Protein AF-A0A502I968-F1 (afdb_monomer)

Organism: NCBI:txid75612

Solvent-accessible surface area (backbone atoms only — not comparable to full-atom values): 27682 Å² total; per-residue (Å²): 110,70,68,60,50,51,49,50,54,49,48,67,73,41,42,56,61,52,32,50,52,52,25,51,55,51,49,53,50,47,60,71,17,44,66,44,26,43,18,46,68,56,14,52,54,44,36,47,24,30,69,67,70,40,33,39,27,62,52,50,40,41,38,31,53,54,55,34,51,53,34,56,74,69,68,53,70,81,51,97,50,80,68,29,60,68,44,48,51,52,53,35,52,51,39,53,52,53,49,55,50,44,49,52,54,36,30,54,37,32,29,73,60,63,30,62,63,14,16,28,43,20,38,40,55,40,56,58,28,66,55,46,53,26,36,45,36,29,54,52,48,36,33,59,28,9,47,28,48,35,41,17,50,37,34,32,54,36,25,60,73,46,86,58,79,73,30,48,58,33,42,34,50,14,37,42,38,39,43,52,16,24,35,26,32,62,76,48,54,64,42,52,64,56,55,49,47,49,52,73,70,37,95,65,57,68,69,58,42,51,51,45,52,52,54,23,50,50,51,31,50,48,52,52,49,51,45,33,68,73,48,34,22,83,45,18,80,37,86,66,73,55,54,42,52,14,44,50,36,40,45,36,49,64,80,70,58,84,72,44,62,61,90,78,49,48,67,51,42,37,39,52,46,42,47,54,40,72,50,67,82,52,58,86,66,65,72,84,38,41,38,61,83,45,55,52,59,69,80,69,18,48,62,50,40,52,52,48,55,49,51,74,69,50,52,65,68,56,38,38,53,47,39,67,77,41,55,65,50,92,76,62,50,66,62,51,49,40,36,33,35,29,34,38,63,21,30,71,64,38,22,58,47,25,51,48,26,38,54,47,48,50,72,74,43,48,67,60,56,53,50,44,39,54,53,43,56,55,43,66,40,66,48,80,80,73,79,56,58,66,24,85,94,49,40,56,81,38,43,72,48,94,58,72,44,98,88,45,26,23,40,45,39,67,48,89,95,54,65,52,50,70,26,71,51,34,43,87,76,32,49,32,27,49,68,44,33,54,53,53,40,55,53,56,70,66,56,77,57,41,50,55,57,54,51,49,45,54,52,16,54,53,26,28,68,74,65,46,54,72,69,58,38,50,56,46,51,47,41,52,47,44,50,49,42,51,48,50,57,31,25,59,42,63,56,80,46,66,58,55,49,38,36,41,44,42,43,51,24,48,45,45,18,40,12,50,43,26,42,52,51,47,53,51,52,50,51,54,54,54,69,41,32,43,101,84,70,45,79,106

Secondary structure (DSSP, 8-state):
-HHHHHHHHHHHHHHHHHHHHHHHHHHHHHHHHSPPB--SSHHHHHHHHHHHT---SSS--HHHHHHHHHHHHTT----SSTT-HHHHHHHHHHHHHHHHHHHHHHHHHHHHHHHHHHHHHHHHHHHT-HHHHHHHTBSSSHHHHHHHHHHHHHHHHHHHH--SGGGHHHHHHHHHHHHHHHHH-GGGGGGHHHHHHHHHTSSS-HHHHHHHHHHHHHHHHHHHHHHIIIIIHHHHS-SSS---HHHHHHHTS-TTTTTS-GGGS-HHHHHHHHHHHHS---GGG-----STT-SS-HHHHHHHHHHHHHHHHS-HHHHHHHHHHSPPPTT--GGGTHHHHHHHT-HHHHHHHHHHHHHHHHHH-HHHHHHHHHHHHHHHHHSPPP--S--SS--TTPEEPSSPPTTSEEEEEPPTT--GGGSSS--TT-EEEHHHHHHHHHHHHTSPPHHHHHHHHHHHHHHHHHHS-HHHHHHHHHHHHHHHHHHHHHHHHS---HHHHHHHHHHHHHHHHHHHHHHHHHHHHHHHHHHTB-TTS-B-

Nearest PDB structures (foldseek):
  7oci-assembly1_F  TM=5.368E-01  e=2.730E-03  Saccharomyces cerevisiae S288C
  5f15-assembly1_A  TM=3.922E-01  e=3.201E-04  Cupriavidus metallidurans CH34
  5ezm-assembly1_A  TM=4.052E-01  e=4.785E-04  Cupriavidus metallidurans CH34

pLDDT: mean 91.94, std 8.35, range [46.44, 98.56]

Structure (mmCIF, N/CA/C/O backbone):
data_AF-A0A502I968-F1
#
_entry.id   AF-A0A502I968-F1
#
loop_
_atom_site.group_PDB
_atom_site.id
_atom_site.type_symbol
_atom_site.label_atom_id
_atom_site.label_alt_id
_atom_site.label_comp_id
_atom_site.label_asym_id
_atom_site.label_entity_id
_atom_site.label_seq_id
_atom_site.pdbx_PDB_ins_code
_atom_site.Cartn_x
_atom_site.Cartn_y
_atom_site.Cartn_z
_atom_site.occupancy
_atom_site.B_iso_or_equiv
_atom_site.auth_seq_id
_atom_site.auth_comp_id
_atom_site.auth_asym_id
_atom_site.auth_atom_id
_atom_site.pdbx_PDB_model_num
ATOM 1 N N . MET A 1 1 ? -40.604 2.868 31.900 1.00 55.31 1 MET A N 1
ATOM 2 C CA . MET A 1 1 ? -39.345 3.591 32.211 1.00 55.31 1 MET A CA 1
ATOM 3 C C . MET A 1 1 ? -38.241 2.677 32.749 1.00 55.31 1 MET A C 1
ATOM 5 O O . MET A 1 1 ? -37.157 2.726 32.192 1.00 55.31 1 MET A O 1
ATOM 9 N N . SER A 1 2 ? -38.495 1.800 33.734 1.00 65.44 2 SER A N 1
ATOM 10 C CA . SER A 1 2 ? -37.489 0.847 34.264 1.00 65.44 2 SER A CA 1
ATOM 11 C C . SER A 1 2 ? -36.846 -0.050 33.185 1.00 65.44 2 SER A C 1
ATOM 13 O O . SER A 1 2 ? -35.634 -0.014 33.019 1.00 65.44 2 SER A O 1
ATOM 15 N N . ALA A 1 3 ? -37.635 -0.747 32.356 1.00 54.72 3 ALA A N 1
ATOM 16 C CA . ALA A 1 3 ? -37.101 -1.638 31.314 1.00 54.72 3 ALA A CA 1
ATOM 17 C C . ALA A 1 3 ? -36.273 -0.919 30.225 1.00 54.72 3 ALA A C 1
ATOM 19 O O . ALA A 1 3 ? -35.265 -1.450 29.771 1.00 54.72 3 ALA A O 1
ATOM 20 N N . LEU A 1 4 ? -36.658 0.306 29.846 1.00 54.75 4 LEU A N 1
ATOM 21 C CA . LEU A 1 4 ? -35.918 1.143 28.888 1.00 54.75 4 LEU A CA 1
ATOM 22 C C . LEU A 1 4 ? -34.589 1.644 29.472 1.00 54.75 4 LEU A C 1
ATOM 24 O O . LEU A 1 4 ? -33.586 1.669 28.765 1.00 54.75 4 LEU A O 1
ATOM 28 N N . ASN A 1 5 ? -34.558 1.976 30.765 1.00 60.25 5 ASN A N 1
ATOM 29 C CA . ASN A 1 5 ? -33.329 2.363 31.459 1.00 60.25 5 ASN A CA 1
ATOM 30 C C . ASN A 1 5 ? -32.396 1.161 31.663 1.00 60.25 5 ASN A C 1
ATOM 32 O O . ASN A 1 5 ? -31.188 1.279 31.466 1.00 60.25 5 ASN A O 1
ATOM 36 N N . THR A 1 6 ? -32.945 -0.013 31.987 1.00 65.31 6 THR A N 1
ATOM 37 C CA . THR A 1 6 ? -32.181 -1.263 32.074 1.00 65.31 6 THR A CA 1
ATOM 38 C C . THR A 1 6 ? -31.595 -1.637 30.715 1.00 65.31 6 THR A C 1
ATOM 40 O O . THR A 1 6 ? -30.403 -1.922 30.637 1.00 65.31 6 THR A O 1
ATOM 43 N N . LEU A 1 7 ? -32.383 -1.552 29.636 1.00 56.19 7 LEU A N 1
ATOM 44 C CA . LEU A 1 7 ? -31.919 -1.780 28.265 1.00 56.19 7 LEU A CA 1
ATOM 45 C C . LEU A 1 7 ? -30.845 -0.762 27.851 1.00 56.19 7 LEU A C 1
ATOM 47 O O . LEU A 1 7 ? -29.822 -1.153 27.295 1.00 56.19 7 LEU A O 1
ATOM 51 N N . GLY A 1 8 ? -31.027 0.521 28.178 1.00 63.56 8 GLY A N 1
ATOM 52 C CA . GLY A 1 8 ? -30.043 1.577 27.927 1.00 63.56 8 GLY A CA 1
ATOM 53 C C . GLY A 1 8 ? -28.707 1.326 28.633 1.00 63.56 8 GLY A C 1
ATOM 54 O O . GLY A 1 8 ? -27.652 1.400 28.005 1.00 63.56 8 GLY A O 1
ATOM 55 N N . ASN A 1 9 ? -28.744 0.928 29.907 1.00 66.88 9 ASN A N 1
ATOM 56 C CA . ASN A 1 9 ? -27.546 0.583 30.675 1.00 66.88 9 ASN A CA 1
ATOM 57 C C . ASN A 1 9 ? -26.846 -0.673 30.131 1.00 66.88 9 ASN A C 1
ATOM 59 O O . ASN A 1 9 ? -25.615 -0.736 30.090 1.00 66.88 9 ASN A O 1
ATOM 63 N N . LEU A 1 10 ? -27.614 -1.665 29.672 1.00 67.69 10 LEU A N 1
ATOM 64 C CA . LEU A 1 10 ? -27.086 -2.897 29.079 1.00 67.69 10 LEU A CA 1
ATOM 65 C C . LEU A 1 10 ? -26.418 -2.617 27.723 1.00 67.69 10 LEU A C 1
ATOM 67 O O . LEU A 1 10 ? -25.277 -3.027 27.501 1.00 67.69 10 LEU A O 1
ATOM 71 N N . LEU A 1 11 ? -27.065 -1.827 26.860 1.00 70.44 11 LEU A N 1
ATOM 72 C CA . LEU A 1 11 ? -26.505 -1.358 25.587 1.00 70.44 11 LEU A CA 1
ATOM 73 C C . LEU A 1 11 ? -25.219 -0.554 25.807 1.00 70.44 11 LEU A C 1
ATOM 75 O O . LEU A 1 11 ? -24.207 -0.801 25.152 1.00 70.44 11 LEU A O 1
ATOM 79 N N . GLN A 1 12 ? -25.207 0.350 26.788 1.00 72.94 12 GLN A N 1
ATOM 80 C CA . GLN A 1 12 ? -24.020 1.136 27.108 1.00 72.94 12 GLN A CA 1
ATOM 81 C C . GLN A 1 12 ? -22.883 0.259 27.645 1.00 72.94 12 GLN A C 1
ATOM 83 O O . GLN A 1 12 ? -21.717 0.509 27.331 1.00 72.94 12 GLN A O 1
ATOM 88 N N . ARG A 1 13 ? -23.185 -0.803 28.406 1.00 80.31 13 ARG A N 1
ATOM 89 C CA . ARG A 1 13 ? -22.190 -1.760 28.917 1.00 80.31 13 ARG A CA 1
ATOM 90 C C . ARG A 1 13 ? -21.606 -2.641 27.810 1.00 80.31 13 ARG A C 1
ATOM 92 O O . ARG A 1 13 ? -20.391 -2.844 27.807 1.00 80.31 13 ARG A O 1
ATOM 99 N N . HIS A 1 14 ? -22.404 -3.055 26.830 1.00 88.25 14 HIS A N 1
ATOM 100 C CA . HIS A 1 14 ? -21.991 -3.993 25.777 1.00 88.25 14 HIS A CA 1
ATOM 101 C C . HIS A 1 14 ? -21.725 -3.357 24.402 1.00 88.25 14 HIS A C 1
ATOM 103 O O . HIS A 1 14 ? -21.466 -4.076 23.444 1.00 88.25 14 HIS A O 1
ATOM 109 N N . LEU A 1 15 ? -21.697 -2.024 24.312 1.00 90.62 15 LEU A N 1
ATOM 110 C CA . LEU A 1 15 ? -21.579 -1.268 23.057 1.00 90.62 15 LEU A CA 1
ATOM 111 C C . LEU A 1 15 ? -20.477 -1.761 22.093 1.00 90.62 15 LEU A C 1
ATOM 113 O O . LEU A 1 15 ? -20.741 -1.942 20.910 1.00 90.62 15 LEU A O 1
ATOM 117 N N . LEU A 1 16 ? -19.265 -2.030 22.596 1.00 92.62 16 LEU A N 1
ATOM 118 C CA . LEU A 1 16 ? -18.151 -2.519 21.766 1.00 92.62 16 LEU A CA 1
ATOM 119 C C . LEU A 1 16 ? -18.408 -3.918 21.203 1.00 92.62 16 LEU A C 1
ATOM 121 O O . LEU A 1 16 ? -18.108 -4.178 20.043 1.00 92.62 16 LEU A O 1
ATOM 125 N N . LEU A 1 17 ? -18.966 -4.811 22.023 1.00 93.94 17 LEU A N 1
ATOM 126 C CA . LEU A 1 17 ? -19.296 -6.167 21.594 1.00 93.94 17 LEU A CA 1
ATOM 127 C C . LEU A 1 17 ? -20.397 -6.133 20.533 1.00 93.94 17 LEU A C 1
ATOM 129 O O . LEU A 1 17 ? -20.299 -6.832 19.534 1.00 93.94 17 LEU A O 1
ATOM 133 N N . ILE A 1 18 ? -21.407 -5.282 20.723 1.00 94.75 18 ILE A N 1
ATOM 134 C CA . ILE A 1 18 ? -22.486 -5.089 19.750 1.00 94.75 18 ILE A CA 1
ATOM 135 C C . ILE A 1 18 ? -21.917 -4.580 18.420 1.00 94.75 18 ILE A C 1
ATOM 137 O O . ILE A 1 18 ? -22.246 -5.137 17.377 1.00 94.75 18 ILE A O 1
ATOM 141 N N . ALA A 1 19 ? -21.029 -3.580 18.447 1.00 96.50 19 ALA A N 1
ATOM 142 C CA . ALA A 1 19 ? -20.376 -3.077 17.238 1.00 96.50 19 ALA A CA 1
ATOM 143 C C . ALA A 1 19 ? -19.574 -4.165 16.509 1.00 96.50 19 ALA A C 1
ATOM 145 O O . ALA A 1 19 ? -19.733 -4.328 15.302 1.00 96.50 19 ALA A O 1
ATOM 146 N N . LEU A 1 20 ? -18.785 -4.958 17.242 1.00 96.50 20 LEU A N 1
ATOM 147 C CA . LEU A 1 20 ? -18.042 -6.082 16.668 1.00 96.50 20 LEU A CA 1
ATOM 148 C C . LEU A 1 20 ? -18.974 -7.127 16.048 1.00 96.50 20 LEU A C 1
ATOM 150 O O . LEU A 1 20 ? -18.722 -7.574 14.935 1.00 96.50 20 LEU A O 1
ATOM 154 N N . VAL A 1 21 ? -20.069 -7.490 16.722 1.00 97.19 21 VAL A N 1
ATOM 155 C CA . VAL A 1 21 ? -21.055 -8.442 16.185 1.00 97.19 21 VAL A CA 1
ATOM 156 C C . VAL A 1 21 ? -21.693 -7.909 14.903 1.00 97.19 21 VAL A C 1
ATOM 158 O O . VAL A 1 21 ? -21.791 -8.654 13.931 1.00 97.19 21 VAL A O 1
ATOM 161 N N . ILE A 1 22 ? -22.074 -6.627 14.861 1.00 97.31 22 ILE A N 1
ATOM 162 C CA . ILE A 1 22 ? -22.609 -5.988 13.648 1.00 97.31 22 ILE A CA 1
ATOM 163 C C . ILE A 1 22 ? -21.599 -6.093 12.502 1.00 97.31 22 ILE A C 1
ATOM 165 O O . ILE A 1 22 ? -21.955 -6.538 11.414 1.00 97.31 22 ILE A O 1
ATOM 169 N N . VAL A 1 23 ? -20.337 -5.735 12.753 1.00 97.69 23 VAL A N 1
ATOM 170 C CA . VAL A 1 23 ? -19.261 -5.792 11.754 1.00 97.69 23 VAL A CA 1
ATOM 171 C C . VAL A 1 23 ? -19.020 -7.220 11.266 1.00 97.69 23 VAL A C 1
ATOM 173 O O . VAL A 1 23 ? -18.912 -7.434 10.061 1.00 97.69 23 VAL A O 1
ATOM 176 N N . ILE A 1 24 ? -18.987 -8.206 12.166 1.00 97.69 24 ILE A N 1
ATOM 177 C CA . ILE A 1 24 ? -18.817 -9.621 11.812 1.00 97.69 24 ILE A CA 1
ATOM 178 C C . ILE A 1 24 ? -19.967 -10.088 10.918 1.00 97.69 24 ILE A C 1
ATOM 180 O O . ILE A 1 24 ? -19.722 -10.655 9.856 1.00 97.69 24 ILE A O 1
ATOM 184 N N . LEU A 1 25 ? -21.218 -9.834 11.310 1.00 97.81 25 LEU A N 1
ATOM 185 C CA . LEU A 1 25 ? -22.390 -10.243 10.530 1.00 97.81 25 LEU A CA 1
ATOM 186 C C . LEU A 1 25 ? -22.410 -9.585 9.149 1.00 97.81 25 LEU A C 1
ATOM 188 O O . LEU A 1 25 ? -22.703 -10.248 8.154 1.00 97.81 25 LEU A O 1
ATOM 192 N N . LEU A 1 26 ? -22.050 -8.306 9.082 1.00 97.19 26 LEU A N 1
ATOM 193 C CA . LEU A 1 26 ? -21.959 -7.563 7.836 1.00 97.19 26 LEU A CA 1
ATOM 194 C C . LEU A 1 26 ? -20.881 -8.132 6.901 1.00 97.19 26 LEU A C 1
ATOM 196 O O . LEU A 1 26 ? -21.160 -8.384 5.730 1.00 97.19 26 LEU A O 1
ATOM 200 N N . ASN A 1 27 ? -19.679 -8.394 7.421 1.00 97.12 27 ASN A N 1
ATOM 201 C CA . ASN A 1 27 ? -18.576 -8.976 6.653 1.00 97.12 27 ASN A CA 1
ATOM 202 C C . ASN A 1 27 ? -18.902 -10.402 6.190 1.00 97.12 27 ASN A C 1
ATOM 204 O O . ASN A 1 27 ? -18.623 -10.757 5.048 1.00 97.12 27 ASN A O 1
ATOM 208 N N . LEU A 1 28 ? -19.561 -11.210 7.029 1.00 96.88 28 LEU A N 1
ATOM 209 C CA . LEU A 1 28 ? -20.046 -12.539 6.642 1.00 96.88 28 LEU A CA 1
ATOM 210 C C . LEU A 1 28 ? -21.100 -12.465 5.531 1.00 96.88 28 LEU A C 1
ATOM 212 O O . LEU A 1 28 ? -21.116 -13.317 4.640 1.00 96.88 28 LEU A O 1
ATOM 216 N N . TYR A 1 29 ? -21.979 -11.462 5.566 1.00 97.25 29 TYR A N 1
ATOM 217 C CA . TYR A 1 29 ? -22.951 -11.249 4.499 1.00 97.25 29 TYR A CA 1
ATOM 218 C C . TYR A 1 29 ? -22.271 -10.811 3.196 1.00 97.25 29 TYR A C 1
ATOM 220 O O . TYR A 1 29 ? -22.615 -11.318 2.126 1.00 97.25 29 TYR A O 1
ATOM 228 N N . TYR A 1 30 ? -21.249 -9.955 3.281 1.00 97.25 30 TYR A N 1
ATOM 229 C CA . TYR A 1 30 ? -20.441 -9.552 2.130 1.00 97.25 30 TYR A CA 1
ATOM 230 C C . TYR A 1 30 ? -19.703 -10.747 1.511 1.00 97.25 30 TYR A C 1
ATOM 232 O O . TYR A 1 30 ? -19.828 -10.988 0.311 1.00 97.25 30 TYR A O 1
ATOM 240 N N . LEU A 1 31 ? -19.017 -11.544 2.336 1.00 95.88 31 LEU A N 1
ATOM 241 C CA . LEU A 1 31 ? -18.310 -12.769 1.947 1.00 95.88 31 LEU A CA 1
ATOM 242 C C . LEU A 1 31 ? -19.222 -13.751 1.193 1.00 95.88 31 LEU A C 1
ATOM 244 O O . LEU A 1 31 ? -18.817 -14.351 0.201 1.00 95.88 31 LEU A O 1
ATOM 248 N N . LYS A 1 32 ? -20.470 -13.920 1.651 1.00 95.06 32 LYS A N 1
ATOM 249 C CA . LYS A 1 32 ? -21.463 -14.765 0.966 1.00 95.06 32 LYS A CA 1
ATOM 250 C C . LYS A 1 32 ? -21.960 -14.161 -0.347 1.00 95.06 32 LYS A C 1
ATOM 252 O O . LYS A 1 32 ? -22.449 -14.900 -1.198 1.00 95.06 32 LYS A O 1
ATOM 257 N N . THR A 1 33 ? -21.877 -12.842 -0.488 1.00 96.62 33 THR A N 1
ATOM 258 C CA . THR A 1 33 ? -22.426 -12.114 -1.631 1.00 96.62 33 THR A CA 1
ATOM 259 C C . THR A 1 33 ? -21.477 -12.095 -2.813 1.00 96.62 33 THR A C 1
ATOM 261 O O . THR A 1 33 ? -21.912 -12.393 -3.923 1.00 96.62 33 THR A O 1
ATOM 264 N N . TYR A 1 34 ? -20.211 -11.750 -2.583 1.00 96.75 34 TYR A N 1
ATOM 265 C CA . TYR A 1 34 ? -19.235 -11.530 -3.644 1.00 96.75 34 TYR A CA 1
ATOM 266 C C . TYR A 1 34 ? -18.082 -12.523 -3.527 1.00 96.75 34 TYR A C 1
ATOM 268 O O . TYR A 1 34 ? -17.450 -12.581 -2.476 1.00 96.75 34 TYR A O 1
ATOM 276 N N . PRO A 1 35 ? -17.745 -13.264 -4.591 1.00 95.75 35 PRO A N 1
ATOM 277 C CA . PRO A 1 35 ? -16.464 -13.953 -4.695 1.00 95.75 35 PRO A CA 1
ATOM 278 C C . PRO A 1 35 ? -15.285 -12.968 -4.636 1.00 95.75 35 PRO A C 1
ATOM 280 O O . PRO A 1 35 ? -15.445 -11.780 -4.931 1.00 95.75 35 PRO A O 1
ATOM 283 N N . ILE A 1 36 ? -14.095 -13.448 -4.274 1.00 96.00 36 ILE A N 1
ATOM 284 C CA . ILE A 1 36 ? -12.877 -12.623 -4.233 1.00 96.00 36 ILE A CA 1
ATOM 285 C C . ILE A 1 36 ? -12.535 -12.034 -5.608 1.00 96.00 36 ILE A C 1
ATOM 287 O O . ILE A 1 36 ? -12.615 -12.718 -6.624 1.00 96.00 36 ILE A O 1
ATOM 291 N N . ASN A 1 37 ? -12.134 -10.770 -5.654 1.00 95.44 37 ASN A N 1
ATOM 292 C CA . ASN A 1 37 ? -11.701 -10.115 -6.881 1.00 95.44 37 ASN A CA 1
ATOM 293 C C . ASN A 1 37 ? -10.261 -10.512 -7.252 1.00 95.44 37 ASN A C 1
ATOM 295 O O . ASN A 1 37 ? -9.343 -10.248 -6.475 1.00 95.44 37 ASN A O 1
ATOM 299 N N . ILE A 1 38 ? -10.063 -11.086 -8.442 1.00 94.62 38 ILE A N 1
ATOM 300 C CA . ILE A 1 38 ? -8.740 -11.423 -9.010 1.00 94.62 38 ILE A CA 1
ATOM 301 C C . ILE A 1 38 ? -8.358 -10.528 -10.209 1.00 94.62 38 ILE A C 1
ATOM 303 O O . ILE A 1 38 ? -7.316 -10.727 -10.822 1.00 94.62 38 ILE A O 1
ATOM 307 N N . ALA A 1 39 ? -9.179 -9.538 -10.564 1.00 91.38 39 ALA A N 1
ATOM 308 C CA . ALA A 1 39 ? -8.919 -8.606 -11.670 1.00 91.38 39 ALA A CA 1
ATOM 309 C C . ALA A 1 39 ? -8.166 -7.343 -11.215 1.00 91.38 39 ALA A C 1
ATOM 311 O O . ALA A 1 39 ? -7.796 -7.254 -10.061 1.00 91.38 39 ALA A O 1
ATOM 312 N N . ALA A 1 40 ? -7.976 -6.344 -12.077 1.00 84.06 40 ALA A N 1
ATOM 313 C CA . ALA A 1 40 ? -7.254 -5.087 -11.813 1.00 84.06 40 ALA A CA 1
ATOM 314 C C . ALA A 1 40 ? -5.717 -5.166 -11.928 1.00 84.06 40 ALA A C 1
ATOM 316 O O . ALA A 1 40 ? -4.992 -4.680 -11.054 1.00 84.06 40 ALA A O 1
ATOM 317 N N . PHE A 1 41 ? -5.248 -5.713 -13.060 1.00 73.81 41 PHE A N 1
ATOM 318 C CA . PHE A 1 41 ? -3.857 -5.751 -13.564 1.00 73.81 41 PHE A CA 1
ATOM 319 C C . PHE A 1 41 ? -2.832 -6.456 -12.660 1.00 73.81 41 PHE A C 1
ATOM 321 O O . PHE A 1 41 ? -2.263 -7.465 -13.064 1.00 73.81 41 PHE A O 1
ATOM 328 N N . ASP A 1 42 ? -2.621 -5.975 -11.436 1.00 86.56 42 ASP A N 1
ATOM 329 C CA . ASP A 1 42 ? -1.614 -6.513 -10.514 1.00 86.56 42 ASP A CA 1
ATOM 330 C C . ASP A 1 42 ? -2.116 -7.748 -9.756 1.00 86.56 42 ASP A C 1
ATOM 332 O O . ASP A 1 42 ? -1.323 -8.562 -9.291 1.00 86.56 42 ASP A O 1
ATOM 336 N N . TYR A 1 43 ? -3.431 -7.901 -9.577 1.00 92.12 43 TYR A N 1
ATOM 337 C CA . TYR A 1 43 ? -3.988 -8.989 -8.761 1.00 92.12 43 TYR A CA 1
ATOM 338 C C . TYR A 1 43 ? -3.704 -10.384 -9.330 1.00 92.12 43 TYR A C 1
ATOM 340 O O . TYR A 1 43 ? -3.359 -11.257 -8.534 1.00 92.12 43 TYR A O 1
ATOM 348 N N . PRO A 1 44 ? -3.741 -10.622 -10.657 1.00 92.00 44 PRO A N 1
ATOM 349 C CA . PRO A 1 44 ? -3.236 -11.870 -11.222 1.00 92.00 44 PRO A CA 1
ATOM 350 C C . PRO A 1 44 ? -1.757 -12.124 -10.892 1.00 92.00 44 PRO A C 1
ATOM 352 O O . PRO A 1 44 ? -1.396 -13.262 -10.600 1.00 92.00 44 PRO A O 1
ATOM 355 N N . ASN A 1 45 ? -0.911 -11.084 -10.858 1.00 91.44 45 ASN A N 1
ATOM 356 C CA . ASN A 1 45 ? 0.498 -11.229 -10.472 1.00 91.44 45 ASN A CA 1
ATOM 357 C C . ASN A 1 45 ? 0.628 -11.633 -8.999 1.00 91.44 45 ASN A C 1
ATOM 359 O O . ASN A 1 45 ? 1.348 -12.579 -8.693 1.00 91.44 45 ASN A O 1
ATOM 363 N N . TYR A 1 46 ? -0.107 -10.985 -8.088 1.00 93.94 46 TYR A N 1
ATOM 364 C CA . TYR A 1 46 ? -0.141 -11.402 -6.681 1.00 93.94 46 TYR A CA 1
ATOM 365 C C . TYR A 1 46 ? -0.689 -12.827 -6.522 1.00 93.94 46 TYR A C 1
ATOM 367 O O . TYR A 1 46 ? -0.113 -13.611 -5.772 1.00 93.94 46 TYR A O 1
ATOM 375 N N . ALA A 1 47 ? -1.736 -13.206 -7.263 1.00 94.50 47 ALA A N 1
ATOM 376 C CA . ALA A 1 47 ? -2.259 -14.572 -7.256 1.00 94.50 47 ALA A CA 1
ATOM 377 C C . ALA A 1 47 ? -1.174 -15.578 -7.666 1.00 94.50 47 ALA A C 1
ATOM 379 O O . ALA A 1 47 ? -0.972 -16.576 -6.977 1.00 94.50 47 ALA A O 1
ATOM 380 N N . GLN A 1 48 ? -0.434 -15.282 -8.740 1.00 93.44 48 GLN A N 1
ATOM 381 C CA . GLN A 1 48 ? 0.673 -16.108 -9.221 1.00 93.44 48 GLN A CA 1
ATOM 382 C C . GLN A 1 48 ? 1.801 -16.216 -8.196 1.00 93.44 48 GLN A C 1
ATOM 384 O O . GLN A 1 48 ? 2.329 -17.310 -7.984 1.00 93.44 48 GLN A O 1
ATOM 389 N N . MET A 1 49 ? 2.153 -15.108 -7.543 1.00 94.25 49 MET A N 1
ATOM 390 C CA . MET A 1 49 ? 3.159 -15.086 -6.485 1.00 94.25 49 MET A CA 1
ATOM 391 C C . MET A 1 49 ? 2.733 -15.956 -5.295 1.00 94.25 49 MET A C 1
ATOM 393 O O . MET A 1 49 ? 3.541 -16.745 -4.811 1.00 94.25 49 MET A O 1
ATOM 397 N N . ILE A 1 50 ? 1.472 -15.866 -4.847 1.00 95.38 50 ILE A N 1
ATOM 398 C CA . ILE A 1 50 ? 0.950 -16.656 -3.711 1.00 95.38 50 ILE A CA 1
ATOM 399 C C . ILE A 1 50 ? 0.902 -18.137 -4.078 1.00 95.38 50 ILE A C 1
ATOM 401 O O . ILE A 1 50 ? 1.324 -18.992 -3.299 1.00 95.38 50 ILE A O 1
ATOM 405 N N . PHE A 1 51 ? 0.402 -18.438 -5.275 1.00 94.38 51 PHE A N 1
ATOM 406 C CA . PHE A 1 51 ? 0.296 -19.796 -5.788 1.00 94.38 51 PHE A CA 1
ATOM 407 C C . PHE A 1 51 ? 1.673 -20.451 -5.918 1.00 94.38 51 PHE A C 1
ATOM 409 O O . PHE A 1 51 ? 1.863 -21.579 -5.476 1.00 94.38 51 PHE A O 1
ATOM 416 N N . SER A 1 52 ? 2.657 -19.732 -6.460 1.00 92.12 52 SER A N 1
ATOM 417 C CA . SER A 1 52 ? 4.009 -20.266 -6.683 1.00 92.12 52 SER A CA 1
ATOM 418 C C . SER A 1 52 ? 4.921 -20.131 -5.462 1.00 92.12 52 SER A C 1
ATOM 420 O O . SER A 1 52 ? 6.029 -20.652 -5.480 1.00 92.12 52 SER A O 1
ATOM 422 N N . SER A 1 53 ? 4.475 -19.438 -4.409 1.00 92.81 53 SER A N 1
ATOM 423 C CA . SER A 1 53 ? 5.292 -19.088 -3.244 1.00 92.81 53 SER A CA 1
ATOM 424 C C . SER A 1 53 ? 6.592 -18.358 -3.617 1.00 92.81 53 SER A C 1
ATOM 426 O O . SER A 1 53 ? 7.658 -18.666 -3.083 1.00 92.81 53 SER A O 1
ATOM 428 N N . VAL A 1 54 ? 6.511 -17.387 -4.532 1.00 92.94 54 VAL A N 1
ATOM 429 C CA . VAL A 1 54 ? 7.681 -16.630 -5.014 1.00 92.94 54 VAL A CA 1
ATOM 430 C C . VAL A 1 54 ? 7.591 -15.146 -4.686 1.00 92.94 54 VAL A C 1
ATOM 432 O O . VAL A 1 54 ? 6.507 -14.557 -4.669 1.00 92.94 54 VAL A O 1
ATOM 435 N N . SER A 1 55 ? 8.746 -14.524 -4.464 1.00 94.19 55 SER A N 1
ATOM 436 C CA . SER A 1 55 ? 8.870 -13.071 -4.498 1.00 94.19 55 SER A CA 1
ATOM 437 C C . SER A 1 55 ? 9.005 -12.573 -5.943 1.00 94.19 55 SER A C 1
ATOM 439 O O . SER A 1 55 ? 9.115 -13.346 -6.890 1.00 94.19 55 SER A O 1
ATOM 441 N N . ASN A 1 56 ? 8.982 -11.256 -6.118 1.00 91.06 56 ASN A N 1
ATOM 442 C CA . ASN A 1 56 ? 9.417 -10.589 -7.335 1.00 91.06 56 ASN A CA 1
ATOM 443 C C . ASN A 1 56 ? 10.188 -9.307 -6.956 1.00 91.06 56 ASN A C 1
ATOM 445 O O . ASN A 1 56 ? 10.410 -9.048 -5.769 1.00 91.06 56 ASN A O 1
ATOM 449 N N . LEU A 1 57 ? 10.610 -8.536 -7.957 1.00 91.44 57 LEU A N 1
ATOM 450 C CA . LEU A 1 57 ? 11.389 -7.302 -7.802 1.00 91.44 57 LEU A CA 1
ATOM 451 C C . LEU A 1 57 ? 10.572 -6.035 -8.102 1.00 91.44 57 LEU A C 1
ATOM 453 O O . LEU A 1 57 ? 11.120 -4.937 -8.103 1.00 91.44 57 LEU A O 1
ATOM 457 N N . ILE A 1 58 ? 9.262 -6.162 -8.321 1.00 87.12 58 ILE A N 1
ATOM 458 C CA . ILE A 1 58 ? 8.363 -5.020 -8.562 1.00 87.12 58 ILE A CA 1
ATOM 459 C C . ILE A 1 58 ? 7.429 -4.788 -7.380 1.00 87.12 58 ILE A C 1
ATOM 461 O O . ILE A 1 58 ? 7.259 -3.674 -6.893 1.00 87.12 58 ILE A O 1
ATOM 465 N N . HIS A 1 59 ? 6.805 -5.854 -6.901 1.00 87.81 59 HIS A N 1
ATOM 466 C CA . HIS A 1 59 ? 5.812 -5.807 -5.848 1.00 87.81 59 HIS A CA 1
ATOM 467 C C . HIS A 1 59 ? 6.438 -6.159 -4.498 1.00 87.81 59 HIS A C 1
ATOM 469 O O . HIS A 1 59 ? 7.292 -7.033 -4.378 1.00 87.81 59 HIS A O 1
ATOM 475 N N . ALA A 1 60 ? 5.954 -5.510 -3.445 1.00 87.81 60 ALA A N 1
ATOM 476 C CA . ALA A 1 60 ? 6.278 -5.913 -2.087 1.00 87.81 60 ALA A CA 1
ATOM 477 C C . ALA A 1 60 ? 5.657 -7.299 -1.813 1.00 87.81 60 ALA A C 1
ATOM 479 O O . ALA A 1 60 ? 4.447 -7.492 -1.941 1.00 87.81 60 ALA A O 1
ATOM 480 N N . SER A 1 61 ? 6.491 -8.286 -1.488 1.00 92.62 61 SER A N 1
ATOM 481 C CA . SER A 1 61 ? 6.106 -9.704 -1.458 1.00 92.62 61 SER A CA 1
ATOM 482 C C . SER A 1 61 ? 5.849 -10.260 -0.052 1.00 92.62 61 SER A C 1
ATOM 484 O O . SER A 1 61 ? 5.573 -11.448 0.110 1.00 92.62 61 SER A O 1
ATOM 486 N N . GLY A 1 62 ? 5.858 -9.413 0.982 1.00 94.62 62 GLY A N 1
ATOM 487 C CA . GLY A 1 62 ? 5.494 -9.810 2.345 1.00 94.62 62 GLY A CA 1
ATOM 488 C C . GLY A 1 62 ? 4.047 -10.290 2.456 1.00 94.62 62 GLY A C 1
ATOM 489 O O . GLY A 1 62 ? 3.773 -11.250 3.173 1.00 94.62 62 GLY A O 1
ATOM 490 N N . TYR A 1 63 ? 3.128 -9.687 1.693 1.00 95.00 63 TYR A N 1
ATOM 491 C CA . TYR A 1 63 ? 1.746 -10.170 1.590 1.00 95.00 63 TYR A CA 1
ATOM 492 C C . TYR A 1 63 ? 1.682 -11.581 1.004 1.00 95.00 63 TYR A C 1
ATOM 494 O O . TYR A 1 63 ? 0.975 -12.432 1.536 1.00 95.00 63 TYR A O 1
ATOM 502 N N . THR A 1 64 ? 2.466 -11.842 -0.044 1.00 94.38 64 THR A N 1
ATOM 503 C CA . THR A 1 64 ? 2.556 -13.159 -0.671 1.00 94.38 64 THR A CA 1
ATOM 504 C C . THR A 1 64 ? 2.963 -14.226 0.334 1.00 94.38 64 THR A C 1
ATOM 506 O O . THR A 1 64 ? 2.281 -15.242 0.457 1.00 94.38 64 THR A O 1
ATOM 509 N N . LEU A 1 65 ? 4.044 -13.977 1.079 1.00 94.88 65 LEU A N 1
ATOM 510 C CA . LEU A 1 65 ? 4.527 -14.899 2.103 1.00 94.88 65 LEU A CA 1
ATOM 511 C C . LEU A 1 65 ? 3.475 -15.122 3.196 1.00 94.88 65 LEU A C 1
ATOM 513 O O . LEU A 1 65 ? 3.212 -16.262 3.569 1.00 94.88 65 LEU A O 1
ATOM 517 N N . ALA A 1 66 ? 2.837 -14.053 3.682 1.00 95.12 66 ALA A N 1
ATOM 518 C CA . ALA A 1 66 ? 1.810 -14.145 4.719 1.00 95.12 66 ALA A CA 1
ATOM 519 C C . ALA A 1 66 ? 0.580 -14.945 4.254 1.00 95.12 66 ALA A C 1
ATOM 521 O O . ALA A 1 66 ? 0.096 -15.818 4.977 1.00 95.12 66 ALA A O 1
ATOM 522 N N . ALA A 1 67 ? 0.091 -14.681 3.040 1.00 95.56 67 ALA A N 1
ATOM 523 C CA . ALA A 1 67 ? -1.040 -15.390 2.451 1.00 95.56 67 ALA A CA 1
ATOM 524 C C . ALA A 1 67 ? -0.711 -16.867 2.193 1.00 95.56 67 ALA A C 1
ATOM 526 O O . ALA A 1 67 ? -1.515 -17.741 2.520 1.00 95.56 67 ALA A O 1
ATOM 527 N N . ARG A 1 68 ? 0.488 -17.156 1.668 1.00 94.19 68 ARG A N 1
ATOM 528 C CA . ARG A 1 68 ? 0.966 -18.526 1.456 1.00 94.19 68 ARG A CA 1
ATOM 529 C C . ARG A 1 68 ? 1.061 -19.291 2.770 1.00 94.19 68 ARG A C 1
ATOM 531 O O . ARG A 1 68 ? 0.477 -20.363 2.886 1.00 94.19 68 ARG A O 1
ATOM 538 N N . PHE A 1 69 ? 1.708 -18.705 3.774 1.00 94.75 69 PHE A N 1
ATOM 539 C CA . PHE A 1 69 ? 1.835 -19.304 5.098 1.00 94.75 69 PHE A CA 1
ATOM 540 C C . PHE A 1 69 ? 0.468 -19.617 5.720 1.00 94.75 69 PHE A C 1
ATOM 542 O O . PHE A 1 69 ? 0.276 -20.688 6.290 1.00 94.75 69 PHE A O 1
ATOM 549 N N . ALA A 1 70 ? -0.510 -18.717 5.579 1.00 95.44 70 ALA A N 1
ATOM 550 C CA . ALA A 1 70 ? -1.861 -18.948 6.082 1.00 95.44 70 ALA A CA 1
ATOM 551 C C . ALA A 1 70 ? -2.585 -20.096 5.351 1.00 95.44 70 ALA A C 1
ATOM 553 O O . ALA A 1 70 ? -3.306 -20.863 5.991 1.00 95.44 70 ALA A O 1
ATOM 554 N N . LEU A 1 71 ? -2.385 -20.241 4.035 1.00 95.12 71 LEU A N 1
ATOM 555 C CA . LEU A 1 71 ? -2.912 -21.370 3.259 1.00 95.12 71 LEU A CA 1
ATOM 556 C C . LEU A 1 71 ? -2.269 -22.696 3.686 1.00 95.12 71 LEU A C 1
ATOM 558 O O . LEU A 1 71 ? -2.988 -23.670 3.907 1.00 95.12 71 LEU A O 1
ATOM 562 N N . ASP A 1 72 ? -0.945 -22.715 3.860 1.00 94.44 72 ASP A N 1
ATOM 563 C CA . ASP A 1 72 ? -0.195 -23.889 4.324 1.00 94.44 72 ASP A CA 1
ATOM 564 C C . ASP A 1 72 ? -0.626 -24.318 5.725 1.00 94.44 72 ASP A C 1
ATOM 566 O O . ASP A 1 72 ? -0.923 -25.489 5.960 1.00 94.44 72 ASP A O 1
ATOM 570 N N . PHE A 1 73 ? -0.744 -23.357 6.643 1.00 95.12 73 PHE A N 1
ATOM 571 C CA . PHE A 1 73 ? -1.230 -23.601 7.997 1.00 95.12 73 PHE A CA 1
ATOM 572 C C . PHE A 1 73 ? -2.659 -24.164 8.008 1.00 95.12 73 PHE A C 1
ATOM 574 O O . PHE A 1 73 ? -2.989 -25.018 8.829 1.00 95.12 73 PHE A O 1
ATOM 581 N N . ALA A 1 74 ? -3.508 -23.721 7.077 1.00 93.81 74 ALA A N 1
ATOM 582 C CA . ALA A 1 74 ? -4.865 -24.231 6.907 1.00 93.81 74 ALA A CA 1
ATOM 583 C C . ALA A 1 74 ? -4.937 -25.568 6.138 1.00 93.81 74 ALA A C 1
ATOM 585 O O . ALA A 1 74 ? -6.037 -26.080 5.924 1.00 93.81 74 ALA A O 1
ATOM 586 N N . GLY A 1 75 ? -3.802 -26.128 5.702 1.00 93.88 75 GLY A N 1
ATOM 587 C CA . GLY A 1 75 ? -3.747 -27.363 4.919 1.00 93.88 75 GLY A CA 1
ATOM 588 C C . GLY A 1 75 ? -4.400 -27.241 3.540 1.00 93.88 75 GLY A C 1
ATOM 589 O O . GLY A 1 75 ? -4.932 -28.223 3.025 1.00 93.88 75 GLY A O 1
ATOM 590 N N . VAL A 1 76 ? -4.413 -26.039 2.953 1.00 92.69 76 VAL A N 1
ATOM 591 C CA . VAL A 1 76 ? -5.038 -25.774 1.651 1.00 92.69 76 VAL A CA 1
ATOM 592 C C . VAL A 1 76 ? -3.990 -25.944 0.544 1.00 92.69 76 VAL A C 1
ATOM 594 O O . VAL A 1 76 ? -3.115 -25.087 0.398 1.00 92.69 76 VAL A O 1
ATOM 597 N N . PRO A 1 77 ? -4.056 -27.019 -0.267 1.00 91.19 77 PRO A N 1
ATOM 598 C CA . PRO A 1 77 ? -3.134 -27.194 -1.379 1.00 91.19 77 PRO A CA 1
ATOM 599 C C . PRO A 1 77 ? -3.423 -26.186 -2.494 1.00 91.19 77 PRO A C 1
ATOM 601 O O . PRO A 1 77 ? -4.506 -25.597 -2.579 1.00 91.19 77 PRO A O 1
ATOM 604 N N . ASN A 1 78 ? -2.457 -26.029 -3.396 1.00 89.19 78 ASN A N 1
ATOM 605 C CA . ASN A 1 78 ? -2.687 -25.296 -4.634 1.00 89.19 78 ASN A CA 1
ATOM 606 C C . ASN A 1 78 ? -3.791 -25.955 -5.469 1.00 89.19 78 ASN A C 1
ATOM 608 O O . ASN A 1 78 ? -3.931 -27.179 -5.502 1.00 89.19 78 ASN A O 1
ATOM 612 N N . GLY A 1 79 ? -4.582 -25.116 -6.139 1.00 83.31 79 GLY A N 1
ATOM 613 C CA . GLY A 1 79 ? -5.509 -25.561 -7.174 1.00 83.31 79 GLY A CA 1
ATOM 614 C C . GLY A 1 79 ? -4.790 -25.961 -8.467 1.00 83.31 79 GLY A C 1
ATOM 615 O O . GLY A 1 79 ? -3.566 -26.022 -8.523 1.00 83.31 79 GLY A O 1
ATOM 616 N N . VAL A 1 80 ? -5.569 -26.201 -9.524 1.00 88.38 80 VAL A N 1
ATOM 617 C CA . VAL A 1 80 ? -5.036 -26.474 -10.876 1.00 88.38 80 VAL A CA 1
ATOM 618 C C . VAL A 1 80 ? -4.295 -25.255 -11.441 1.00 88.38 80 VAL A C 1
ATOM 620 O O . VAL A 1 80 ? -3.274 -25.402 -12.101 1.00 88.38 80 VAL A O 1
ATOM 623 N N . ASP A 1 81 ? -4.798 -24.057 -11.151 1.00 93.81 81 ASP A N 1
ATOM 624 C CA . ASP A 1 81 ? -4.226 -22.772 -11.542 1.00 93.81 81 ASP A CA 1
ATOM 625 C C . ASP A 1 81 ? -4.632 -21.677 -10.534 1.00 93.81 81 ASP A C 1
ATOM 627 O O . ASP A 1 81 ? -5.362 -21.927 -9.564 1.00 93.81 81 ASP A O 1
ATOM 631 N N . ILE A 1 82 ? -4.184 -20.444 -10.791 1.00 93.38 82 ILE A N 1
ATOM 632 C CA . ILE A 1 82 ? -4.519 -19.251 -9.997 1.00 93.38 82 ILE A CA 1
ATOM 633 C C . ILE A 1 82 ? -6.005 -18.854 -10.063 1.00 93.38 82 ILE A C 1
ATOM 635 O O . ILE A 1 82 ? -6.464 -18.060 -9.245 1.00 93.38 82 ILE A O 1
ATOM 639 N N . TYR A 1 83 ? -6.767 -19.395 -11.018 1.00 94.56 83 TYR A N 1
ATOM 640 C CA . TYR A 1 83 ? -8.187 -19.111 -11.241 1.00 94.56 83 TYR A CA 1
ATOM 641 C C . TYR A 1 83 ? -9.105 -20.172 -10.617 1.00 94.56 83 TYR A C 1
ATOM 643 O O . TYR A 1 83 ? -10.332 -20.103 -10.732 1.00 94.56 83 TYR A O 1
ATOM 651 N N . ASN A 1 84 ? -8.545 -21.149 -9.903 1.00 94.75 84 ASN A N 1
ATOM 652 C CA . ASN A 1 84 ? -9.324 -22.184 -9.251 1.00 94.75 84 ASN A CA 1
ATOM 653 C C . ASN A 1 84 ? -10.265 -21.596 -8.181 1.00 94.75 84 ASN A C 1
ATOM 655 O O . ASN A 1 84 ? -9.832 -21.125 -7.129 1.00 94.75 84 ASN A O 1
ATOM 659 N N . PHE A 1 85 ? -11.578 -21.699 -8.412 1.00 90.88 85 PHE A N 1
ATOM 660 C CA . PHE A 1 85 ? -12.603 -21.146 -7.518 1.00 90.88 85 PHE A CA 1
ATOM 661 C C . PHE A 1 85 ? -12.491 -21.632 -6.064 1.00 90.88 85 PHE A C 1
ATOM 663 O O . PHE A 1 85 ? -12.706 -20.848 -5.139 1.00 90.88 85 PHE A O 1
ATOM 670 N N . LYS A 1 86 ? -12.173 -22.915 -5.836 1.00 92.81 86 LYS A N 1
ATOM 671 C CA . LYS A 1 86 ? -12.072 -23.455 -4.470 1.00 92.81 86 LYS A CA 1
ATOM 672 C C . LYS A 1 86 ? -10.888 -22.830 -3.738 1.00 92.81 86 LYS A C 1
ATOM 674 O O . LYS A 1 86 ? -11.061 -22.358 -2.618 1.00 92.81 86 LYS A O 1
ATOM 679 N N . TRP A 1 87 ? -9.728 -22.779 -4.389 1.00 95.06 87 TRP A N 1
ATOM 680 C CA . TRP A 1 87 ? -8.526 -22.146 -3.848 1.00 95.06 87 TRP A CA 1
ATOM 681 C C . TRP A 1 87 ? -8.759 -20.660 -3.538 1.00 95.06 87 TRP A C 1
ATOM 683 O O . TRP A 1 87 ? -8.546 -20.224 -2.406 1.00 95.06 87 TRP A O 1
ATOM 693 N N . LEU A 1 88 ? -9.333 -19.915 -4.489 1.00 95.88 88 LEU A N 1
ATOM 694 C CA . LEU A 1 88 ? -9.700 -18.507 -4.313 1.00 95.88 88 LEU A CA 1
ATOM 695 C C . LEU A 1 88 ? -10.657 -18.291 -3.133 1.00 95.88 88 LEU A C 1
ATOM 697 O O . LEU A 1 88 ? -10.500 -17.338 -2.375 1.00 95.88 88 LEU A O 1
ATOM 701 N N . ARG A 1 89 ? -11.625 -19.190 -2.930 1.00 94.94 89 ARG A N 1
ATOM 702 C CA . ARG A 1 89 ? -12.557 -19.120 -1.798 1.00 94.94 89 ARG A CA 1
ATOM 703 C C . ARG A 1 89 ? -11.877 -19.373 -0.450 1.00 94.94 89 ARG A C 1
ATOM 705 O O . ARG A 1 89 ? -12.247 -18.750 0.542 1.00 94.94 89 ARG A O 1
ATOM 712 N N . HIS A 1 90 ? -10.896 -20.271 -0.383 1.00 95.75 90 HIS A N 1
ATOM 713 C CA . HIS A 1 90 ? -10.111 -20.463 0.840 1.00 95.75 90 HIS A CA 1
ATOM 714 C C . HIS A 1 90 ? -9.286 -19.219 1.174 1.00 95.75 90 HIS A C 1
ATOM 716 O O . HIS A 1 90 ? -9.318 -18.761 2.316 1.00 95.75 90 HIS A O 1
ATOM 722 N N . LEU A 1 91 ? -8.626 -18.637 0.172 1.00 96.00 91 LEU A N 1
ATOM 723 C CA . LEU A 1 91 ? -7.872 -17.396 0.330 1.00 96.00 91 LEU A CA 1
ATOM 724 C C . LEU A 1 91 ? -8.776 -16.236 0.778 1.00 96.00 91 LEU A C 1
ATOM 726 O O . LEU A 1 91 ? -8.449 -15.522 1.722 1.00 96.00 91 LEU A O 1
ATOM 730 N N . GLN A 1 92 ? -9.968 -16.125 0.186 1.00 96.75 92 GLN A N 1
ATOM 731 C CA . GLN A 1 92 ? -11.005 -15.186 0.609 1.00 96.75 92 GLN A CA 1
ATOM 732 C C . GLN A 1 92 ? -11.324 -15.335 2.102 1.00 96.75 92 GLN A C 1
ATOM 734 O O . GLN A 1 92 ? -11.255 -14.359 2.843 1.00 96.75 92 GLN A O 1
ATOM 739 N N . HIS A 1 93 ? -11.630 -16.548 2.576 1.00 96.50 93 HIS A N 1
ATOM 740 C CA . HIS A 1 93 ? -11.915 -16.779 3.995 1.00 96.50 93 HIS A CA 1
ATOM 741 C C . HIS A 1 93 ? -10.752 -16.353 4.900 1.00 96.50 93 HIS A C 1
ATOM 743 O O . HIS A 1 93 ? -10.991 -15.711 5.922 1.00 96.50 93 HIS A O 1
ATOM 749 N N . ILE A 1 94 ? -9.509 -16.660 4.515 1.00 96.31 94 ILE A N 1
ATOM 750 C CA . ILE A 1 94 ? -8.311 -16.235 5.250 1.00 96.31 94 ILE A CA 1
ATOM 751 C C . ILE A 1 94 ? -8.265 -14.709 5.371 1.00 96.31 94 ILE A C 1
ATOM 753 O O . ILE A 1 94 ? -8.102 -14.210 6.483 1.00 96.31 94 ILE A O 1
ATOM 757 N N . HIS A 1 95 ? -8.469 -13.967 4.275 1.00 96.88 95 HIS A N 1
ATOM 758 C CA . HIS A 1 95 ? -8.478 -12.499 4.310 1.00 96.88 95 HIS A CA 1
ATOM 759 C C . HIS A 1 95 ? -9.512 -11.966 5.301 1.00 96.88 95 HIS A C 1
ATOM 761 O O . HIS A 1 95 ? -9.188 -11.146 6.157 1.00 96.88 95 HIS A O 1
ATOM 767 N N . PHE A 1 96 ? -10.742 -12.484 5.240 1.00 96.12 96 PHE A N 1
ATOM 768 C CA . PHE A 1 96 ? -11.808 -12.070 6.150 1.00 96.12 96 PHE A CA 1
ATOM 769 C C . PHE A 1 96 ? -11.480 -12.370 7.614 1.00 96.12 96 PHE A C 1
ATOM 771 O O . PHE A 1 96 ? -11.711 -11.519 8.472 1.00 96.12 96 PHE A O 1
ATOM 778 N N . TYR A 1 97 ? -10.931 -13.546 7.927 1.00 95.94 97 TYR A N 1
ATOM 779 C CA . TYR A 1 97 ? -10.571 -13.883 9.307 1.00 95.94 97 TYR A CA 1
ATOM 780 C C . TYR A 1 97 ? -9.442 -13.004 9.842 1.00 95.94 97 TYR A C 1
ATOM 782 O O . TYR A 1 97 ? -9.542 -12.508 10.967 1.00 95.94 97 TYR A O 1
ATOM 790 N N . VAL A 1 98 ? -8.404 -12.771 9.035 1.00 97.00 98 VAL A N 1
ATOM 791 C CA . VAL A 1 98 ? -7.293 -11.879 9.394 1.00 97.00 98 VAL A CA 1
ATOM 792 C C . VAL A 1 98 ? -7.806 -10.458 9.619 1.00 97.00 98 VAL A C 1
ATOM 794 O O . VAL A 1 98 ? -7.494 -9.857 10.646 1.00 97.00 98 VAL A O 1
ATOM 797 N N . HIS A 1 99 ? -8.663 -9.958 8.731 1.00 97.62 99 HIS A N 1
ATOM 798 C CA . HIS A 1 99 ? -9.237 -8.624 8.848 1.00 97.62 99 HIS A CA 1
ATOM 799 C C . HIS A 1 99 ? -10.113 -8.454 10.101 1.00 97.62 99 HIS A C 1
ATOM 801 O O . HIS A 1 99 ? -9.950 -7.504 10.869 1.00 97.62 99 HIS A O 1
ATOM 807 N N . LEU A 1 100 ? -11.016 -9.402 10.378 1.00 97.38 100 LEU A N 1
ATOM 808 C CA . LEU A 1 100 ? -11.856 -9.354 11.581 1.00 97.38 100 LEU A CA 1
ATOM 809 C C . LEU A 1 100 ? -11.020 -9.417 12.866 1.00 97.38 100 LEU A C 1
ATOM 811 O O . LEU A 1 100 ? -11.330 -8.729 13.844 1.00 97.38 100 LEU A O 1
ATOM 815 N N . PHE A 1 101 ? -9.939 -10.199 12.862 1.00 97.75 101 PHE A N 1
ATOM 816 C CA . PHE A 1 101 ? -8.985 -10.236 13.965 1.00 97.75 101 PHE A CA 1
ATOM 817 C C . PHE A 1 101 ? -8.261 -8.892 14.137 1.00 97.75 101 PHE A C 1
ATOM 819 O O . PHE A 1 101 ? -8.175 -8.378 15.257 1.00 97.75 101 PHE A O 1
ATOM 826 N N . ALA A 1 102 ? -7.821 -8.272 13.039 1.00 97.88 102 ALA A N 1
ATOM 827 C CA . ALA A 1 102 ? -7.197 -6.954 13.048 1.00 97.88 102 ALA A CA 1
ATOM 828 C C . ALA A 1 102 ? -8.142 -5.862 13.581 1.00 97.88 102 ALA A C 1
ATOM 830 O O . ALA A 1 102 ? -7.732 -5.048 14.417 1.00 97.88 102 ALA A O 1
ATOM 831 N N . ILE A 1 103 ? -9.422 -5.880 13.188 1.00 97.50 103 ILE A N 1
ATOM 832 C CA . ILE A 1 103 ? -10.452 -4.984 13.734 1.00 97.50 103 ILE A CA 1
ATOM 833 C C . ILE A 1 103 ? -10.628 -5.202 15.234 1.00 97.50 103 ILE A C 1
ATOM 835 O O . ILE A 1 103 ? -10.711 -4.225 15.980 1.00 97.50 103 ILE A O 1
ATOM 839 N N . ALA A 1 104 ? -10.691 -6.450 15.703 1.00 97.31 104 ALA A N 1
ATOM 840 C CA . ALA A 1 104 ? -10.878 -6.745 17.121 1.00 97.31 104 ALA A CA 1
ATOM 841 C C . ALA A 1 104 ? -9.711 -6.207 17.968 1.00 97.31 104 ALA A C 1
ATOM 843 O O . ALA A 1 104 ? -9.937 -5.509 18.963 1.00 97.31 104 ALA A O 1
ATOM 844 N N . ILE A 1 105 ? -8.471 -6.455 17.532 1.00 97.81 105 ILE A N 1
ATOM 845 C CA . ILE A 1 105 ? -7.257 -5.925 18.169 1.00 97.81 105 ILE A CA 1
ATOM 846 C C . ILE A 1 105 ? -7.269 -4.396 18.168 1.00 97.81 105 ILE A C 1
ATOM 848 O O . ILE A 1 105 ? -7.086 -3.766 19.213 1.00 97.81 105 ILE A O 1
ATOM 852 N N . SER A 1 106 ? -7.531 -3.788 17.014 1.00 98.06 106 SER A N 1
ATOM 853 C CA . SER A 1 106 ? -7.535 -2.333 16.868 1.00 98.06 106 SER A CA 1
ATOM 854 C C . SER A 1 106 ? -8.633 -1.683 17.703 1.00 98.06 106 SER A C 1
ATOM 856 O O . SER A 1 106 ? -8.410 -0.658 18.337 1.00 98.06 106 SER A O 1
ATOM 858 N N . THR A 1 107 ? -9.807 -2.306 17.797 1.00 97.81 107 THR A N 1
ATOM 859 C CA . THR A 1 107 ? -10.909 -1.846 18.651 1.00 97.81 107 THR A CA 1
ATOM 860 C C . THR A 1 107 ? -10.504 -1.880 20.124 1.00 97.81 107 THR A C 1
ATOM 862 O O . THR A 1 107 ? -10.750 -0.923 20.863 1.00 97.81 107 THR A O 1
ATOM 865 N N . PHE A 1 108 ? -9.830 -2.949 20.561 1.00 97.19 108 PHE A N 1
ATOM 866 C CA . PHE A 1 108 ? -9.294 -3.042 21.917 1.00 97.19 108 PHE A CA 1
ATOM 867 C C . PHE A 1 108 ? -8.257 -1.946 22.201 1.00 97.19 108 PHE A C 1
ATOM 869 O O . PHE A 1 108 ? -8.376 -1.240 23.207 1.00 97.19 108 PHE A O 1
ATOM 876 N N . MET A 1 109 ? -7.275 -1.757 21.317 1.00 97.56 109 MET A N 1
ATOM 877 C CA . MET A 1 109 ? -6.234 -0.737 21.484 1.00 97.56 109 MET A CA 1
ATOM 878 C C . MET A 1 109 ? -6.811 0.682 21.421 1.00 97.56 109 MET A C 1
ATOM 880 O O . MET A 1 109 ? -6.517 1.509 22.281 1.00 97.56 109 MET A O 1
ATOM 884 N N . CYS A 1 110 ? -7.712 0.958 20.477 1.00 98.06 110 CYS A N 1
ATOM 885 C CA . CYS A 1 110 ? -8.413 2.236 20.370 1.00 98.06 110 CYS A CA 1
ATOM 886 C C . CYS A 1 110 ? -9.214 2.538 21.642 1.00 98.06 110 CYS A C 1
ATOM 888 O O . CYS A 1 110 ? -9.220 3.674 22.110 1.00 98.06 110 CYS A O 1
ATOM 890 N N . ASN A 1 111 ? -9.810 1.527 22.285 1.00 97.06 111 ASN A N 1
ATOM 891 C CA . ASN A 1 111 ? -10.489 1.716 23.565 1.00 97.06 111 ASN A CA 1
ATOM 892 C C . ASN A 1 111 ? -9.502 2.082 24.688 1.00 97.06 111 ASN A C 1
ATOM 894 O O . ASN A 1 111 ? -9.827 2.913 25.534 1.00 97.06 111 ASN A O 1
ATOM 898 N N . LYS A 1 112 ? -8.291 1.508 24.689 1.00 95.62 112 LYS A N 1
ATOM 899 C CA . LYS A 1 112 ? -7.234 1.870 25.650 1.00 95.62 112 LYS A CA 1
ATOM 900 C C . LYS A 1 112 ? -6.726 3.298 25.455 1.00 95.62 112 LYS A C 1
ATOM 902 O O . LYS A 1 112 ? -6.450 3.965 26.446 1.00 95.62 112 LYS A O 1
ATOM 907 N N . VAL A 1 113 ? -6.631 3.763 24.210 1.00 96.62 113 VAL A N 1
ATOM 908 C CA . VAL A 1 113 ? -6.105 5.096 23.882 1.00 96.62 113 VAL A CA 1
ATOM 909 C C . VAL A 1 113 ? -7.198 6.164 23.960 1.00 96.62 113 VAL A C 1
ATOM 911 O O . VAL A 1 113 ? -7.074 7.130 24.706 1.00 96.62 113 VAL A O 1
ATOM 914 N N . PHE A 1 114 ? -8.286 6.014 23.213 1.00 96.62 114 PHE A N 1
ATOM 915 C CA . PHE A 1 114 ? -9.290 7.059 22.983 1.00 96.62 114 PHE A CA 1
ATOM 916 C C . PHE A 1 114 ? -10.643 6.782 23.646 1.00 96.62 114 PHE A C 1
ATOM 918 O O . PHE A 1 114 ? -11.571 7.585 23.517 1.00 96.62 114 PHE A O 1
ATOM 925 N N . GLY A 1 115 ? -10.768 5.664 24.360 1.00 94.62 115 GLY A N 1
ATOM 926 C CA . GLY A 1 115 ? -11.971 5.292 25.093 1.00 94.62 115 GLY A CA 1
ATOM 927 C C . GLY A 1 115 ? -13.044 4.602 24.249 1.00 94.62 115 GLY A C 1
ATOM 928 O O . GLY A 1 115 ? -12.962 4.459 23.028 1.00 94.62 115 GLY A O 1
ATOM 929 N N . LYS A 1 116 ? -14.094 4.167 24.948 1.00 94.94 116 LYS A N 1
ATOM 930 C CA . LYS A 1 116 ? -15.102 3.229 24.442 1.00 94.94 116 LYS A CA 1
ATOM 931 C C . LYS A 1 116 ? -15.901 3.737 23.245 1.00 94.94 116 LYS A C 1
ATOM 933 O O . LYS A 1 116 ? -16.156 2.973 22.318 1.00 94.94 116 LYS A O 1
ATOM 938 N N . ILE A 1 117 ? -16.318 5.002 23.274 1.00 94.50 117 ILE A N 1
ATOM 939 C CA . ILE A 1 117 ? -17.137 5.597 22.206 1.00 94.50 117 ILE A CA 1
ATOM 940 C C . ILE A 1 117 ? -16.316 5.672 20.917 1.00 94.50 117 ILE A C 1
ATOM 942 O O . ILE A 1 117 ? -16.754 5.167 19.889 1.00 94.50 117 ILE A O 1
ATOM 946 N N . SER A 1 118 ? -15.095 6.204 21.001 1.00 96.88 118 SER A N 1
ATOM 947 C CA . SER A 1 118 ? -14.159 6.303 19.876 1.00 96.88 118 SER A CA 1
ATOM 948 C C . SER A 1 118 ? -13.882 4.930 19.256 1.00 96.88 118 SER A C 1
ATOM 950 O O . SER A 1 118 ? -13.963 4.772 18.044 1.00 96.88 118 SER A O 1
ATOM 952 N N . ALA A 1 119 ? -13.641 3.908 20.081 1.00 97.94 119 ALA A N 1
ATOM 953 C CA . ALA A 1 119 ? -13.417 2.544 19.604 1.00 97.94 119 ALA A CA 1
ATOM 954 C C . ALA A 1 119 ? -14.657 1.906 18.958 1.00 97.94 119 ALA A C 1
ATOM 956 O O . ALA A 1 119 ? -14.532 1.208 17.956 1.00 97.94 119 ALA A O 1
ATOM 957 N N . THR A 1 120 ? -15.852 2.172 19.494 1.00 97.56 120 THR A N 1
ATOM 958 C CA . THR A 1 120 ? -17.117 1.691 18.911 1.00 97.56 120 THR A CA 1
ATOM 959 C C . THR A 1 120 ? -17.328 2.293 17.526 1.00 97.56 120 THR A C 1
ATOM 961 O O . THR A 1 120 ? -17.600 1.571 16.571 1.00 97.56 120 THR A O 1
ATOM 964 N N . LEU A 1 121 ? -17.179 3.614 17.414 1.00 97.00 121 LEU A N 1
ATOM 965 C CA . LEU A 1 121 ? -17.345 4.331 16.154 1.00 97.00 121 LEU A CA 1
ATOM 966 C C . LEU A 1 121 ? -16.289 3.908 15.132 1.00 97.00 121 LEU A C 1
ATOM 968 O O . LEU A 1 121 ? -16.641 3.673 13.984 1.00 97.00 121 LEU A O 1
ATOM 972 N N . MET A 1 122 ? -15.037 3.714 15.560 1.00 97.75 122 MET A N 1
ATOM 973 C CA . MET A 1 122 ? -13.965 3.234 14.686 1.00 97.75 122 MET A CA 1
ATOM 974 C C . MET A 1 122 ? -14.286 1.839 14.151 1.00 97.75 122 MET A C 1
ATOM 976 O O . MET A 1 122 ? -14.158 1.607 12.954 1.00 97.75 122 MET A O 1
ATOM 980 N N . CYS A 1 123 ? -14.742 0.931 15.020 1.00 98.12 123 CYS A N 1
ATOM 981 C CA . CYS A 1 123 ? -15.127 -0.423 14.637 1.00 98.12 123 CYS A CA 1
ATOM 982 C C . CYS A 1 123 ? -16.228 -0.403 13.570 1.00 98.12 123 CYS A C 1
ATOM 984 O O . CYS A 1 123 ? -16.082 -1.055 12.540 1.00 98.12 123 CYS A O 1
ATOM 986 N N . LEU A 1 124 ? -17.281 0.394 13.776 1.00 97.19 124 LEU A N 1
ATOM 987 C CA . LEU A 1 124 ? -18.390 0.518 12.827 1.00 97.19 124 LEU A CA 1
ATOM 988 C C . LEU A 1 124 ? -17.987 1.226 11.527 1.00 97.19 124 LEU A C 1
ATOM 990 O O . LEU A 1 124 ? -18.380 0.781 10.456 1.00 97.19 124 LEU A O 1
ATOM 994 N N . ALA A 1 125 ? -17.219 2.314 11.598 1.00 95.12 125 ALA A N 1
ATOM 995 C CA . ALA A 1 125 ? -16.843 3.106 10.428 1.00 95.12 125 ALA A CA 1
ATOM 996 C C . ALA A 1 125 ? -15.880 2.347 9.508 1.00 95.12 125 ALA A C 1
ATOM 998 O O . ALA A 1 125 ? -16.066 2.326 8.294 1.00 95.12 125 ALA A O 1
ATOM 999 N N . TRP A 1 126 ? -14.873 1.697 10.090 1.00 96.00 126 TRP A N 1
ATOM 1000 C CA . TRP A 1 126 ? -13.894 0.930 9.333 1.00 96.00 126 TRP A CA 1
ATOM 1001 C C . TRP A 1 126 ? -14.441 -0.439 8.929 1.00 96.00 126 TRP A C 1
ATOM 1003 O O . TRP A 1 126 ? -14.513 -0.740 7.740 1.00 96.00 126 TRP A O 1
ATOM 1013 N N . GLY A 1 127 ? -14.892 -1.242 9.896 1.00 94.75 127 GLY A N 1
ATOM 1014 C CA . GLY A 1 127 ? -15.399 -2.592 9.641 1.00 94.75 127 GLY A CA 1
ATOM 1015 C C . GLY A 1 127 ? -16.732 -2.631 8.903 1.00 94.75 127 GLY A C 1
ATOM 1016 O O . GLY A 1 127 ? -17.077 -3.650 8.309 1.00 94.75 127 GLY A O 1
ATOM 1017 N N . GLY A 1 128 ? -17.480 -1.525 8.935 1.00 94.38 128 GLY A N 1
ATOM 1018 C CA . GLY A 1 128 ? -18.715 -1.333 8.181 1.00 94.38 128 GLY A CA 1
ATOM 1019 C C . GLY A 1 128 ? -18.529 -0.751 6.781 1.00 94.38 128 GLY A C 1
ATOM 1020 O O . GLY A 1 128 ? -19.506 -0.634 6.041 1.00 94.38 128 GLY A O 1
ATOM 1021 N N . SER A 1 129 ? -17.306 -0.369 6.407 1.00 94.25 129 SER A N 1
ATOM 1022 C CA . SER A 1 129 ? -17.043 0.275 5.123 1.00 94.25 129 SER A CA 1
ATOM 1023 C C . SER A 1 129 ? -17.167 -0.716 3.972 1.00 94.25 129 SER A C 1
ATOM 1025 O O . SER A 1 129 ? -16.375 -1.653 3.852 1.00 94.25 129 SER A O 1
ATOM 1027 N N . LEU A 1 130 ? -18.120 -0.465 3.069 1.00 94.50 130 LEU A N 1
ATOM 1028 C CA . LEU A 1 130 ? -18.262 -1.242 1.837 1.00 94.50 130 LEU A CA 1
ATOM 1029 C C . LEU A 1 130 ? -16.985 -1.204 0.992 1.00 94.50 130 LEU A C 1
ATOM 1031 O O . LEU A 1 130 ? -16.568 -2.224 0.451 1.00 94.50 130 LEU A O 1
ATOM 1035 N N . PHE A 1 131 ? -16.345 -0.037 0.921 1.00 93.06 131 PHE A N 1
ATOM 1036 C CA . PHE A 1 131 ? -15.095 0.139 0.196 1.00 93.06 131 PHE A CA 1
ATOM 1037 C C . PHE A 1 131 ? -13.984 -0.757 0.759 1.00 93.06 131 PHE A C 1
ATOM 1039 O O . PHE A 1 131 ? -13.311 -1.451 -0.002 1.00 93.06 131 PHE A O 1
ATOM 1046 N N . PHE A 1 132 ? -13.838 -0.809 2.088 1.00 95.00 132 PHE A N 1
ATOM 1047 C CA . PHE A 1 132 ? -12.817 -1.643 2.725 1.00 95.00 132 PHE A CA 1
ATOM 1048 C C . PHE A 1 132 ? -13.123 -3.135 2.590 1.00 95.00 132 PHE A C 1
ATOM 1050 O O . PHE A 1 132 ? -12.226 -3.903 2.256 1.00 95.00 132 PHE A O 1
ATOM 1057 N N . MET A 1 133 ? -14.389 -3.545 2.751 1.00 96.25 133 MET A N 1
ATOM 1058 C CA . MET A 1 133 ? -14.812 -4.928 2.491 1.00 96.25 133 MET A CA 1
ATOM 1059 C C . MET A 1 133 ? -14.518 -5.351 1.044 1.00 96.25 133 MET A C 1
ATOM 1061 O O . MET A 1 133 ? -14.082 -6.477 0.815 1.00 96.25 133 MET A O 1
ATOM 1065 N N . GLY A 1 134 ? -14.685 -4.446 0.072 1.00 94.94 134 GLY A N 1
ATOM 1066 C CA . GLY A 1 134 ? -14.263 -4.658 -1.315 1.00 94.94 134 GLY A CA 1
ATOM 1067 C C . GLY A 1 134 ? -12.760 -4.897 -1.462 1.00 94.94 134 GLY A C 1
ATOM 1068 O O . GLY A 1 134 ? -12.363 -5.805 -2.189 1.00 94.94 134 GLY A O 1
ATOM 1069 N N . GLY A 1 135 ? -11.939 -4.144 -0.725 1.00 94.88 135 GLY A N 1
ATOM 1070 C CA . GLY A 1 135 ? -10.488 -4.333 -0.665 1.00 94.88 135 GLY A CA 1
ATOM 1071 C C . GLY A 1 135 ? -10.066 -5.658 -0.024 1.00 94.88 135 GLY A C 1
ATOM 1072 O O . GLY A 1 135 ? -9.262 -6.378 -0.610 1.00 94.88 135 GLY A O 1
ATOM 1073 N N . VAL A 1 136 ? -10.637 -6.019 1.131 1.00 96.31 136 VAL A N 1
ATOM 1074 C CA . VAL A 1 136 ? -10.405 -7.317 1.810 1.00 96.31 136 VAL A CA 1
ATOM 1075 C C . VAL A 1 136 ? -10.800 -8.479 0.901 1.00 96.31 136 VAL A C 1
ATOM 1077 O O . VAL A 1 136 ? -10.122 -9.505 0.824 1.00 96.31 136 VAL A O 1
ATOM 1080 N N . ASN A 1 137 ? -11.875 -8.288 0.140 1.00 95.88 137 ASN A N 1
ATOM 1081 C CA . ASN A 1 137 ? -12.350 -9.219 -0.867 1.00 95.88 137 ASN A CA 1
ATOM 1082 C C . ASN A 1 137 ? -11.619 -9.090 -2.212 1.00 95.88 137 ASN A C 1
ATOM 1084 O O . ASN A 1 137 ? -12.221 -9.253 -3.276 1.00 95.88 137 ASN A O 1
ATOM 1088 N N . SER A 1 138 ? -10.323 -8.814 -2.181 1.00 94.44 138 SER A N 1
ATOM 1089 C CA . SER A 1 138 ? -9.467 -8.803 -3.359 1.00 94.44 138 SER A CA 1
ATOM 1090 C C . SER A 1 138 ? -8.176 -9.570 -3.105 1.00 94.44 138 SER A C 1
ATOM 1092 O O . SER A 1 138 ? -7.803 -9.803 -1.957 1.00 94.44 138 SER A O 1
ATOM 1094 N N . ILE A 1 139 ? -7.500 -9.972 -4.180 1.00 94.12 139 ILE A N 1
ATOM 1095 C CA . ILE A 1 139 ? -6.162 -10.580 -4.113 1.00 94.12 139 ILE A CA 1
ATOM 1096 C C . ILE A 1 139 ? -5.075 -9.524 -3.816 1.00 94.12 139 ILE A C 1
ATOM 1098 O O . ILE A 1 139 ? -3.928 -9.863 -3.546 1.00 94.12 139 ILE A O 1
ATOM 1102 N N . GLY A 1 140 ? -5.410 -8.233 -3.855 1.00 91.50 140 GLY A N 1
ATOM 1103 C CA . GLY A 1 140 ? -4.462 -7.164 -3.559 1.00 91.50 140 GLY A CA 1
ATOM 1104 C C . GLY A 1 140 ? -4.036 -7.112 -2.085 1.00 91.50 140 GLY A C 1
ATOM 1105 O O . GLY A 1 140 ? -4.825 -7.447 -1.200 1.00 91.50 140 GLY A O 1
ATOM 1106 N N . PRO A 1 141 ? -2.820 -6.614 -1.791 1.00 94.38 141 PRO A N 1
ATOM 1107 C CA . PRO A 1 141 ? -2.301 -6.490 -0.425 1.00 94.38 141 PRO A CA 1
ATOM 1108 C C . PRO A 1 141 ? -2.824 -5.258 0.336 1.00 94.38 141 PRO A C 1
ATOM 1110 O O . PRO A 1 141 ? -2.557 -5.106 1.528 1.00 94.38 141 PRO A O 1
ATOM 1113 N N . ASP A 1 142 ? -3.511 -4.339 -0.348 1.00 93.31 142 ASP A N 1
ATOM 1114 C CA . ASP A 1 142 ? -3.728 -2.963 0.119 1.00 93.31 142 ASP A CA 1
ATOM 1115 C C . ASP A 1 142 ? -4.578 -2.887 1.406 1.00 93.31 142 ASP A C 1
ATOM 1117 O O . ASP A 1 142 ? -4.382 -2.008 2.247 1.00 93.31 142 ASP A O 1
ATOM 1121 N N . TRP A 1 143 ? -5.488 -3.845 1.612 1.00 95.19 143 TRP A N 1
ATOM 1122 C CA . TRP A 1 143 ? -6.277 -3.955 2.845 1.00 95.19 143 TRP A CA 1
ATOM 1123 C C . TRP A 1 143 ? -5.412 -4.362 4.048 1.00 95.19 143 TRP A C 1
ATOM 1125 O O . TRP A 1 143 ? -5.526 -3.767 5.118 1.00 95.19 143 TRP A O 1
ATOM 1135 N N . LEU A 1 144 ? -4.496 -5.321 3.864 1.00 97.06 144 LEU A N 1
ATOM 1136 C CA . LEU A 1 144 ? -3.627 -5.818 4.931 1.00 97.06 144 LEU A CA 1
ATOM 1137 C C . LEU A 1 144 ? -2.613 -4.750 5.349 1.00 97.06 144 LEU A C 1
ATOM 1139 O O . LEU A 1 144 ? -2.270 -4.633 6.526 1.00 97.06 144 LEU A O 1
ATOM 1143 N N . GLN A 1 145 ? -2.176 -3.927 4.391 1.00 96.69 145 GLN A N 1
ATOM 1144 C CA . GLN A 1 145 ? -1.404 -2.728 4.685 1.00 96.69 145 GLN A CA 1
ATOM 1145 C C . GLN A 1 145 ? -2.164 -1.814 5.656 1.00 96.69 145 GLN A C 1
ATOM 1147 O O . GLN A 1 145 ? -1.616 -1.432 6.690 1.00 96.69 145 GLN A O 1
ATOM 1152 N N . GLY A 1 146 ? -3.416 -1.472 5.336 1.00 96.56 146 GLY A N 1
ATOM 1153 C CA . GLY A 1 146 ? -4.253 -0.623 6.184 1.00 96.56 146 GLY A CA 1
ATOM 1154 C C . GLY A 1 146 ? -4.450 -1.201 7.588 1.00 96.56 146 GLY A C 1
ATOM 1155 O O . GLY A 1 146 ? -4.279 -0.480 8.576 1.00 96.56 146 GLY A O 1
ATOM 1156 N N . ASP A 1 147 ? -4.744 -2.501 7.679 1.00 97.94 147 ASP A N 1
ATOM 1157 C CA . ASP A 1 147 ? -4.883 -3.231 8.943 1.00 97.94 147 ASP A CA 1
ATOM 1158 C C . ASP A 1 147 ? -3.613 -3.100 9.807 1.00 97.94 147 ASP A C 1
ATOM 1160 O O . ASP A 1 147 ? -3.682 -2.681 10.968 1.00 97.94 147 ASP A O 1
ATOM 1164 N N . PHE A 1 148 ? -2.435 -3.398 9.248 1.00 98.31 148 PHE A N 1
ATOM 1165 C CA . PHE A 1 148 ? -1.181 -3.330 9.999 1.00 98.31 148 PHE A CA 1
ATOM 1166 C C . PHE A 1 148 ? -0.759 -1.906 10.354 1.00 98.31 148 PHE A C 1
ATOM 1168 O O . PHE A 1 148 ? -0.259 -1.691 11.459 1.00 98.31 148 PHE A O 1
ATOM 1175 N N . LEU A 1 149 ? -0.992 -0.918 9.486 1.00 97.88 149 LEU A N 1
ATOM 1176 C CA . LEU A 1 149 ? -0.713 0.481 9.811 1.00 97.88 149 LEU A CA 1
ATOM 1177 C C . LEU A 1 149 ? -1.561 0.970 10.992 1.00 97.88 149 LEU A C 1
ATOM 1179 O O . LEU A 1 149 ? -1.031 1.617 11.900 1.00 97.88 149 LEU A O 1
ATOM 1183 N N . ALA A 1 150 ? -2.852 0.625 11.024 1.00 98.00 150 ALA A N 1
ATOM 1184 C CA . ALA A 1 150 ? -3.728 0.953 12.146 1.00 98.00 150 ALA A CA 1
ATOM 1185 C C . ALA A 1 150 ? -3.257 0.305 13.450 1.00 98.00 150 ALA A C 1
ATOM 1187 O O . ALA A 1 150 ? -3.151 0.990 14.471 1.00 98.00 150 ALA A O 1
ATOM 1188 N N . ILE A 1 151 ? -2.930 -0.992 13.418 1.00 98.56 151 ILE A N 1
ATOM 1189 C CA . ILE A 1 151 ? -2.449 -1.709 14.603 1.00 98.56 151 ILE A CA 1
ATOM 1190 C C . ILE A 1 151 ? -1.116 -1.120 15.079 1.00 98.56 151 ILE A C 1
ATOM 1192 O O . ILE A 1 151 ? -0.963 -0.860 16.274 1.00 98.56 151 ILE A O 1
ATOM 1196 N N . ALA A 1 152 ? -0.162 -0.868 14.178 1.00 98.44 152 ALA A N 1
ATOM 1197 C CA . ALA A 1 152 ? 1.134 -0.294 14.528 1.00 98.44 152 ALA A CA 1
ATOM 1198 C C . ALA A 1 152 ? 0.970 1.073 15.209 1.00 98.44 152 ALA A C 1
ATOM 1200 O O . ALA A 1 152 ? 1.510 1.287 16.299 1.00 98.44 152 ALA A O 1
ATOM 1201 N N . LEU A 1 153 ? 0.170 1.968 14.621 1.00 98.31 153 LEU A N 1
ATOM 1202 C CA . LEU A 1 153 ? -0.101 3.292 15.181 1.00 98.31 153 LEU A CA 1
ATOM 1203 C C . LEU A 1 153 ? -0.816 3.208 16.530 1.00 98.31 153 LEU A C 1
ATOM 1205 O O . LEU A 1 153 ? -0.362 3.818 17.494 1.00 98.31 153 LEU A O 1
ATOM 1209 N N . LEU A 1 154 ? -1.897 2.434 16.643 1.00 98.56 154 LEU A N 1
ATOM 1210 C CA . LEU A 1 154 ? -2.629 2.286 17.904 1.00 98.56 154 LEU A CA 1
ATOM 1211 C C . LEU A 1 154 ? -1.768 1.662 19.006 1.00 98.56 154 LEU A C 1
ATOM 1213 O O . LEU A 1 154 ? -1.867 2.080 20.160 1.00 98.56 154 LEU A O 1
ATOM 1217 N N . THR A 1 155 ? -0.893 0.717 18.659 1.00 98.50 155 THR A N 1
ATOM 1218 C CA . THR A 1 155 ? 0.058 0.118 19.603 1.00 98.50 155 THR A CA 1
ATOM 1219 C C . THR A 1 155 ? 1.052 1.162 20.113 1.00 98.50 155 THR A C 1
ATOM 1221 O O . THR A 1 155 ? 1.258 1.256 21.321 1.00 98.50 155 THR A O 1
ATOM 1224 N N . ALA A 1 156 ? 1.621 1.998 19.235 1.00 98.25 156 ALA A N 1
ATOM 1225 C CA . ALA A 1 156 ? 2.531 3.071 19.644 1.00 98.25 156 ALA A CA 1
ATOM 1226 C C . ALA A 1 156 ? 1.822 4.161 20.462 1.00 98.25 156 ALA A C 1
ATOM 1228 O O . ALA A 1 156 ? 2.350 4.634 21.468 1.00 98.25 156 ALA A O 1
ATOM 1229 N N . LEU A 1 157 ? 0.601 4.542 20.078 1.00 98.25 157 LEU A N 1
ATOM 1230 C CA . LEU A 1 157 ? -0.211 5.499 20.832 1.00 98.25 157 LEU A CA 1
ATOM 1231 C C . LEU A 1 157 ? -0.548 4.964 22.229 1.00 98.25 157 LEU A C 1
ATOM 1233 O O . LEU A 1 157 ? -0.518 5.716 23.204 1.00 98.25 157 LEU A O 1
ATOM 1237 N N . TRP A 1 158 ? -0.823 3.664 22.344 1.00 97.81 158 TRP A N 1
ATOM 1238 C CA . TRP A 1 158 ? -1.024 3.016 23.634 1.00 97.81 158 TRP A CA 1
ATOM 1239 C C . TRP A 1 158 ? 0.270 2.958 24.449 1.00 97.81 158 TRP A C 1
ATOM 1241 O O . TRP A 1 158 ? 0.240 3.290 25.634 1.00 97.81 158 TRP A O 1
ATOM 1251 N N . ALA A 1 159 ? 1.404 2.624 23.822 1.00 97.56 159 ALA A N 1
ATOM 1252 C CA . ALA A 1 159 ? 2.724 2.654 24.453 1.00 97.56 159 ALA A CA 1
ATOM 1253 C C . ALA A 1 159 ? 3.003 4.017 25.090 1.00 97.56 159 ALA A C 1
ATOM 1255 O O . ALA A 1 159 ? 3.394 4.092 26.257 1.00 97.56 159 ALA A O 1
ATOM 1256 N N . PHE A 1 160 ? 2.704 5.087 24.350 1.00 97.12 160 PHE A N 1
ATOM 1257 C CA . PHE A 1 160 ? 2.850 6.453 24.821 1.00 97.12 160 PHE A CA 1
ATOM 1258 C C . PHE A 1 160 ? 2.082 6.669 26.124 1.00 97.12 160 PHE A C 1
ATOM 1260 O O . PHE A 1 160 ? 2.655 7.204 27.064 1.00 97.12 160 PHE A O 1
ATOM 1267 N N . ASP A 1 161 ? 0.830 6.208 26.234 1.00 94.81 161 ASP A N 1
ATOM 1268 C CA . ASP A 1 161 ? -0.038 6.369 27.416 1.00 94.81 161 ASP A CA 1
ATOM 1269 C C . ASP A 1 161 ? 0.334 5.508 28.636 1.00 94.81 161 ASP A C 1
ATOM 1271 O O . ASP A 1 161 ? -0.028 5.853 29.767 1.00 94.81 161 ASP A O 1
ATOM 1275 N N . VAL A 1 162 ? 1.076 4.416 28.449 1.00 95.12 162 VAL A N 1
ATOM 1276 C CA . VAL A 1 162 ? 1.559 3.582 29.559 1.00 95.12 162 VAL A CA 1
ATOM 1277 C C . VAL A 1 162 ? 2.598 4.352 30.386 1.00 95.12 162 VAL A C 1
ATOM 1279 O O . VAL A 1 162 ? 3.411 5.101 29.857 1.00 95.12 162 VAL A O 1
ATOM 1282 N N . LYS A 1 163 ? 2.592 4.191 31.716 1.00 91.94 163 LYS A N 1
ATOM 1283 C CA . LYS A 1 163 ? 3.535 4.892 32.619 1.00 91.94 163 LYS A CA 1
ATOM 1284 C C . LYS A 1 163 ? 4.815 4.097 32.919 1.00 91.94 163 LYS A C 1
ATOM 1286 O O . LYS A 1 163 ? 5.879 4.688 33.104 1.00 91.94 163 LYS A O 1
ATOM 1291 N N . ASN A 1 164 ? 4.707 2.770 32.957 1.00 91.75 164 ASN A N 1
ATOM 1292 C CA . ASN A 1 164 ? 5.814 1.853 33.244 1.00 91.75 164 ASN A CA 1
ATOM 1293 C C . ASN A 1 164 ? 6.842 1.822 32.088 1.00 91.75 164 ASN A C 1
ATOM 1295 O O . ASN A 1 164 ? 6.476 2.010 30.928 1.00 91.75 164 ASN A O 1
ATOM 1299 N N . ASP A 1 165 ? 8.108 1.549 32.406 1.00 87.44 165 ASP A N 1
ATOM 1300 C CA . ASP A 1 165 ? 9.218 1.321 31.469 1.00 87.44 165 ASP A CA 1
ATOM 1301 C C . ASP A 1 165 ? 9.013 0.102 30.568 1.00 87.44 165 ASP A C 1
ATOM 1303 O O . ASP A 1 165 ? 9.494 0.089 29.436 1.00 87.44 165 ASP A O 1
ATOM 1307 N N . ALA A 1 166 ? 8.198 -0.867 30.998 1.00 90.25 166 ALA A N 1
ATOM 1308 C CA . ALA A 1 166 ? 7.780 -1.995 30.164 1.00 90.25 166 ALA A CA 1
ATOM 1309 C C . ALA A 1 166 ? 7.051 -1.574 28.867 1.00 90.25 166 ALA A C 1
ATOM 1311 O O . ALA A 1 166 ? 6.856 -2.402 27.977 1.00 90.25 166 ALA A O 1
ATOM 1312 N N . LYS A 1 167 ? 6.686 -0.288 28.709 1.00 95.44 167 LYS A N 1
ATOM 1313 C CA . LYS A 1 167 ? 6.138 0.255 27.456 1.00 95.44 167 LYS A CA 1
ATOM 1314 C C . LYS A 1 167 ? 7.075 0.074 26.248 1.00 95.44 167 LYS A C 1
ATOM 1316 O O . LYS A 1 167 ? 6.576 0.120 25.127 1.00 95.44 167 LYS A O 1
ATOM 1321 N N . ILE A 1 168 ? 8.386 -0.161 26.447 1.00 96.56 168 ILE A N 1
ATOM 1322 C CA . ILE A 1 168 ? 9.320 -0.508 25.352 1.00 96.56 168 ILE A CA 1
ATOM 1323 C C . ILE A 1 168 ? 8.757 -1.664 24.524 1.00 96.56 168 ILE A C 1
ATOM 1325 O O . ILE A 1 168 ? 8.788 -1.600 23.302 1.00 96.56 168 ILE A O 1
ATOM 1329 N N . ILE A 1 169 ? 8.176 -2.680 25.172 1.00 97.19 169 ILE A N 1
ATOM 1330 C CA . ILE A 1 169 ? 7.616 -3.860 24.497 1.00 97.19 169 ILE A CA 1
ATOM 1331 C C . ILE A 1 169 ? 6.543 -3.453 23.480 1.00 97.19 169 ILE A C 1
ATOM 1333 O O . ILE A 1 169 ? 6.488 -4.007 22.387 1.00 97.19 169 ILE A O 1
ATOM 1337 N N . LEU A 1 170 ? 5.720 -2.451 23.803 1.00 97.62 170 LEU A N 1
ATOM 1338 C CA . LEU A 1 170 ? 4.686 -1.952 22.897 1.00 97.62 170 LEU A CA 1
ATOM 1339 C C . LEU A 1 170 ? 5.285 -1.157 21.728 1.00 97.62 170 LEU A C 1
ATOM 1341 O O . LEU A 1 170 ? 4.829 -1.314 20.599 1.00 97.62 170 LEU A O 1
ATOM 1345 N N . TYR A 1 171 ? 6.327 -0.352 21.955 1.00 98.25 171 TYR A N 1
ATOM 1346 C CA . TYR A 1 171 ? 7.040 0.310 20.855 1.00 98.25 171 TYR A CA 1
ATOM 1347 C C . TYR A 1 171 ? 7.749 -0.694 19.938 1.00 98.25 171 TYR A C 1
ATOM 1349 O O . TYR A 1 171 ? 7.677 -0.551 18.720 1.00 98.25 171 TYR A O 1
ATOM 1357 N N . VAL A 1 172 ? 8.367 -1.739 20.498 1.00 98.12 172 VAL A N 1
ATOM 1358 C CA . VAL A 1 172 ? 8.971 -2.837 19.728 1.00 98.12 172 VAL A CA 1
ATOM 1359 C C . VAL A 1 172 ? 7.906 -3.568 18.918 1.00 98.12 172 VAL A C 1
ATOM 1361 O O . VAL A 1 172 ? 8.078 -3.737 17.717 1.00 98.12 172 VAL A O 1
ATOM 1364 N N . LEU A 1 173 ? 6.777 -3.932 19.531 1.00 98.31 173 LEU A N 1
ATOM 1365 C CA . LEU A 1 173 ? 5.663 -4.573 18.830 1.00 98.31 173 LEU A CA 1
ATOM 1366 C C . LEU A 1 173 ? 5.122 -3.688 17.698 1.00 98.31 173 LEU A C 1
ATOM 1368 O O . LEU A 1 173 ? 4.898 -4.173 16.594 1.00 98.31 173 LEU A O 1
ATOM 1372 N N . SER A 1 174 ? 4.958 -2.387 17.943 1.00 98.50 174 SER A N 1
ATOM 1373 C CA . SER A 1 174 ? 4.552 -1.423 16.917 1.00 98.50 174 SER A CA 1
ATOM 1374 C C . SER A 1 174 ? 5.539 -1.383 15.745 1.00 98.50 174 SER A C 1
ATOM 1376 O O . SER A 1 174 ? 5.118 -1.471 14.592 1.00 98.50 174 SER A O 1
ATOM 1378 N N . ALA A 1 175 ? 6.846 -1.323 16.022 1.00 98.12 175 ALA A N 1
ATOM 1379 C CA . ALA A 1 175 ? 7.888 -1.321 14.996 1.00 98.12 175 ALA A CA 1
ATOM 1380 C C . ALA A 1 175 ? 7.925 -2.632 14.198 1.00 98.12 175 ALA A C 1
ATOM 1382 O O . ALA A 1 175 ? 8.043 -2.604 12.974 1.00 98.12 175 ALA A O 1
ATOM 1383 N N . VAL A 1 176 ? 7.758 -3.775 14.865 1.00 98.38 176 VAL A N 1
ATOM 1384 C CA . VAL A 1 176 ? 7.636 -5.093 14.227 1.00 98.38 176 VAL A CA 1
ATOM 1385 C C . VAL A 1 176 ? 6.445 -5.119 13.268 1.00 98.38 176 VAL A C 1
ATOM 1387 O O . VAL A 1 176 ? 6.611 -5.465 12.101 1.00 98.38 176 VAL A O 1
ATOM 1390 N N . ILE A 1 177 ? 5.265 -4.682 13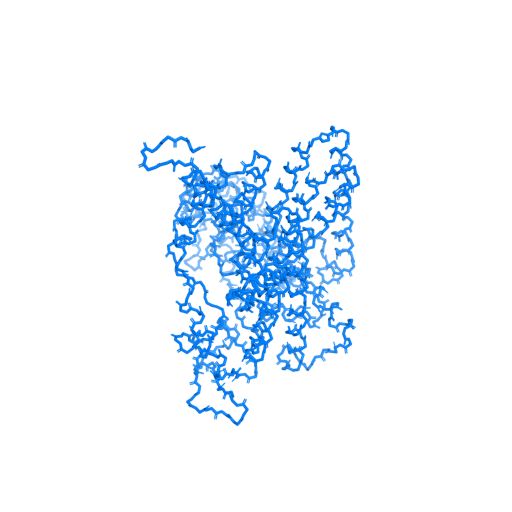.713 1.00 98.38 177 ILE A N 1
ATOM 1391 C CA . ILE A 1 177 ? 4.054 -4.660 12.879 1.00 98.38 177 ILE A CA 1
ATOM 1392 C C . ILE A 1 177 ? 4.214 -3.686 11.707 1.00 98.38 177 ILE A C 1
ATOM 1394 O O . ILE A 1 177 ? 3.857 -4.028 10.583 1.00 98.38 177 ILE A O 1
ATOM 1398 N N . LEU A 1 178 ? 4.815 -2.511 11.927 1.00 98.44 178 LEU A N 1
ATOM 1399 C CA . LEU A 1 178 ? 5.135 -1.574 10.849 1.00 98.44 178 LEU A CA 1
ATOM 1400 C C . LEU A 1 178 ? 6.120 -2.178 9.838 1.00 98.44 178 LEU A C 1
ATOM 1402 O O . LEU A 1 178 ? 5.988 -1.947 8.641 1.00 98.44 178 LEU A O 1
ATOM 1406 N N . THR A 1 179 ? 7.092 -2.962 10.303 1.00 98.31 179 THR A N 1
ATOM 1407 C CA . THR A 1 179 ? 8.062 -3.642 9.433 1.00 98.31 179 THR A CA 1
ATOM 1408 C C . THR A 1 179 ? 7.360 -4.666 8.548 1.00 98.31 179 THR A C 1
ATOM 1410 O O . THR A 1 179 ? 7.600 -4.711 7.346 1.00 98.31 179 THR A O 1
ATOM 1413 N N . VAL A 1 180 ? 6.426 -5.438 9.109 1.00 97.81 180 VAL A N 1
ATOM 1414 C CA . VAL A 1 180 ? 5.588 -6.351 8.322 1.00 97.81 180 VAL A CA 1
ATOM 1415 C C . VAL A 1 180 ? 4.692 -5.569 7.351 1.00 97.81 180 VAL A C 1
ATOM 1417 O O . VAL A 1 180 ? 4.597 -5.946 6.188 1.00 97.81 180 VAL A O 1
ATOM 1420 N N . ALA A 1 181 ? 4.110 -4.437 7.765 1.00 97.50 181 ALA A N 1
ATOM 1421 C CA . ALA A 1 181 ? 3.347 -3.553 6.875 1.00 97.50 181 ALA A CA 1
ATOM 1422 C C . ALA A 1 181 ? 4.196 -3.017 5.709 1.00 97.50 181 ALA A C 1
ATOM 1424 O O . ALA A 1 181 ? 3.713 -2.927 4.582 1.00 97.50 181 ALA A O 1
ATOM 1425 N N . TYR A 1 182 ? 5.464 -2.686 5.962 1.00 96.94 182 TYR A N 1
ATOM 1426 C CA . TYR A 1 182 ? 6.429 -2.276 4.942 1.00 96.94 182 TYR A CA 1
ATOM 1427 C C . TYR A 1 182 ? 6.720 -3.397 3.941 1.00 96.94 182 TYR A C 1
ATOM 1429 O O . TYR A 1 182 ? 6.722 -3.148 2.738 1.00 96.94 182 TYR A O 1
ATOM 1437 N N . LEU A 1 183 ? 6.891 -4.634 4.416 1.00 96.88 183 LEU A N 1
ATOM 1438 C CA . LEU A 1 183 ? 7.074 -5.797 3.544 1.00 96.88 183 LEU A CA 1
ATOM 1439 C C . LEU A 1 183 ? 5.800 -6.156 2.763 1.00 96.88 183 LEU A C 1
ATOM 1441 O O . LEU A 1 183 ? 5.894 -6.680 1.657 1.00 96.88 183 LEU A O 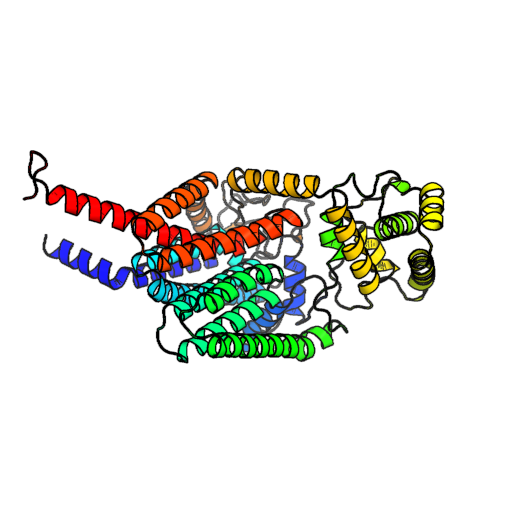1
ATOM 1445 N N . VAL A 1 184 ? 4.612 -5.872 3.308 1.00 95.81 184 VAL A N 1
ATOM 1446 C CA . VAL A 1 184 ? 3.330 -5.973 2.588 1.00 95.81 184 VAL A CA 1
ATOM 1447 C C . VAL A 1 184 ? 3.241 -4.913 1.491 1.00 95.81 184 VAL A C 1
ATOM 1449 O O . VAL A 1 184 ? 2.837 -5.233 0.377 1.00 95.81 184 VAL A O 1
ATOM 1452 N N . LYS A 1 185 ? 3.625 -3.667 1.796 1.00 93.12 185 LYS A N 1
ATOM 1453 C CA . LYS A 1 185 ? 3.620 -2.517 0.883 1.00 93.12 185 LYS A CA 1
ATOM 1454 C C . LYS A 1 185 ? 4.618 -1.446 1.343 1.00 93.12 185 LYS A C 1
ATOM 1456 O O . LYS A 1 185 ? 4.484 -0.879 2.430 1.00 93.12 185 LYS A O 1
ATOM 1461 N N . PHE A 1 186 ? 5.576 -1.100 0.478 1.00 91.75 186 PHE A N 1
ATOM 1462 C CA . PHE A 1 186 ? 6.705 -0.229 0.836 1.00 91.75 186 PHE A CA 1
ATOM 1463 C C . PHE A 1 186 ? 6.321 1.205 1.235 1.00 91.75 186 PHE A C 1
ATOM 1465 O O . PHE A 1 186 ? 7.001 1.816 2.061 1.00 91.75 186 PHE A O 1
ATOM 1472 N N . ASN A 1 187 ? 5.211 1.746 0.721 1.00 90.44 187 ASN A N 1
ATOM 1473 C CA . ASN A 1 187 ? 4.724 3.082 1.095 1.00 90.44 187 ASN A CA 1
ATOM 1474 C C . ASN A 1 187 ? 4.291 3.181 2.573 1.00 90.44 187 ASN A C 1
ATOM 1476 O O . ASN A 1 187 ? 4.128 4.287 3.075 1.00 90.44 187 ASN A O 1
ATOM 1480 N N . SER A 1 188 ? 4.198 2.069 3.312 1.00 94.88 188 SER A N 1
ATOM 1481 C CA . SER A 1 188 ? 4.023 2.074 4.775 1.00 94.88 188 SER A CA 1
ATOM 1482 C C . SER A 1 188 ? 5.165 2.771 5.525 1.00 94.88 188 SER A C 1
ATOM 1484 O O . SER A 1 188 ? 4.959 3.255 6.639 1.00 94.88 188 SER A O 1
ATOM 1486 N N . LEU A 1 189 ? 6.363 2.860 4.929 1.00 94.38 189 LEU A N 1
ATOM 1487 C CA . LEU A 1 189 ? 7.551 3.444 5.566 1.00 94.38 189 LEU A CA 1
ATOM 1488 C C . LEU A 1 189 ? 7.340 4.898 6.015 1.00 94.38 189 LEU A C 1
ATOM 1490 O O . LEU A 1 189 ? 7.944 5.333 6.995 1.00 94.38 189 LEU A O 1
ATOM 1494 N N . VAL A 1 190 ? 6.442 5.638 5.357 1.00 93.75 190 VAL A N 1
ATOM 1495 C CA . VAL A 1 190 ? 6.143 7.041 5.692 1.00 93.75 190 VAL A CA 1
ATOM 1496 C C . VAL A 1 190 ? 5.556 7.221 7.096 1.00 93.75 190 VAL A C 1
ATOM 1498 O O . VAL A 1 190 ? 5.536 8.335 7.610 1.00 93.75 190 VAL A O 1
ATOM 1501 N N . ILE A 1 191 ? 5.105 6.139 7.740 1.00 95.25 191 ILE A N 1
ATOM 1502 C CA . ILE A 1 191 ? 4.590 6.146 9.114 1.00 95.25 191 ILE A CA 1
ATOM 1503 C C . ILE A 1 191 ? 5.708 5.995 10.161 1.00 95.25 191 ILE A C 1
ATOM 1505 O O . ILE A 1 191 ? 5.520 6.381 11.316 1.00 95.25 191 ILE A O 1
ATOM 1509 N N . ALA A 1 192 ? 6.902 5.521 9.784 1.00 96.56 192 ALA A N 1
ATOM 1510 C CA . ALA A 1 192 ? 8.019 5.357 10.720 1.00 96.56 192 ALA A CA 1
ATOM 1511 C C . ALA A 1 192 ? 8.397 6.660 11.462 1.00 96.56 192 ALA A C 1
ATOM 1513 O O . ALA A 1 192 ? 8.531 6.613 12.690 1.00 96.56 192 ALA A O 1
ATOM 1514 N N . PRO A 1 193 ? 8.476 7.841 10.805 1.00 97.00 193 PRO A N 1
ATOM 1515 C CA . PRO A 1 193 ? 8.717 9.108 11.497 1.00 97.00 193 PRO A CA 1
ATOM 1516 C C . PRO A 1 193 ? 7.640 9.457 12.535 1.00 97.00 193 PRO A C 1
ATOM 1518 O O . PRO A 1 193 ? 7.950 10.054 13.565 1.00 97.00 193 PRO A O 1
ATOM 1521 N N . VAL A 1 194 ? 6.380 9.063 12.308 1.00 97.00 194 VAL A N 1
ATOM 1522 C CA . VAL A 1 194 ? 5.270 9.305 13.247 1.00 97.00 194 VAL A CA 1
ATOM 1523 C C . VAL A 1 194 ? 5.454 8.506 14.534 1.00 97.00 194 VAL A C 1
ATOM 1525 O O . VAL A 1 194 ? 5.314 9.054 15.629 1.00 97.00 194 VAL A O 1
ATOM 1528 N N . ILE A 1 195 ? 5.824 7.229 14.421 1.00 96.69 195 ILE A N 1
ATOM 1529 C CA . ILE A 1 195 ? 6.134 6.392 15.589 1.00 96.69 195 ILE A CA 1
ATOM 1530 C C . ILE A 1 195 ? 7.398 6.898 16.296 1.00 96.69 195 ILE A C 1
ATOM 1532 O O . ILE A 1 195 ? 7.422 6.964 17.526 1.00 96.69 195 ILE A O 1
ATOM 1536 N N . ALA A 1 196 ? 8.414 7.340 15.549 1.00 97.12 196 ALA A N 1
ATOM 1537 C CA . ALA A 1 196 ? 9.611 7.944 16.129 1.00 97.12 196 ALA A CA 1
ATOM 1538 C C . ALA A 1 196 ? 9.285 9.204 16.953 1.00 97.12 196 ALA A C 1
ATOM 1540 O O . ALA A 1 196 ? 9.816 9.365 18.050 1.00 97.12 196 ALA A O 1
ATOM 1541 N N . MET A 1 197 ? 8.360 10.058 16.492 1.00 97.69 197 MET A N 1
ATOM 1542 C CA . MET A 1 197 ? 7.900 11.215 17.269 1.00 97.69 197 MET A CA 1
ATOM 1543 C C . MET A 1 197 ? 7.283 10.815 18.614 1.00 97.69 197 MET A C 1
ATOM 1545 O O . MET A 1 197 ? 7.542 11.487 19.609 1.00 97.69 197 MET A O 1
ATOM 1549 N N . LEU A 1 198 ? 6.528 9.715 18.693 1.00 97.12 198 LEU A N 1
ATOM 1550 C CA . LEU A 1 198 ? 5.993 9.242 19.978 1.00 97.12 198 LEU A CA 1
ATOM 1551 C C . LEU A 1 198 ? 7.108 8.886 20.967 1.00 97.12 198 LEU A C 1
ATOM 1553 O O . LEU A 1 198 ? 7.013 9.255 22.133 1.00 97.12 198 LEU A O 1
ATOM 1557 N N . VAL A 1 199 ? 8.185 8.248 20.500 1.00 97.12 199 VAL A N 1
ATOM 1558 C CA . VAL A 1 199 ? 9.357 7.937 21.335 1.00 97.12 199 VAL A CA 1
ATOM 1559 C C . VAL A 1 199 ? 10.100 9.217 21.737 1.00 97.12 199 VAL A C 1
ATOM 1561 O O . VAL A 1 199 ? 10.409 9.403 22.912 1.00 97.12 199 VAL A O 1
ATOM 1564 N N . ILE A 1 200 ? 10.348 10.131 20.791 1.00 97.50 200 ILE A N 1
ATOM 1565 C CA . ILE A 1 200 ? 11.064 11.398 21.031 1.00 97.50 200 ILE A CA 1
ATOM 1566 C C . ILE A 1 200 ? 10.340 12.255 22.074 1.00 97.50 200 ILE A C 1
ATOM 1568 O O . ILE A 1 200 ? 10.979 12.793 22.983 1.00 97.50 200 ILE A O 1
ATOM 1572 N N . PHE A 1 201 ? 9.013 12.355 21.975 1.00 96.94 201 PHE A N 1
ATOM 1573 C CA . PHE A 1 201 ? 8.181 13.144 22.882 1.00 96.94 201 PHE A CA 1
ATOM 1574 C C . PHE A 1 201 ? 7.687 12.361 24.109 1.00 96.94 201 PHE A C 1
ATOM 1576 O O . PHE A 1 201 ? 6.922 12.906 24.908 1.00 96.94 201 PHE A O 1
ATOM 1583 N N . ASP A 1 202 ? 8.110 11.105 24.299 1.00 95.62 202 ASP A N 1
ATOM 1584 C CA . ASP A 1 202 ? 7.796 10.356 25.519 1.00 95.62 202 ASP A CA 1
ATOM 1585 C C . ASP A 1 202 ? 8.439 11.044 26.736 1.00 95.62 202 ASP A C 1
ATOM 1587 O O . ASP A 1 202 ? 9.492 11.685 26.643 1.00 95.62 202 ASP A O 1
ATOM 1591 N N . SER A 1 203 ? 7.810 10.901 27.902 1.00 93.69 203 SER A N 1
ATOM 1592 C CA . SER A 1 203 ? 8.262 11.524 29.150 1.00 93.69 203 SER A CA 1
ATOM 1593 C C . SER A 1 203 ? 9.505 10.858 29.750 1.00 93.69 203 SER A C 1
ATOM 1595 O O . SER A 1 203 ? 9.949 11.256 30.823 1.00 93.69 203 SER A O 1
ATOM 1597 N N . LYS A 1 204 ? 10.013 9.794 29.121 1.00 95.69 204 LYS A N 1
ATOM 1598 C CA . LYS A 1 204 ? 11.221 9.074 29.534 1.00 95.69 204 LYS A CA 1
ATOM 1599 C C . LYS A 1 204 ? 12.492 9.857 29.184 1.00 95.69 204 LYS A C 1
ATOM 1601 O O . LYS A 1 204 ? 12.463 10.796 28.386 1.00 95.69 204 LYS A O 1
ATOM 1606 N N . ASP A 1 205 ? 13.601 9.478 29.808 1.00 96.50 205 ASP A N 1
ATOM 1607 C CA . ASP A 1 205 ? 14.903 10.095 29.568 1.00 96.50 205 ASP A CA 1
ATOM 1608 C C . ASP A 1 205 ? 15.499 9.691 28.205 1.00 96.50 205 ASP A C 1
ATOM 1610 O O . ASP A 1 205 ? 14.971 8.843 27.479 1.00 96.50 205 ASP A O 1
ATOM 1614 N N . TRP A 1 206 ? 16.604 10.332 27.821 1.00 97.12 206 TRP A N 1
ATOM 1615 C CA . TRP A 1 206 ? 17.264 10.055 26.544 1.00 97.12 206 TRP A CA 1
ATOM 1616 C C . TRP A 1 206 ? 17.890 8.663 26.478 1.00 97.12 206 TRP A C 1
ATOM 1618 O O . TRP A 1 206 ? 17.873 8.053 25.412 1.00 97.12 206 TRP A O 1
ATOM 1628 N N . THR A 1 207 ? 18.373 8.131 27.601 1.00 96.88 207 THR A N 1
ATOM 1629 C CA . THR A 1 207 ? 18.922 6.772 27.676 1.00 96.88 207 THR A CA 1
ATOM 1630 C C . THR A 1 207 ? 17.866 5.743 27.287 1.00 96.88 207 THR A C 1
ATOM 1632 O O . THR A 1 207 ? 18.102 4.905 26.417 1.00 96.88 207 THR A O 1
ATOM 1635 N N . TRP A 1 208 ? 16.664 5.852 27.855 1.00 97.06 208 TRP A N 1
ATOM 1636 C CA . TRP A 1 208 ? 15.534 4.992 27.527 1.00 97.06 208 TRP A CA 1
ATOM 1637 C C . TRP A 1 208 ? 15.075 5.169 26.074 1.00 97.06 208 TRP A C 1
ATOM 1639 O O . TRP A 1 208 ? 14.763 4.186 25.401 1.00 97.06 208 TRP A O 1
ATOM 1649 N N . LYS A 1 209 ? 15.067 6.405 25.554 1.00 97.69 209 LYS A N 1
ATOM 1650 C CA . LYS A 1 209 ? 14.694 6.693 24.155 1.00 97.69 209 LYS A CA 1
ATOM 1651 C C . LYS A 1 209 ? 15.667 6.062 23.163 1.00 97.69 209 LYS A C 1
ATOM 1653 O O . LYS A 1 209 ? 15.230 5.428 22.206 1.00 97.69 209 LYS A O 1
ATOM 1658 N N . ILE A 1 210 ? 16.969 6.192 23.416 1.00 97.19 210 ILE A N 1
ATOM 1659 C CA . ILE A 1 210 ? 18.026 5.578 22.603 1.00 97.19 210 ILE A CA 1
ATOM 1660 C C . ILE A 1 210 ? 17.929 4.054 22.683 1.00 97.19 210 ILE A C 1
ATOM 1662 O O . ILE A 1 210 ? 17.925 3.396 21.646 1.00 97.19 210 ILE A O 1
ATOM 1666 N N . ALA A 1 211 ? 17.771 3.489 23.885 1.00 96.69 211 ALA A N 1
ATOM 1667 C CA . ALA A 1 211 ? 17.586 2.050 24.058 1.00 96.69 211 ALA A CA 1
ATOM 1668 C C . ALA A 1 211 ? 16.362 1.544 23.279 1.00 96.69 211 ALA A C 1
ATOM 1670 O O . ALA A 1 211 ? 16.458 0.565 22.543 1.00 96.69 211 ALA A O 1
ATOM 1671 N N . THR A 1 212 ? 15.233 2.251 23.366 1.00 97.38 212 THR A N 1
ATOM 1672 C CA . THR A 1 212 ? 14.017 1.928 22.608 1.00 97.38 212 THR A CA 1
ATOM 1673 C C . THR A 1 212 ? 14.285 1.940 21.106 1.00 97.38 212 THR A C 1
ATOM 1675 O O . THR A 1 212 ? 13.925 0.980 20.433 1.00 97.38 212 THR A O 1
ATOM 1678 N N . ALA A 1 213 ? 14.955 2.975 20.589 1.00 96.69 213 ALA A N 1
ATOM 1679 C CA . ALA A 1 213 ? 15.292 3.089 19.170 1.00 96.69 213 ALA A CA 1
ATOM 1680 C C . ALA A 1 213 ? 16.228 1.969 18.684 1.00 96.69 213 ALA A C 1
ATOM 1682 O O . ALA A 1 213 ? 16.022 1.422 17.604 1.00 96.69 213 ALA A O 1
ATOM 1683 N N . ILE A 1 214 ? 17.234 1.595 19.481 1.00 97.56 214 ILE A N 1
ATOM 1684 C CA . ILE A 1 214 ? 18.152 0.498 19.146 1.00 97.56 214 ILE A CA 1
ATOM 1685 C C . ILE A 1 214 ? 17.397 -0.831 19.101 1.00 97.56 214 ILE A C 1
ATOM 1687 O O . ILE A 1 214 ? 17.559 -1.594 18.148 1.00 97.56 214 ILE A O 1
ATOM 1691 N N . VAL A 1 215 ? 16.559 -1.116 20.102 1.00 97.38 215 VAL A N 1
ATOM 1692 C CA . VAL A 1 215 ? 15.823 -2.386 20.174 1.00 97.38 215 VAL A CA 1
ATOM 1693 C C . VAL A 1 215 ? 14.783 -2.480 19.055 1.00 97.38 215 VAL A C 1
ATOM 1695 O O . VAL A 1 215 ? 14.684 -3.527 18.417 1.00 97.38 215 VAL A O 1
ATOM 1698 N N . THR A 1 216 ? 14.045 -1.403 18.761 1.00 97.38 216 THR A N 1
ATOM 1699 C CA . THR A 1 216 ? 13.088 -1.398 17.644 1.00 97.38 216 THR A CA 1
ATOM 1700 C C . THR A 1 216 ? 13.793 -1.574 16.302 1.00 97.38 216 THR A C 1
ATOM 1702 O O . THR A 1 216 ? 13.385 -2.432 15.521 1.00 97.38 216 THR A O 1
ATOM 1705 N N . LEU A 1 217 ? 14.890 -0.848 16.052 1.00 97.12 217 LEU A N 1
ATOM 1706 C CA . LEU A 1 217 ? 15.666 -0.970 14.816 1.00 97.12 217 LEU A CA 1
ATOM 1707 C C . LEU A 1 217 ? 16.276 -2.367 14.654 1.00 97.12 217 LEU A C 1
ATOM 1709 O O . LEU A 1 217 ? 16.251 -2.920 13.555 1.00 97.12 217 LEU A O 1
ATOM 1713 N N . SER A 1 218 ? 16.779 -2.958 15.739 1.00 97.94 218 SER A N 1
ATOM 1714 C CA . SER A 1 218 ? 17.328 -4.319 15.732 1.00 97.94 218 SER A CA 1
ATOM 1715 C C . SER A 1 218 ? 16.251 -5.350 15.393 1.00 97.94 218 SER A C 1
ATOM 1717 O O . SER A 1 218 ? 16.479 -6.224 14.555 1.00 97.94 218 SER A O 1
ATOM 1719 N N . ALA A 1 219 ? 15.057 -5.223 15.982 1.00 97.81 219 ALA A N 1
ATOM 1720 C CA . ALA A 1 219 ? 13.927 -6.102 15.688 1.00 97.81 219 ALA A CA 1
ATOM 1721 C C . ALA A 1 219 ? 13.482 -5.982 14.220 1.00 97.81 219 ALA A C 1
ATOM 1723 O O . ALA A 1 219 ? 13.358 -6.993 13.528 1.00 97.81 219 ALA A O 1
ATOM 1724 N N . SER A 1 220 ? 13.317 -4.753 13.719 1.00 97.81 220 SER A N 1
ATOM 1725 C CA . SER A 1 220 ? 12.976 -4.480 12.317 1.00 97.81 220 SER A CA 1
ATOM 1726 C C . SER A 1 220 ? 14.019 -5.035 11.344 1.00 97.81 220 SER A C 1
ATOM 1728 O O . SER A 1 220 ? 13.667 -5.725 10.389 1.00 97.81 220 SER A O 1
ATOM 1730 N N . THR A 1 221 ? 15.305 -4.789 11.609 1.00 97.50 221 THR A N 1
ATOM 1731 C CA . THR A 1 221 ? 16.415 -5.278 10.775 1.00 97.50 221 THR A CA 1
ATOM 1732 C C . THR A 1 221 ? 16.454 -6.801 10.749 1.00 97.50 221 THR A C 1
ATOM 1734 O O . THR A 1 221 ? 16.618 -7.385 9.684 1.00 97.50 221 THR A O 1
ATOM 1737 N N . THR A 1 222 ? 16.229 -7.453 11.894 1.00 98.12 222 THR A N 1
ATOM 1738 C CA . THR A 1 222 ? 16.178 -8.919 11.981 1.00 98.12 222 THR A CA 1
ATOM 1739 C C . THR A 1 222 ? 15.045 -9.486 11.128 1.00 98.12 222 THR A C 1
ATOM 1741 O O . THR A 1 222 ? 15.266 -10.431 10.379 1.00 98.12 222 THR A O 1
ATOM 1744 N N . ILE A 1 223 ? 13.847 -8.894 11.184 1.00 97.69 223 ILE A N 1
ATOM 1745 C CA . ILE A 1 223 ? 12.702 -9.340 10.374 1.00 97.69 223 ILE A CA 1
ATOM 1746 C C . ILE A 1 223 ? 12.985 -9.179 8.881 1.00 97.69 223 ILE A C 1
ATOM 1748 O O . ILE A 1 223 ? 12.741 -10.111 8.118 1.00 97.69 223 ILE A O 1
ATOM 1752 N N . ILE A 1 224 ? 13.514 -8.024 8.465 1.00 97.69 224 ILE A N 1
ATOM 1753 C CA . ILE A 1 224 ? 13.871 -7.780 7.062 1.00 97.69 224 ILE A CA 1
ATOM 1754 C C . ILE A 1 224 ? 14.945 -8.772 6.613 1.00 97.69 224 ILE A C 1
ATOM 1756 O O . ILE A 1 224 ? 14.799 -9.370 5.556 1.00 97.69 224 ILE A O 1
ATOM 1760 N N . PHE A 1 225 ? 15.985 -8.991 7.418 1.00 97.94 225 PHE A N 1
ATOM 1761 C CA . PHE A 1 225 ? 17.052 -9.938 7.104 1.00 97.94 225 PHE A CA 1
ATOM 1762 C C . PHE A 1 225 ? 16.519 -11.364 6.939 1.00 97.94 225 PHE A C 1
ATOM 1764 O O . PHE A 1 225 ? 16.788 -12.006 5.927 1.00 97.94 225 PHE A O 1
ATOM 1771 N N . VAL A 1 226 ? 15.708 -11.840 7.890 1.00 97.56 226 VAL A N 1
ATOM 1772 C CA . VAL A 1 226 ? 15.080 -13.166 7.809 1.00 97.56 226 VAL A CA 1
ATOM 1773 C C . VAL A 1 226 ? 14.213 -13.266 6.559 1.00 97.56 226 VAL A C 1
ATOM 1775 O O . VAL A 1 226 ? 14.349 -14.227 5.810 1.00 97.56 226 VAL A O 1
ATOM 1778 N N . PHE A 1 227 ? 13.366 -12.273 6.286 1.00 97.69 227 PHE A N 1
ATOM 1779 C CA . PHE A 1 227 ? 12.546 -12.241 5.075 1.00 97.69 227 PHE A CA 1
ATOM 1780 C C . PHE A 1 227 ? 13.394 -12.299 3.795 1.00 97.69 227 PHE A C 1
ATOM 1782 O O . PHE A 1 227 ? 13.092 -13.071 2.882 1.00 97.69 227 PHE A O 1
ATOM 1789 N N . VAL A 1 228 ? 14.468 -11.507 3.740 1.00 97.69 228 VAL A N 1
ATOM 1790 C CA . VAL A 1 228 ? 15.355 -11.440 2.580 1.00 97.69 228 VAL A CA 1
ATOM 1791 C C . VAL A 1 228 ? 16.031 -12.780 2.335 1.00 97.69 228 VAL A C 1
ATOM 1793 O O . VAL A 1 228 ? 15.906 -13.323 1.244 1.00 97.69 228 VAL A O 1
ATOM 1796 N N . GLU A 1 229 ? 16.705 -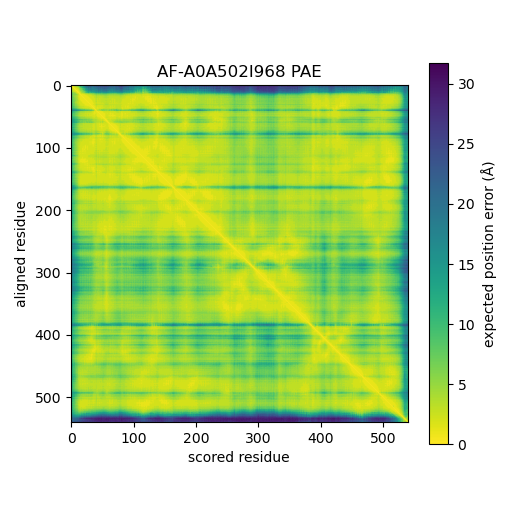13.343 3.333 1.00 97.56 229 GLU A N 1
ATOM 1797 C CA . GLU A 1 229 ? 17.520 -14.544 3.129 1.00 97.56 229 GLU A CA 1
ATOM 1798 C C . GLU A 1 229 ? 16.675 -15.823 3.006 1.00 97.56 229 GLU A C 1
ATOM 1800 O O . GLU A 1 229 ? 17.080 -16.753 2.313 1.00 97.56 229 GLU A O 1
ATOM 1805 N N . THR A 1 230 ? 15.498 -15.889 3.643 1.00 96.00 230 THR A N 1
ATOM 1806 C CA . THR A 1 230 ? 14.675 -17.120 3.654 1.00 96.00 230 THR A CA 1
ATOM 1807 C C . THR A 1 230 ? 13.614 -17.187 2.560 1.00 96.00 230 THR A C 1
ATOM 1809 O O . THR A 1 230 ? 13.192 -18.287 2.212 1.00 96.00 230 THR A O 1
ATOM 1812 N N . PHE A 1 231 ? 13.181 -16.050 2.006 1.00 96.06 231 PHE A N 1
ATOM 1813 C CA . PHE A 1 231 ? 12.085 -16.008 1.031 1.00 96.06 231 PHE A CA 1
ATOM 1814 C C . PHE A 1 231 ? 12.407 -15.179 -0.216 1.00 96.06 231 PHE A C 1
ATOM 1816 O O . PHE A 1 231 ? 12.206 -15.648 -1.336 1.00 96.06 231 PHE A O 1
ATOM 1823 N N . HIS A 1 232 ? 12.924 -13.959 -0.057 1.00 96.25 232 HIS A N 1
ATOM 1824 C CA . HIS A 1 232 ? 13.142 -13.065 -1.196 1.00 96.25 232 HIS A CA 1
ATOM 1825 C C . HIS A 1 232 ? 14.326 -13.509 -2.071 1.00 96.25 232 HIS A C 1
ATOM 1827 O O . HIS A 1 232 ? 14.132 -13.867 -3.228 1.00 96.25 232 HIS A O 1
ATOM 1833 N N . TYR A 1 233 ? 15.537 -13.552 -1.510 1.00 96.31 233 TYR A N 1
ATOM 1834 C CA . TYR A 1 233 ? 16.775 -13.854 -2.232 1.00 96.31 233 TYR A CA 1
ATOM 1835 C C . TYR A 1 233 ? 16.747 -15.202 -2.971 1.00 96.31 233 TYR A C 1
ATOM 1837 O O . TYR A 1 233 ? 17.119 -15.214 -4.144 1.00 96.31 233 TYR A O 1
ATOM 1845 N N . PRO A 1 234 ? 16.244 -16.310 -2.382 1.00 94.81 234 PRO A N 1
ATOM 1846 C CA . PRO A 1 234 ? 16.160 -17.590 -3.089 1.00 94.81 234 PRO A CA 1
ATOM 1847 C C . PRO A 1 234 ? 15.282 -17.569 -4.346 1.00 94.81 234 PRO A C 1
ATOM 1849 O O . PRO A 1 234 ? 15.411 -18.451 -5.188 1.00 94.81 234 PRO A O 1
ATOM 1852 N N . THR A 1 235 ? 14.367 -16.600 -4.458 1.00 92.94 235 THR A N 1
ATOM 1853 C CA . THR A 1 235 ? 13.428 -16.505 -5.585 1.00 92.94 235 THR A CA 1
ATOM 1854 C C . THR A 1 235 ? 13.821 -15.430 -6.591 1.00 92.94 235 THR A C 1
ATOM 1856 O O . THR A 1 235 ? 13.494 -15.580 -7.762 1.00 92.94 235 THR A O 1
ATOM 1859 N N . THR A 1 236 ? 14.542 -14.386 -6.162 1.00 94.00 236 THR A N 1
ATOM 1860 C CA . THR A 1 236 ? 14.894 -13.237 -7.014 1.00 94.00 236 THR A CA 1
ATOM 1861 C C . THR A 1 236 ? 16.365 -13.125 -7.385 1.00 94.00 236 THR A C 1
ATOM 1863 O O . THR A 1 236 ? 16.716 -12.264 -8.193 1.00 94.00 236 THR A O 1
ATOM 1866 N N . ASN A 1 237 ? 17.235 -13.927 -6.764 1.00 93.56 237 ASN A N 1
ATOM 1867 C CA . ASN A 1 237 ? 18.691 -13.803 -6.860 1.00 93.56 237 ASN A CA 1
ATOM 1868 C C . ASN A 1 237 ? 19.225 -12.400 -6.492 1.00 93.56 237 ASN A C 1
ATOM 1870 O O . ASN A 1 237 ? 20.367 -12.057 -6.801 1.00 93.56 237 ASN A O 1
ATOM 1874 N N . SER A 1 238 ? 18.438 -11.590 -5.771 1.00 93.38 238 SER A N 1
ATOM 1875 C CA . SER A 1 238 ? 18.837 -10.268 -5.288 1.00 93.38 238 SER A CA 1
ATOM 1876 C C . SER A 1 238 ? 18.455 -10.058 -3.830 1.00 93.38 238 SER A C 1
ATOM 1878 O O . SER A 1 238 ? 17.452 -10.567 -3.344 1.00 93.38 238 SER A O 1
ATOM 1880 N N . ARG A 1 239 ? 19.289 -9.309 -3.105 1.00 94.50 239 ARG A N 1
ATOM 1881 C CA . ARG A 1 239 ? 18.981 -8.838 -1.744 1.00 94.50 239 ARG A CA 1
ATOM 1882 C C . ARG A 1 239 ? 18.249 -7.496 -1.746 1.00 94.50 239 ARG A C 1
ATOM 1884 O O . ARG A 1 239 ? 17.781 -7.048 -0.703 1.00 94.50 239 ARG A O 1
ATOM 1891 N N . GLN A 1 240 ? 18.171 -6.843 -2.904 1.00 92.88 240 GLN A N 1
ATOM 1892 C CA . GLN A 1 240 ? 17.423 -5.611 -3.083 1.00 92.88 240 GLN A CA 1
ATOM 1893 C C . GLN A 1 240 ? 15.933 -5.945 -3.189 1.00 92.88 24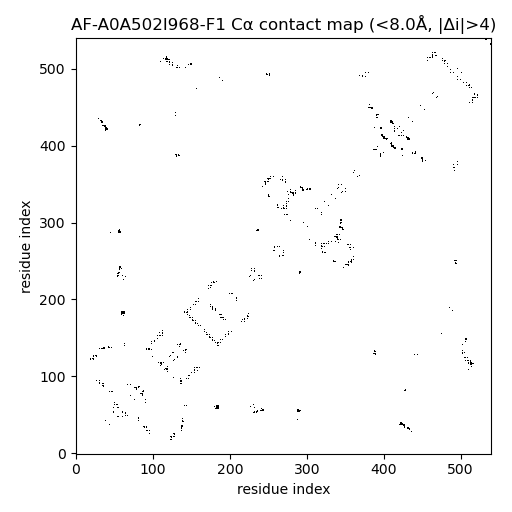0 GLN A C 1
ATOM 1895 O O . GLN A 1 240 ? 15.525 -6.624 -4.121 1.00 92.88 240 GLN A O 1
ATOM 1900 N N . LEU A 1 241 ? 15.119 -5.404 -2.278 1.00 92.00 241 LEU A N 1
ATOM 1901 C CA . LEU A 1 241 ? 13.687 -5.720 -2.189 1.00 92.00 241 LEU A CA 1
ATOM 1902 C C . LEU A 1 241 ? 12.864 -5.327 -3.429 1.00 92.00 241 LEU A C 1
ATOM 1904 O O . LEU A 1 241 ? 11.771 -5.854 -3.619 1.00 92.00 241 LEU A O 1
ATOM 1908 N N . SER A 1 242 ? 13.347 -4.379 -4.238 1.00 91.69 242 SER A N 1
ATOM 1909 C CA . SER A 1 242 ? 12.688 -3.945 -5.471 1.00 91.69 242 SER A CA 1
ATOM 1910 C C . SER A 1 242 ? 13.645 -3.216 -6.417 1.00 91.69 242 SER A C 1
ATOM 1912 O O . SER A 1 242 ? 14.545 -2.503 -5.961 1.00 91.69 242 SER A O 1
ATOM 1914 N N . TYR A 1 243 ? 13.388 -3.361 -7.718 1.00 90.19 243 TYR A N 1
ATOM 1915 C CA . TYR A 1 243 ? 13.964 -2.576 -8.806 1.00 90.19 243 TYR A CA 1
ATOM 1916 C C . TYR A 1 243 ? 12.898 -1.866 -9.670 1.00 90.19 243 TYR A C 1
ATOM 1918 O O . TYR A 1 243 ? 13.015 -1.825 -10.891 1.00 90.19 243 TYR A O 1
ATOM 1926 N N . ASP A 1 244 ? 11.826 -1.358 -9.055 1.00 87.12 244 ASP A N 1
ATOM 1927 C CA . ASP A 1 244 ? 10.739 -0.633 -9.747 1.00 87.12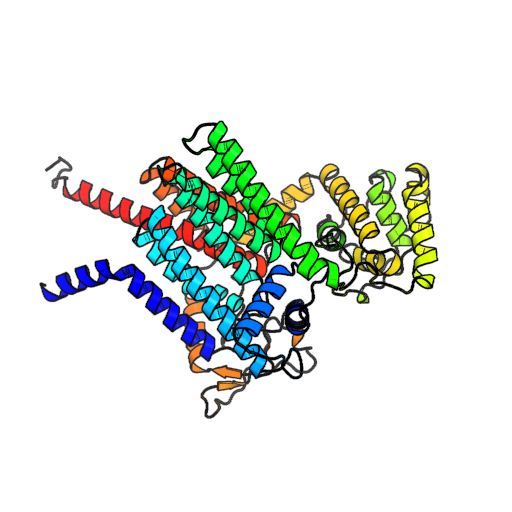 244 ASP A CA 1
ATOM 1928 C C . ASP A 1 244 ? 10.841 0.896 -9.592 1.00 87.12 244 ASP A C 1
ATOM 1930 O O . ASP A 1 244 ? 9.911 1.649 -9.888 1.00 87.12 244 ASP A O 1
ATOM 1934 N N . HIS A 1 245 ? 11.966 1.397 -9.072 1.00 91.25 245 HIS A N 1
ATOM 1935 C CA . HIS A 1 245 ? 12.081 2.813 -8.741 1.00 91.25 245 HIS A CA 1
ATOM 1936 C C . HIS A 1 245 ? 12.097 3.676 -9.997 1.00 91.25 245 HIS A C 1
ATOM 1938 O O . HIS A 1 245 ? 11.434 4.707 -10.013 1.00 91.25 245 HIS A O 1
ATOM 1944 N N . ALA A 1 246 ? 12.828 3.292 -11.048 1.00 92.88 246 ALA A N 1
ATOM 1945 C CA . ALA A 1 246 ? 12.853 4.080 -12.276 1.00 92.88 246 ALA A CA 1
ATOM 1946 C C . ALA A 1 246 ? 11.484 4.120 -12.957 1.00 92.88 246 ALA A C 1
ATOM 1948 O O . ALA A 1 246 ? 11.105 5.195 -13.408 1.00 92.88 246 ALA A O 1
ATOM 1949 N N . TRP A 1 247 ? 10.717 3.024 -12.976 1.00 89.12 247 TRP A N 1
ATOM 1950 C CA . TRP A 1 247 ? 9.344 3.054 -13.492 1.00 89.12 247 TRP A CA 1
ATOM 1951 C C . TRP A 1 247 ? 8.527 4.139 -12.794 1.00 89.12 247 TRP A C 1
ATOM 1953 O O . TRP A 1 247 ? 8.019 5.057 -13.435 1.00 89.12 247 TRP A O 1
ATOM 1963 N N . VAL A 1 248 ? 8.429 4.057 -11.466 1.00 90.19 248 VAL A N 1
ATOM 1964 C CA . VAL A 1 248 ? 7.566 4.944 -10.679 1.00 90.19 248 VAL A CA 1
ATOM 1965 C C . VAL A 1 248 ? 8.082 6.382 -10.688 1.00 90.19 248 VAL A C 1
ATOM 1967 O O . VAL A 1 248 ? 7.300 7.326 -10.771 1.00 90.19 248 VAL A O 1
ATOM 1970 N N . LEU A 1 249 ? 9.396 6.572 -10.575 1.00 93.75 249 LEU A N 1
ATOM 1971 C CA . LEU A 1 249 ? 9.989 7.898 -10.447 1.00 93.75 249 LEU A CA 1
ATOM 1972 C C . LEU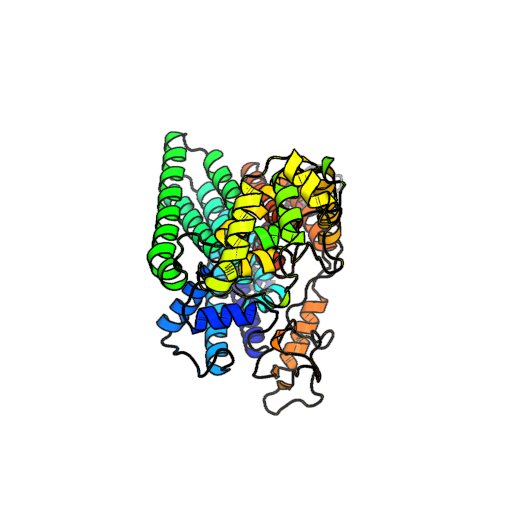 A 1 249 ? 10.061 8.636 -11.776 1.00 93.75 249 LEU A C 1
ATOM 1974 O O . LEU A 1 249 ? 9.877 9.846 -11.768 1.00 93.75 249 LEU A O 1
ATOM 1978 N N . ILE A 1 250 ? 10.309 7.955 -12.897 1.00 93.44 250 ILE A N 1
ATOM 1979 C CA . ILE A 1 250 ? 10.311 8.607 -14.211 1.00 93.44 250 ILE A CA 1
ATOM 1980 C C . ILE A 1 250 ? 8.889 8.989 -14.622 1.00 93.44 250 ILE A C 1
ATOM 1982 O O . ILE A 1 250 ? 8.693 10.108 -15.090 1.00 93.44 250 ILE A O 1
ATOM 1986 N N . ASP A 1 251 ? 7.895 8.133 -14.365 1.00 90.19 251 ASP A N 1
ATOM 1987 C CA . ASP A 1 251 ? 6.481 8.469 -14.581 1.00 90.19 251 ASP A CA 1
ATOM 1988 C C . ASP A 1 251 ? 6.037 9.692 -13.750 1.00 90.19 251 ASP A C 1
ATOM 1990 O O . ASP A 1 251 ? 5.198 10.490 -14.165 1.00 90.19 251 ASP A O 1
ATOM 1994 N N . ALA A 1 252 ? 6.665 9.902 -12.587 1.00 90.50 252 ALA A N 1
ATOM 1995 C CA . ALA A 1 252 ? 6.407 11.050 -11.726 1.00 90.50 252 ALA A CA 1
ATOM 1996 C C . ALA A 1 252 ? 6.981 12.384 -12.245 1.00 90.50 252 ALA A C 1
ATOM 1998 O O . ALA A 1 252 ? 6.617 13.438 -11.705 1.00 90.50 252 ALA A O 1
ATOM 1999 N N . ILE A 1 253 ? 7.893 12.358 -13.225 1.00 91.94 253 ILE A N 1
ATOM 2000 C CA . ILE A 1 253 ? 8.569 13.552 -13.750 1.00 91.94 253 ILE A CA 1
ATOM 2001 C C . ILE A 1 253 ? 7.601 14.364 -14.623 1.00 91.94 253 ILE A C 1
ATOM 2003 O O . ILE A 1 253 ? 6.929 13.801 -15.483 1.00 91.94 253 ILE A O 1
ATOM 2007 N N . PRO A 1 254 ? 7.553 15.702 -14.479 1.00 88.31 254 PRO A N 1
ATOM 2008 C CA . PRO A 1 254 ? 6.791 16.554 -15.386 1.00 88.31 254 PRO A CA 1
ATOM 2009 C C . PRO A 1 254 ? 7.193 16.348 -16.854 1.00 88.31 254 PRO A C 1
ATOM 2011 O O . PRO A 1 254 ? 8.373 16.446 -17.195 1.00 88.31 254 PRO A O 1
ATOM 2014 N N . ASN A 1 255 ? 6.211 16.133 -17.736 1.00 81.31 255 ASN A N 1
ATOM 2015 C CA . ASN A 1 255 ? 6.426 15.769 -19.148 1.00 81.31 255 ASN A CA 1
ATOM 2016 C C . ASN A 1 255 ? 7.362 16.728 -19.890 1.00 81.31 255 ASN A C 1
ATOM 2018 O O . ASN A 1 255 ? 8.097 16.330 -20.788 1.00 81.31 255 ASN A O 1
ATOM 2022 N N . ASN A 1 256 ? 7.347 18.001 -19.499 1.00 83.88 256 ASN A N 1
ATOM 2023 C CA . ASN A 1 256 ? 8.157 19.040 -20.109 1.00 83.88 256 ASN A CA 1
ATOM 2024 C C . ASN A 1 256 ? 9.612 19.066 -19.625 1.00 83.88 256 ASN A C 1
ATOM 2026 O O . ASN A 1 256 ? 10.335 19.948 -20.067 1.00 83.88 256 ASN A O 1
ATOM 2030 N N . TYR A 1 257 ? 10.043 18.201 -18.699 1.00 92.19 257 TYR A N 1
ATOM 2031 C CA . TYR A 1 257 ? 11.402 18.230 -18.156 1.00 92.19 257 TYR A CA 1
ATOM 2032 C C . TYR A 1 257 ? 12.421 17.599 -19.108 1.00 92.19 257 TYR A C 1
ATOM 2034 O O . TYR A 1 257 ? 13.309 18.294 -19.587 1.00 92.19 257 TYR A O 1
ATOM 2042 N N . ILE A 1 258 ? 12.285 16.313 -19.447 1.00 91.56 258 ILE A N 1
ATOM 2043 C CA . ILE A 1 258 ? 13.253 15.602 -20.312 1.00 91.56 258 ILE A CA 1
ATOM 2044 C C . ILE A 1 258 ? 13.272 16.150 -21.747 1.00 91.56 258 ILE A C 1
ATOM 2046 O O . ILE A 1 258 ? 14.287 16.060 -22.444 1.00 91.56 258 ILE A O 1
ATOM 2050 N N . THR A 1 259 ? 12.174 16.769 -22.179 1.00 87.75 259 THR A N 1
ATOM 2051 C CA . THR A 1 259 ? 12.038 17.365 -23.511 1.00 87.75 259 THR A CA 1
ATOM 2052 C C . THR A 1 259 ? 12.603 18.784 -23.616 1.00 87.75 259 THR A C 1
ATOM 2054 O O . THR A 1 259 ? 12.581 19.348 -24.709 1.00 87.75 259 THR A O 1
ATOM 2057 N N . GLN A 1 260 ? 13.126 19.381 -22.534 1.00 91.75 260 GLN A N 1
ATOM 2058 C CA . GLN A 1 260 ? 13.785 20.695 -22.600 1.00 91.75 260 GLN A CA 1
ATOM 2059 C C . GLN A 1 260 ? 15.004 20.670 -23.522 1.00 91.75 260 GLN A C 1
ATOM 2061 O O . GLN A 1 260 ? 15.507 19.617 -23.903 1.00 91.75 260 GLN A O 1
ATOM 2066 N N . GLU A 1 261 ? 15.522 21.842 -23.874 1.00 92.38 261 GLU A N 1
ATOM 2067 C CA . GLU A 1 261 ? 16.796 21.927 -24.586 1.00 92.38 261 GLU A CA 1
ATOM 2068 C C . GLU A 1 261 ? 17.910 21.206 -23.793 1.00 92.38 261 GLU A C 1
ATOM 2070 O O . GLU A 1 261 ? 17.983 21.366 -22.570 1.00 92.38 261 GLU A O 1
ATOM 2075 N N . PRO A 1 262 ? 18.795 20.424 -24.448 1.00 92.94 262 PRO A N 1
ATOM 2076 C CA . PRO A 1 262 ? 19.823 19.634 -23.760 1.00 92.94 262 PRO A CA 1
ATOM 2077 C C . PRO A 1 262 ? 20.701 20.439 -22.788 1.00 92.94 262 PRO A C 1
ATOM 2079 O O . PRO A 1 262 ? 21.097 19.953 -21.731 1.00 92.94 262 PRO A O 1
ATOM 2082 N N . ASN A 1 263 ? 20.969 21.708 -23.096 1.00 93.12 263 ASN A N 1
ATOM 2083 C CA . ASN A 1 263 ? 21.735 22.613 -22.238 1.00 93.12 263 ASN A CA 1
ATOM 2084 C C . ASN A 1 263 ? 21.058 22.930 -20.886 1.00 93.12 263 ASN A C 1
ATOM 2086 O O . ASN A 1 263 ? 21.771 23.334 -19.965 1.00 93.12 263 ASN A O 1
ATOM 2090 N N . LYS A 1 264 ? 19.740 22.733 -20.747 1.00 93.69 264 LYS A N 1
ATOM 2091 C CA . LYS A 1 264 ? 18.965 22.937 -19.508 1.00 93.69 264 LYS A CA 1
ATOM 2092 C C . LYS A 1 264 ? 18.885 21.682 -18.636 1.00 93.69 264 LYS A C 1
ATOM 2094 O O . LYS A 1 264 ? 18.518 21.773 -17.468 1.00 93.69 264 LYS A O 1
ATOM 2099 N N . LEU A 1 265 ? 19.252 20.523 -19.180 1.00 95.62 265 LEU A N 1
ATOM 2100 C CA . LEU A 1 265 ? 19.208 19.249 -18.472 1.00 95.62 265 LEU A CA 1
ATOM 2101 C C . LEU A 1 265 ? 20.449 19.027 -17.595 1.00 95.62 265 LEU A C 1
ATOM 2103 O O . LEU A 1 265 ? 21.571 19.455 -17.912 1.00 95.62 265 LEU A O 1
ATOM 2107 N N . GLY A 1 266 ? 20.231 18.313 -16.488 1.00 96.00 266 GLY A N 1
ATOM 2108 C CA . GLY A 1 266 ? 21.295 17.725 -15.681 1.00 96.00 266 GLY A CA 1
ATOM 2109 C C . GLY A 1 266 ? 21.989 16.570 -16.411 1.00 96.00 266 GLY A C 1
ATOM 2110 O O . GLY A 1 266 ? 21.526 16.095 -17.450 1.00 96.00 266 GLY A O 1
ATOM 2111 N N . ILE A 1 267 ? 23.136 16.129 -15.892 1.00 97.69 267 ILE A N 1
ATOM 2112 C CA . ILE A 1 267 ? 23.958 15.112 -16.562 1.00 97.69 267 ILE A CA 1
ATOM 2113 C C . ILE A 1 267 ? 23.246 13.757 -16.645 1.00 97.69 267 ILE A C 1
ATOM 2115 O O . ILE A 1 267 ? 23.331 13.086 -17.671 1.00 97.69 267 ILE A O 1
ATOM 2119 N N . ASN A 1 268 ? 22.504 13.357 -15.611 1.00 97.94 268 ASN A N 1
ATOM 2120 C CA . ASN A 1 268 ? 21.788 12.082 -15.620 1.00 97.94 268 ASN A CA 1
ATOM 2121 C C . ASN A 1 268 ? 20.547 12.148 -16.506 1.00 97.94 268 ASN A C 1
ATOM 2123 O O . ASN A 1 268 ? 20.250 11.194 -17.218 1.00 97.94 268 ASN A O 1
ATOM 2127 N N . SER A 1 269 ? 19.880 13.295 -16.545 1.00 97.50 269 SER A N 1
ATOM 2128 C CA . SER A 1 269 ? 18.762 13.553 -17.454 1.00 97.50 269 SER A CA 1
ATOM 2129 C C . SER A 1 269 ? 19.200 13.513 -18.922 1.00 97.50 269 SER A C 1
ATOM 2131 O O . SER A 1 269 ? 18.514 12.931 -19.760 1.00 97.50 269 SER A O 1
ATOM 2133 N N . LEU A 1 270 ? 20.387 14.049 -19.230 1.00 97.81 270 LEU A N 1
ATOM 2134 C CA . LEU A 1 270 ? 21.018 13.912 -20.546 1.00 97.81 270 LEU A CA 1
ATOM 2135 C C . LEU A 1 270 ? 21.344 12.454 -20.883 1.00 97.81 270 LEU A C 1
ATOM 2137 O O . LEU A 1 270 ? 21.081 12.015 -21.998 1.00 97.81 270 LEU A O 1
ATOM 2141 N N . ARG A 1 271 ? 21.874 11.691 -19.922 1.00 97.75 271 ARG A N 1
ATOM 2142 C CA . ARG A 1 271 ? 22.125 10.253 -20.090 1.00 97.75 271 ARG A CA 1
ATOM 2143 C C . ARG A 1 271 ? 20.840 9.471 -20.351 1.00 97.75 271 ARG A C 1
ATOM 2145 O O . ARG A 1 271 ? 20.818 8.654 -21.262 1.00 97.75 271 ARG A O 1
ATOM 2152 N N . TRP A 1 272 ? 19.769 9.745 -19.606 1.00 96.94 272 TRP A N 1
ATOM 2153 C CA . TRP A 1 272 ? 18.460 9.119 -19.824 1.00 96.94 272 TRP A CA 1
ATOM 2154 C C . TRP A 1 272 ? 17.917 9.437 -21.213 1.00 96.94 272 TRP A C 1
ATOM 2156 O O . TRP A 1 272 ? 17.475 8.544 -21.928 1.00 96.94 272 TRP A O 1
ATOM 2166 N N . ARG A 1 273 ? 18.021 10.700 -21.638 1.00 95.75 273 ARG A N 1
ATOM 2167 C CA . ARG A 1 273 ? 17.626 11.120 -22.984 1.00 95.75 273 ARG A CA 1
ATOM 2168 C C . ARG A 1 273 ? 18.453 10.436 -24.073 1.00 95.75 273 ARG A C 1
ATOM 2170 O O . ARG A 1 273 ? 17.886 9.981 -25.058 1.00 95.75 273 ARG A O 1
ATOM 2177 N N . ALA A 1 274 ? 19.769 10.339 -23.894 1.00 96.62 274 ALA A N 1
ATOM 2178 C CA . ALA A 1 274 ? 20.648 9.641 -24.827 1.00 96.62 274 ALA A CA 1
ATOM 2179 C C . ALA A 1 274 ? 20.304 8.145 -24.920 1.00 96.62 274 ALA A C 1
ATOM 2181 O O . ALA A 1 274 ? 20.260 7.599 -26.018 1.00 96.62 274 ALA A O 1
ATOM 2182 N N . LEU A 1 275 ? 19.983 7.501 -23.792 1.00 95.94 275 LEU A N 1
ATOM 2183 C CA . LEU A 1 275 ? 19.489 6.122 -23.774 1.00 95.94 275 LEU A CA 1
ATOM 2184 C C . LEU A 1 275 ? 18.143 5.985 -24.494 1.00 95.94 275 LEU A C 1
ATOM 2186 O O . LEU A 1 275 ? 17.968 5.074 -25.296 1.00 95.94 275 LEU A O 1
ATOM 2190 N N . GLY A 1 276 ? 17.210 6.910 -24.268 1.00 94.50 276 GLY A N 1
ATOM 2191 C CA . GLY A 1 276 ? 15.920 6.931 -24.959 1.00 94.50 276 GLY A CA 1
ATOM 2192 C C . GLY A 1 276 ? 16.029 7.072 -26.481 1.00 94.50 276 GLY A C 1
ATOM 2193 O O . GLY A 1 276 ? 15.127 6.643 -27.192 1.00 94.50 276 GLY A O 1
ATOM 2194 N N . ALA A 1 277 ? 17.132 7.635 -26.986 1.00 94.12 277 ALA A N 1
ATOM 2195 C CA . ALA A 1 277 ? 17.394 7.762 -28.419 1.00 94.12 277 ALA A CA 1
ATOM 2196 C C . ALA A 1 277 ? 17.953 6.479 -29.065 1.00 94.12 277 ALA A C 1
ATOM 2198 O O . ALA A 1 277 ? 17.855 6.322 -30.279 1.00 94.12 277 ALA A O 1
ATOM 2199 N N . ILE A 1 278 ? 18.546 5.572 -28.278 1.00 93.94 278 ILE A N 1
ATOM 2200 C CA . ILE A 1 278 ? 19.211 4.356 -28.790 1.00 93.94 278 ILE A CA 1
ATOM 2201 C C . ILE A 1 278 ? 18.474 3.061 -28.438 1.00 93.94 278 ILE A C 1
ATOM 2203 O O . ILE A 1 278 ? 18.657 2.047 -29.113 1.00 93.94 278 ILE A O 1
ATOM 2207 N N . LEU A 1 279 ? 17.664 3.069 -27.377 1.00 94.12 279 LEU A N 1
ATOM 2208 C CA . LEU A 1 279 ? 16.899 1.899 -26.966 1.00 94.12 279 LEU A CA 1
ATOM 2209 C C . LEU A 1 279 ? 15.666 1.709 -27.863 1.00 94.12 279 LEU A C 1
ATOM 2211 O O . LEU A 1 279 ? 14.959 2.679 -28.141 1.00 94.12 279 LEU A O 1
ATOM 2215 N N . PRO A 1 280 ? 15.347 0.465 -28.264 1.00 92.31 280 PRO A N 1
ATOM 2216 C CA . PRO A 1 280 ? 14.092 0.173 -28.944 1.00 92.31 280 PRO A CA 1
ATOM 2217 C C . PRO A 1 280 ? 12.889 0.565 -28.064 1.00 92.31 280 PRO A C 1
ATOM 2219 O O . PRO A 1 280 ? 12.844 0.150 -26.903 1.00 92.31 280 PRO A O 1
ATOM 2222 N N . PRO A 1 281 ? 11.887 1.301 -28.579 1.00 89.19 281 PRO A N 1
ATOM 2223 C CA . PRO A 1 281 ? 10.703 1.722 -27.820 1.00 89.19 281 PRO A CA 1
ATOM 2224 C C . PRO A 1 281 ? 9.686 0.571 -27.649 1.00 89.19 281 PRO A C 1
ATOM 2226 O O . PRO A 1 281 ? 8.503 0.690 -27.958 1.00 89.19 281 PRO A O 1
ATOM 2229 N N . GLU A 1 282 ? 10.147 -0.589 -27.177 1.00 91.12 282 GLU A N 1
ATOM 2230 C CA . GLU A 1 282 ? 9.341 -1.802 -27.003 1.00 91.12 282 GLU A CA 1
ATOM 2231 C C . GLU A 1 282 ? 8.631 -1.834 -25.639 1.00 91.12 282 GLU A C 1
ATOM 2233 O O . GLU A 1 282 ? 8.932 -2.649 -24.766 1.00 91.12 282 GLU A O 1
ATOM 2238 N N . TYR A 1 283 ? 7.646 -0.959 -25.444 1.00 89.75 283 TYR A N 1
ATOM 2239 C CA . TYR A 1 283 ? 6.921 -0.847 -24.166 1.00 89.75 283 TYR A CA 1
ATOM 2240 C C . TYR A 1 283 ? 6.081 -2.079 -23.800 1.00 89.75 283 TYR A C 1
ATOM 2242 O O . TYR A 1 283 ? 5.776 -2.303 -22.631 1.00 89.75 283 TYR A O 1
ATOM 2250 N N . PHE A 1 284 ? 5.753 -2.934 -24.773 1.00 85.94 284 PHE A N 1
ATOM 2251 C CA . PHE A 1 284 ? 5.049 -4.200 -24.533 1.00 85.94 284 PHE A CA 1
ATOM 2252 C C . PHE A 1 284 ? 5.880 -5.222 -23.733 1.00 85.94 284 PHE A C 1
ATOM 2254 O O . PHE A 1 284 ? 5.359 -6.268 -23.354 1.00 85.94 284 PHE A O 1
ATOM 2261 N N . ARG A 1 285 ? 7.163 -4.936 -23.466 1.00 86.19 285 ARG A N 1
ATOM 2262 C CA . ARG A 1 285 ? 8.050 -5.749 -22.620 1.00 86.19 285 ARG A CA 1
ATOM 2263 C C . ARG A 1 285 ? 7.801 -5.566 -21.118 1.00 86.19 285 ARG A C 1
ATOM 2265 O O . ARG A 1 285 ? 8.546 -6.125 -20.325 1.00 86.19 285 ARG A O 1
ATOM 2272 N N . ALA A 1 286 ? 6.784 -4.805 -20.711 1.00 83.06 286 ALA A N 1
ATOM 2273 C CA . ALA A 1 286 ? 6.350 -4.724 -19.317 1.00 83.06 286 ALA A CA 1
ATOM 2274 C C . ALA A 1 286 ? 6.158 -6.123 -18.706 1.00 83.06 286 ALA A C 1
ATOM 2276 O O . ALA A 1 286 ? 5.441 -6.951 -19.269 1.00 83.06 286 ALA A O 1
ATOM 2277 N N . ALA A 1 287 ? 6.750 -6.385 -17.542 1.00 80.62 287 ALA A N 1
ATOM 2278 C CA . ALA A 1 287 ? 6.588 -7.661 -16.852 1.00 80.62 287 ALA A CA 1
ATOM 2279 C C . ALA A 1 287 ? 6.793 -7.515 -15.346 1.00 80.62 287 ALA A C 1
ATOM 2281 O O . ALA A 1 287 ? 7.479 -6.605 -14.905 1.00 80.62 287 ALA A O 1
ATOM 2282 N N . ALA A 1 288 ? 6.260 -8.457 -14.564 1.00 79.50 288 ALA A N 1
ATOM 2283 C CA . ALA A 1 288 ? 6.619 -8.615 -13.158 1.00 79.50 288 ALA A CA 1
ATOM 2284 C C . ALA A 1 288 ? 7.955 -9.369 -13.048 1.00 79.50 288 ALA A C 1
ATOM 2286 O O . ALA A 1 288 ? 7.994 -10.590 -13.200 1.00 79.50 288 ALA A O 1
ATOM 2287 N N . TYR A 1 289 ? 9.052 -8.647 -12.808 1.00 82.94 289 TYR A N 1
ATOM 2288 C CA . TYR A 1 289 ? 10.400 -9.225 -12.798 1.00 82.94 289 TYR A CA 1
ATOM 2289 C C . TYR A 1 289 ? 10.588 -10.204 -11.635 1.00 82.94 289 TYR A C 1
ATOM 2291 O O . TYR A 1 289 ? 10.575 -9.799 -10.473 1.00 82.94 289 TYR A O 1
ATOM 2299 N N . GLN A 1 290 ? 10.753 -11.490 -11.942 1.00 81.94 290 GLN A N 1
ATOM 2300 C CA . GLN A 1 290 ? 10.960 -12.531 -10.931 1.00 81.94 290 GLN A CA 1
ATOM 2301 C C . GLN A 1 290 ? 12.424 -12.654 -10.502 1.00 81.94 290 GLN A C 1
ATOM 2303 O O . GLN A 1 290 ? 12.659 -13.027 -9.367 1.00 81.94 290 GLN A O 1
ATOM 2308 N N . ASP A 1 291 ? 13.377 -12.288 -11.364 1.00 86.69 291 ASP A N 1
ATOM 2309 C CA . ASP A 1 291 ? 14.827 -12.415 -11.152 1.00 86.69 291 ASP A CA 1
ATOM 2310 C C . ASP A 1 291 ? 15.536 -11.112 -11.569 1.00 86.69 291 ASP A C 1
ATOM 2312 O O . ASP A 1 291 ? 15.056 -10.392 -12.449 1.00 86.69 291 ASP A O 1
ATOM 2316 N N . VAL A 1 292 ? 16.672 -10.796 -10.946 1.00 87.12 292 VAL A N 1
ATOM 2317 C CA . VAL A 1 292 ? 17.541 -9.669 -11.314 1.00 87.12 292 VAL A CA 1
ATOM 2318 C C . VAL A 1 292 ? 18.106 -9.781 -12.732 1.00 87.12 292 VAL A C 1
ATOM 2320 O O . VAL A 1 292 ? 18.326 -8.763 -13.391 1.00 87.12 292 VAL A O 1
ATOM 2323 N N . ASP A 1 293 ? 18.293 -11.006 -13.220 1.00 85.12 293 ASP A N 1
ATOM 2324 C CA . ASP A 1 293 ? 18.765 -11.298 -14.572 1.00 85.12 293 ASP A CA 1
ATOM 2325 C C . ASP A 1 293 ? 17.637 -11.295 -15.616 1.00 85.12 293 ASP A C 1
ATOM 2327 O O . ASP A 1 293 ? 17.885 -11.563 -16.796 1.00 85.12 293 ASP A O 1
ATOM 2331 N N . TRP A 1 294 ? 16.409 -10.944 -15.214 1.00 85.12 294 TRP A N 1
ATOM 2332 C CA . TRP A 1 294 ? 15.287 -10.792 -16.132 1.00 85.12 294 TRP A CA 1
ATOM 2333 C C . TRP A 1 294 ? 15.600 -9.763 -17.231 1.00 85.12 294 TRP A C 1
ATOM 2335 O O . TRP A 1 294 ? 16.165 -8.699 -16.975 1.00 85.12 294 TRP A O 1
ATOM 2345 N N . GLY A 1 295 ? 15.219 -10.082 -18.469 1.00 87.56 295 GLY A N 1
ATOM 2346 C CA . GLY A 1 295 ? 15.404 -9.208 -19.624 1.00 87.56 295 GLY A CA 1
ATOM 2347 C C . GLY A 1 295 ? 15.705 -9.982 -20.903 1.00 87.56 295 GLY A C 1
ATOM 2348 O O . GLY A 1 295 ? 15.423 -11.176 -21.016 1.00 87.56 295 GLY A O 1
ATOM 2349 N N . ALA A 1 296 ? 16.276 -9.289 -21.884 1.00 89.25 296 ALA A N 1
ATOM 2350 C CA . ALA A 1 296 ? 16.738 -9.904 -23.119 1.00 89.25 296 ALA A CA 1
ATOM 2351 C C . ALA A 1 296 ? 17.901 -10.893 -22.862 1.00 89.25 296 ALA A C 1
ATOM 2353 O O . ALA A 1 296 ? 18.617 -10.761 -21.863 1.00 89.25 296 ALA A O 1
ATOM 2354 N N . PRO A 1 297 ? 18.147 -11.861 -23.768 1.00 91.94 297 PRO A N 1
ATOM 2355 C CA . PRO A 1 297 ? 19.333 -12.716 -23.708 1.00 91.94 297 PRO A CA 1
ATOM 2356 C C . PRO A 1 297 ? 20.631 -11.903 -23.616 1.00 91.94 297 PRO A C 1
ATOM 2358 O O . PRO A 1 297 ? 20.706 -10.777 -24.119 1.00 91.94 297 PRO A O 1
ATOM 2361 N N . LYS A 1 298 ? 21.673 -12.466 -22.992 1.00 90.12 298 LYS A N 1
ATOM 2362 C CA . LYS A 1 298 ? 22.940 -11.757 -22.725 1.00 90.12 298 LYS A CA 1
ATOM 2363 C C . LYS A 1 298 ? 23.573 -11.192 -23.997 1.00 90.12 298 LYS A C 1
ATOM 2365 O O . LYS A 1 298 ? 24.112 -10.090 -23.974 1.00 90.12 298 LYS A O 1
ATOM 2370 N N . GLU A 1 299 ? 23.451 -11.912 -25.103 1.00 92.94 299 GLU A N 1
ATOM 2371 C CA . GLU A 1 299 ? 23.975 -11.549 -26.420 1.00 92.94 299 GLU A CA 1
ATOM 2372 C C . GLU A 1 299 ? 23.265 -10.313 -26.986 1.00 92.94 299 GLU A C 1
ATOM 2374 O O . GLU A 1 299 ? 23.897 -9.461 -27.605 1.00 92.94 299 GLU A O 1
ATOM 2379 N N . VAL A 1 300 ? 21.961 -10.185 -26.720 1.00 92.81 300 VAL A N 1
ATOM 2380 C CA . VAL A 1 300 ? 21.153 -9.020 -27.108 1.00 92.81 300 VAL A CA 1
ATOM 2381 C C . VAL A 1 300 ? 21.455 -7.830 -26.198 1.00 92.81 300 VAL A C 1
ATOM 2383 O O . VAL A 1 300 ? 21.532 -6.702 -26.673 1.00 92.81 300 VAL A O 1
ATOM 2386 N N . ARG A 1 301 ? 21.668 -8.064 -24.896 1.00 91.81 301 ARG A N 1
ATOM 2387 C CA . ARG A 1 301 ? 21.977 -7.008 -23.912 1.00 91.81 301 ARG A CA 1
ATOM 2388 C C . ARG A 1 301 ? 23.376 -6.422 -24.083 1.00 91.81 301 ARG A C 1
ATOM 2390 O O . ARG A 1 301 ? 23.560 -5.230 -23.858 1.00 91.81 301 ARG A O 1
ATOM 2397 N N . ALA A 1 302 ? 24.361 -7.232 -24.470 1.00 93.50 302 ALA A N 1
ATOM 2398 C CA . ALA A 1 302 ? 25.767 -6.835 -24.564 1.00 93.50 302 ALA A CA 1
ATOM 2399 C C . ALA A 1 302 ? 26.021 -5.507 -25.320 1.00 93.50 302 ALA A C 1
ATOM 2401 O O . ALA A 1 302 ? 26.688 -4.638 -24.748 1.00 93.50 302 ALA A O 1
ATOM 2402 N N . PRO A 1 303 ? 25.493 -5.282 -26.544 1.00 95.31 303 PRO A N 1
ATOM 2403 C CA . PRO A 1 303 ? 25.689 -4.013 -27.249 1.00 95.31 303 PRO A CA 1
ATOM 2404 C C . PRO A 1 303 ? 25.052 -2.818 -26.523 1.00 95.31 303 PRO A C 1
ATOM 2406 O O . PRO A 1 303 ? 25.686 -1.768 -26.406 1.00 95.31 303 PRO A O 1
ATOM 2409 N N . TYR A 1 304 ? 23.840 -2.969 -25.981 1.00 95.81 304 TYR A N 1
ATOM 2410 C CA . TYR A 1 304 ? 23.164 -1.896 -25.242 1.00 95.81 304 TYR A CA 1
ATOM 2411 C C . TYR A 1 304 ? 23.859 -1.582 -23.918 1.00 95.81 304 TYR A C 1
ATOM 2413 O O . TYR A 1 304 ? 23.982 -0.417 -23.546 1.00 95.81 304 TYR A O 1
ATOM 2421 N N . LEU A 1 305 ? 24.379 -2.596 -23.227 1.00 93.31 305 LEU A N 1
ATOM 2422 C CA . LEU A 1 305 ? 25.152 -2.410 -22.004 1.00 93.31 305 LEU A CA 1
ATOM 2423 C C . LEU A 1 305 ? 26.475 -1.678 -22.280 1.00 93.31 305 LEU A C 1
ATOM 2425 O O . LEU A 1 305 ? 26.875 -0.817 -21.498 1.00 93.31 305 LEU A O 1
ATOM 2429 N N . ALA A 1 306 ? 27.138 -1.962 -23.406 1.00 95.12 306 ALA A N 1
ATOM 2430 C CA . ALA A 1 306 ? 28.328 -1.224 -23.828 1.00 95.12 306 ALA A CA 1
ATOM 2431 C C . ALA A 1 306 ? 28.012 0.253 -24.119 1.00 95.12 306 ALA A C 1
ATOM 2433 O O . ALA A 1 306 ? 28.729 1.139 -23.650 1.00 95.12 306 ALA A O 1
ATOM 2434 N N . GLN A 1 307 ? 26.908 0.528 -24.823 1.00 95.06 307 GLN A N 1
ATOM 2435 C CA . GLN A 1 307 ? 26.440 1.895 -25.074 1.00 95.06 307 GLN A CA 1
ATOM 2436 C C . GLN A 1 307 ? 26.059 2.619 -23.778 1.00 95.06 307 GLN A C 1
ATOM 2438 O O . GLN A 1 307 ? 26.448 3.768 -23.577 1.00 95.06 307 GLN A O 1
ATOM 2443 N N . TYR A 1 308 ? 25.365 1.940 -22.864 1.00 96.56 308 TYR A N 1
ATOM 2444 C CA . TYR A 1 308 ? 25.063 2.465 -21.536 1.00 96.56 308 TYR A CA 1
ATOM 2445 C C . TYR A 1 308 ? 26.343 2.870 -20.799 1.00 96.56 308 TYR A C 1
ATOM 2447 O O . TYR A 1 308 ? 26.454 4.006 -20.342 1.00 96.56 308 TYR A O 1
ATOM 2455 N N . ASN A 1 309 ? 27.341 1.985 -20.743 1.00 96.56 309 ASN A N 1
ATOM 2456 C CA . ASN A 1 309 ? 28.615 2.265 -20.078 1.00 96.56 309 ASN A CA 1
ATOM 2457 C C . ASN A 1 309 ? 29.364 3.437 -20.725 1.00 96.56 309 ASN A C 1
ATOM 2459 O O . ASN A 1 309 ? 29.961 4.244 -20.013 1.00 96.56 309 ASN A O 1
ATOM 2463 N N . TYR A 1 310 ? 29.314 3.571 -22.051 1.00 96.62 310 TYR A N 1
ATOM 2464 C CA . TYR A 1 310 ? 29.852 4.740 -22.744 1.00 96.62 310 TYR A CA 1
ATOM 2465 C C . TYR A 1 310 ? 29.146 6.030 -22.295 1.00 96.62 310 TYR A C 1
ATOM 2467 O O . TYR A 1 310 ? 29.804 6.961 -21.833 1.00 96.62 310 TYR A O 1
ATOM 2475 N N . LEU A 1 311 ? 27.810 6.067 -22.327 1.00 96.88 311 LEU A N 1
ATOM 2476 C CA . LEU A 1 311 ? 27.026 7.244 -21.930 1.00 96.88 311 LEU A CA 1
ATOM 2477 C C . LEU A 1 311 ? 27.192 7.603 -20.446 1.00 96.88 311 LEU A C 1
ATOM 2479 O O . LEU A 1 311 ? 27.208 8.782 -20.088 1.00 96.88 311 LEU A O 1
ATOM 2483 N N . MET A 1 312 ? 27.349 6.609 -19.567 1.00 97.25 312 MET A N 1
ATOM 2484 C CA . MET A 1 312 ? 27.628 6.848 -18.148 1.00 97.25 312 MET A CA 1
ATOM 2485 C C . MET A 1 312 ? 28.993 7.505 -17.919 1.00 97.25 312 MET A C 1
ATOM 2487 O O . MET A 1 312 ? 29.153 8.219 -16.932 1.00 97.25 312 MET A O 1
ATOM 2491 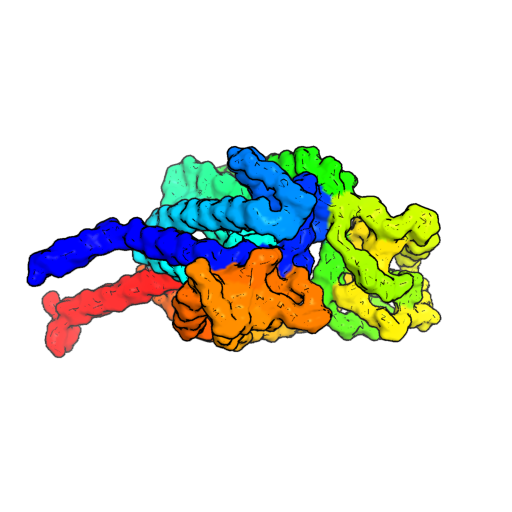N N . ASN A 1 313 ? 29.958 7.315 -18.820 1.00 97.06 313 ASN A N 1
ATOM 2492 C CA . ASN A 1 313 ? 31.295 7.905 -18.717 1.00 97.06 313 ASN A CA 1
ATOM 2493 C C . ASN A 1 313 ? 31.470 9.184 -19.550 1.00 97.06 313 ASN A C 1
ATOM 2495 O O . ASN A 1 313 ? 32.423 9.925 -19.322 1.00 97.06 313 ASN A O 1
ATOM 2499 N N . ALA A 1 314 ? 30.555 9.463 -20.480 1.00 97.25 314 ALA A N 1
ATOM 2500 C CA . ALA A 1 314 ? 30.592 10.659 -21.308 1.00 97.25 314 ALA A CA 1
ATOM 2501 C C . ALA A 1 314 ? 30.490 11.945 -20.469 1.00 97.25 314 ALA A C 1
ATOM 2503 O O . ALA A 1 314 ? 29.724 12.043 -19.499 1.00 97.25 314 ALA A O 1
ATOM 2504 N N . SER A 1 315 ? 31.257 12.955 -20.874 1.00 97.75 315 SER A N 1
ATOM 2505 C CA . SER A 1 315 ? 31.187 14.305 -20.325 1.00 97.75 315 SER A CA 1
ATOM 2506 C C . SER A 1 315 ? 29.857 14.973 -20.675 1.00 97.75 315 SER A C 1
ATOM 2508 O O . SER A 1 315 ? 29.163 14.614 -21.628 1.00 97.75 315 SER A O 1
ATOM 2510 N N . ARG A 1 316 ? 29.500 16.021 -19.928 1.00 97.31 316 ARG A N 1
ATOM 2511 C CA . ARG A 1 316 ? 28.268 16.774 -20.195 1.00 97.31 316 ARG A CA 1
ATOM 2512 C C . ARG A 1 316 ? 28.236 17.366 -21.610 1.00 97.31 316 ARG A C 1
ATOM 2514 O O . ARG A 1 316 ? 27.180 17.359 -22.232 1.00 97.31 316 ARG A O 1
ATOM 2521 N N . SER A 1 317 ? 29.362 17.875 -22.113 1.00 97.19 317 SER A N 1
ATOM 2522 C CA . SER A 1 317 ? 29.455 18.429 -23.471 1.00 97.19 317 SER A CA 1
ATOM 2523 C C . SER A 1 317 ? 29.229 17.367 -24.542 1.00 97.19 317 SER A C 1
ATOM 2525 O O . SER A 1 317 ? 28.480 17.618 -25.481 1.00 97.19 317 SER A O 1
ATOM 2527 N N . GLU A 1 318 ? 29.807 16.176 -24.374 1.00 97.38 318 GLU A N 1
ATOM 2528 C CA . GLU A 1 318 ? 29.592 15.051 -25.293 1.00 97.38 318 GLU A CA 1
ATOM 2529 C C . GLU A 1 318 ? 28.133 14.591 -25.275 1.00 97.38 318 GLU A C 1
ATOM 2531 O O . GLU A 1 318 ? 27.556 14.340 -26.325 1.00 97.38 318 GLU A O 1
ATOM 2536 N N . LEU A 1 319 ? 27.498 14.544 -24.101 1.00 97.56 319 LEU A N 1
ATOM 2537 C CA . LEU A 1 319 ? 26.087 14.177 -23.981 1.00 97.56 319 LEU A CA 1
ATOM 2538 C C . LEU A 1 319 ? 25.146 15.209 -24.623 1.00 97.56 319 LEU A C 1
ATOM 2540 O O . LEU A 1 319 ? 24.142 14.836 -25.230 1.00 97.56 319 LEU A O 1
ATOM 2544 N N . ILE A 1 320 ? 25.455 16.504 -24.509 1.00 97.44 320 ILE A N 1
ATOM 2545 C CA . ILE A 1 320 ? 24.702 17.566 -25.194 1.00 97.44 320 ILE A CA 1
ATOM 2546 C C . ILE A 1 320 ? 24.829 17.410 -26.711 1.00 97.44 320 ILE A C 1
ATOM 2548 O O . ILE A 1 320 ? 23.817 17.439 -27.409 1.00 97.44 320 ILE A O 1
ATOM 2552 N N . ASP A 1 321 ? 26.047 17.211 -27.216 1.00 97.19 321 ASP A N 1
ATOM 2553 C CA . ASP A 1 321 ? 26.293 16.992 -28.643 1.00 97.19 321 ASP A CA 1
ATOM 2554 C C . ASP A 1 321 ? 25.569 15.732 -29.146 1.00 97.19 321 ASP A C 1
ATOM 2556 O O . ASP A 1 321 ? 24.824 15.788 -30.126 1.00 97.19 321 ASP A O 1
ATOM 2560 N N . PHE A 1 322 ? 25.680 14.622 -28.410 1.00 96.88 322 PHE A N 1
ATOM 2561 C CA . PHE A 1 322 ? 25.020 13.358 -28.730 1.00 96.88 322 PHE A CA 1
ATOM 2562 C C . PHE A 1 322 ? 23.497 13.502 -28.800 1.00 96.88 322 PHE A C 1
ATOM 2564 O O . PHE A 1 322 ? 22.893 13.147 -29.805 1.00 96.88 322 PHE A O 1
ATOM 2571 N N . THR A 1 323 ? 22.865 14.055 -27.760 1.00 95.00 323 THR A N 1
ATOM 2572 C CA . THR A 1 323 ? 21.395 14.210 -27.697 1.00 95.00 323 THR A CA 1
ATOM 2573 C C . THR A 1 323 ? 20.846 15.231 -28.693 1.00 95.00 323 THR A C 1
ATOM 2575 O O . THR A 1 323 ? 19.654 15.206 -28.999 1.00 95.00 323 THR A O 1
ATOM 2578 N N . THR A 1 324 ? 21.700 16.118 -29.207 1.00 94.00 324 THR A N 1
ATOM 2579 C CA . THR A 1 324 ? 21.356 17.037 -30.300 1.00 94.00 324 THR A CA 1
ATOM 2580 C C . THR A 1 324 ? 21.421 16.328 -31.654 1.00 94.00 324 THR A C 1
ATOM 2582 O O . THR A 1 324 ? 20.539 16.522 -32.487 1.00 94.00 324 THR A O 1
ATOM 2585 N N . LYS A 1 325 ? 22.434 15.479 -31.872 1.00 95.38 325 LYS A N 1
ATOM 2586 C CA . LYS A 1 325 ? 22.607 14.688 -33.106 1.00 95.38 325 LYS A CA 1
ATOM 2587 C C . LYS A 1 325 ? 21.643 13.504 -33.209 1.00 95.38 325 LYS A C 1
ATOM 2589 O O . LYS A 1 325 ? 21.268 13.117 -34.311 1.00 95.38 325 LYS A O 1
ATOM 2594 N N . HIS A 1 326 ? 21.240 12.950 -32.071 1.00 94.44 326 HIS A N 1
ATOM 2595 C CA . HIS A 1 326 ? 20.341 11.808 -31.950 1.00 94.44 326 HIS A CA 1
ATOM 2596 C C . HIS A 1 326 ? 19.113 12.216 -31.123 1.00 94.44 326 HIS A C 1
ATOM 2598 O O . HIS A 1 326 ? 19.085 11.992 -29.908 1.00 94.44 326 HIS A O 1
ATOM 2604 N N . PRO A 1 327 ? 18.115 12.875 -31.745 1.00 91.31 327 PRO A N 1
ATOM 2605 C CA . PRO A 1 327 ? 16.887 13.240 -31.052 1.00 91.31 327 PRO A CA 1
ATOM 2606 C C . PRO A 1 327 ? 16.105 11.992 -30.621 1.00 91.31 327 PRO A C 1
ATOM 2608 O O . PRO A 1 327 ? 16.272 10.907 -31.177 1.00 91.31 327 PRO A O 1
ATOM 2611 N N . LEU A 1 328 ? 15.230 12.162 -29.627 1.00 92.94 328 LEU A N 1
ATOM 2612 C CA . LEU A 1 328 ? 14.314 11.102 -29.205 1.00 92.94 328 LEU A CA 1
ATOM 2613 C C . LEU A 1 328 ? 13.397 10.707 -30.377 1.00 92.94 328 LEU A C 1
ATOM 2615 O O . LEU A 1 328 ? 12.945 11.599 -31.102 1.00 92.94 328 LEU A O 1
ATOM 2619 N N . PRO A 1 329 ? 13.102 9.409 -30.564 1.00 91.81 329 PRO A N 1
ATOM 2620 C CA . PRO A 1 329 ? 12.167 8.976 -31.594 1.00 91.81 329 PRO A CA 1
ATOM 2621 C C . PRO A 1 329 ? 10.757 9.507 -31.304 1.00 91.81 329 PRO A C 1
ATOM 2623 O O . PRO A 1 329 ? 10.391 9.707 -30.148 1.00 91.81 329 PRO A O 1
ATOM 2626 N N . GLU A 1 330 ? 9.934 9.683 -32.341 1.00 90.06 330 GLU A N 1
ATOM 2627 C CA . GLU A 1 330 ? 8.546 10.162 -32.190 1.00 90.06 330 GLU A CA 1
ATOM 2628 C C . GLU A 1 330 ? 7.695 9.250 -31.297 1.00 90.06 330 GLU A C 1
ATOM 2630 O O . GLU A 1 330 ? 6.781 9.704 -30.617 1.00 90.06 330 GLU A O 1
ATOM 2635 N N . THR A 1 331 ? 8.023 7.959 -31.269 1.00 90.19 331 THR A N 1
ATOM 2636 C CA . THR A 1 331 ? 7.364 6.958 -30.429 1.00 90.19 331 THR A CA 1
ATOM 2637 C C . THR A 1 331 ? 7.886 6.937 -28.991 1.00 90.19 331 THR A C 1
ATOM 2639 O O . THR A 1 331 ? 7.483 6.059 -28.237 1.00 90.19 331 THR A O 1
ATOM 2642 N N . PHE A 1 332 ? 8.814 7.822 -28.605 1.00 91.31 332 PHE A N 1
ATOM 2643 C CA . PHE A 1 332 ? 9.327 7.868 -27.239 1.00 91.31 332 PHE A CA 1
ATOM 2644 C C . PHE A 1 332 ? 8.246 8.343 -26.265 1.00 91.31 332 PHE A C 1
ATOM 2646 O O . PHE A 1 332 ? 7.822 9.497 -26.299 1.00 91.31 332 PHE A O 1
ATOM 2653 N N . ASP A 1 333 ? 7.867 7.468 -25.344 1.00 91.25 333 ASP A N 1
ATOM 2654 C CA . ASP A 1 333 ? 7.020 7.788 -24.206 1.00 91.25 333 ASP A CA 1
ATOM 2655 C C . ASP A 1 333 ? 7.844 7.760 -22.916 1.00 91.25 333 ASP A C 1
ATOM 2657 O O . ASP A 1 333 ? 8.377 6.723 -22.507 1.00 91.25 333 ASP A O 1
ATOM 2661 N N . ILE A 1 334 ? 7.947 8.923 -22.271 1.00 89.62 334 ILE A N 1
ATOM 2662 C CA . ILE A 1 334 ? 8.666 9.074 -21.012 1.00 89.62 334 ILE A CA 1
ATOM 2663 C C . ILE A 1 334 ? 8.065 8.221 -19.894 1.00 89.62 334 ILE A C 1
ATOM 2665 O O . ILE A 1 334 ? 8.829 7.605 -19.150 1.00 89.62 334 ILE A O 1
ATOM 2669 N N . HIS A 1 335 ? 6.738 8.113 -19.820 1.00 88.19 335 HIS A N 1
ATOM 2670 C CA . HIS A 1 335 ? 6.014 7.485 -18.708 1.00 88.19 335 HIS A CA 1
ATOM 2671 C C . HIS A 1 335 ? 6.294 5.987 -18.595 1.00 88.19 335 HIS A C 1
ATOM 2673 O O . HIS A 1 335 ? 6.222 5.393 -17.523 1.00 88.19 335 HIS A O 1
ATOM 2679 N N . VAL A 1 336 ? 6.683 5.381 -19.713 1.00 90.38 336 VAL A N 1
ATOM 2680 C CA . VAL A 1 336 ? 7.026 3.962 -19.823 1.00 90.38 336 VAL A CA 1
ATOM 2681 C C . VAL A 1 336 ? 8.469 3.749 -20.295 1.00 90.38 336 VAL A C 1
ATOM 2683 O O . VAL A 1 336 ? 8.874 2.624 -20.590 1.00 90.38 336 VAL A O 1
ATOM 2686 N N . SER A 1 337 ? 9.292 4.806 -20.318 1.00 92.50 337 SER A N 1
ATOM 2687 C CA . SER A 1 337 ? 10.670 4.751 -20.836 1.00 92.50 337 SER A CA 1
ATOM 2688 C C . SER A 1 337 ? 11.630 3.908 -19.994 1.00 92.50 337 SER A C 1
ATOM 2690 O O . SER A 1 337 ? 12.700 3.541 -20.478 1.00 92.50 337 SER A O 1
ATOM 2692 N N . ALA A 1 338 ? 11.255 3.547 -18.763 1.00 94.06 338 ALA A N 1
ATOM 2693 C CA . ALA A 1 338 ? 12.025 2.603 -17.957 1.00 94.06 338 ALA A CA 1
ATOM 2694 C C . ALA A 1 338 ? 11.935 1.159 -18.492 1.00 94.06 338 ALA A C 1
ATOM 2696 O O . ALA A 1 338 ? 12.894 0.402 -18.343 1.00 94.06 338 ALA A O 1
ATOM 2697 N N . ILE A 1 339 ? 10.831 0.780 -19.159 1.00 93.44 339 ILE A N 1
ATOM 2698 C CA . ILE A 1 339 ? 10.579 -0.601 -19.614 1.00 93.44 339 ILE A CA 1
ATOM 2699 C C . ILE A 1 339 ? 11.689 -1.110 -20.545 1.00 93.44 339 ILE A C 1
ATOM 2701 O O . ILE A 1 339 ? 12.255 -2.172 -20.263 1.00 93.44 339 ILE A O 1
ATOM 2705 N N . PRO A 1 340 ? 12.078 -0.382 -21.614 1.00 93.75 340 PRO A N 1
ATOM 2706 C CA . PRO A 1 340 ? 13.171 -0.837 -22.464 1.00 93.75 340 PRO A CA 1
ATOM 2707 C C . PRO A 1 340 ? 14.515 -0.880 -21.733 1.00 93.75 340 PRO A C 1
ATOM 2709 O O . PRO A 1 340 ? 15.309 -1.781 -21.985 1.00 93.75 340 PRO A O 1
ATOM 2712 N N . GLY A 1 341 ? 14.771 0.050 -20.806 1.00 94.50 341 GLY A N 1
ATOM 2713 C CA . GLY A 1 341 ? 15.996 0.050 -20.001 1.00 94.50 341 GLY A CA 1
ATOM 2714 C C . GLY A 1 341 ? 16.116 -1.216 -19.154 1.00 94.50 341 GLY A C 1
ATOM 2715 O O . GLY A 1 341 ? 17.142 -1.901 -19.182 1.00 94.50 341 GLY A O 1
ATOM 2716 N N . TYR A 1 342 ? 15.037 -1.592 -18.470 1.00 94.00 342 TYR A N 1
ATOM 2717 C CA . TYR A 1 342 ? 14.978 -2.832 -17.702 1.00 94.00 342 TYR A CA 1
ATOM 2718 C C . TYR A 1 342 ? 15.225 -4.069 -18.565 1.00 94.00 342 TYR A C 1
ATOM 2720 O O . TYR A 1 342 ? 16.006 -4.933 -18.172 1.00 94.00 342 TYR A O 1
ATOM 2728 N N . TYR A 1 343 ? 14.623 -4.130 -19.754 1.00 93.94 343 TYR A N 1
ATOM 2729 C CA . TYR A 1 343 ? 14.744 -5.286 -20.641 1.00 93.94 343 TYR A CA 1
ATOM 2730 C C . TYR A 1 343 ? 16.124 -5.399 -21.316 1.00 93.94 343 TYR A C 1
ATOM 2732 O O . TYR A 1 343 ? 16.701 -6.488 -21.361 1.00 93.94 343 TYR A O 1
ATOM 2740 N N . TYR A 1 344 ? 16.669 -4.295 -21.839 1.00 95.00 344 TYR A N 1
ATOM 2741 C CA . TYR A 1 344 ? 17.882 -4.296 -22.669 1.00 95.00 344 TYR A CA 1
ATOM 2742 C C . TYR A 1 344 ? 19.179 -4.017 -21.900 1.00 95.00 344 TYR A C 1
ATOM 2744 O O . TYR A 1 344 ? 20.246 -4.444 -22.338 1.00 95.00 344 TYR A O 1
ATOM 2752 N N . ILE A 1 345 ? 19.118 -3.327 -20.759 1.00 94.56 345 ILE A N 1
ATOM 2753 C CA . ILE A 1 345 ? 20.306 -2.954 -19.972 1.00 94.56 345 ILE A CA 1
ATOM 2754 C C . ILE A 1 345 ? 20.359 -3.793 -18.703 1.00 94.56 345 ILE A C 1
ATOM 2756 O O . ILE A 1 345 ? 21.346 -4.492 -18.459 1.00 94.56 345 ILE A O 1
ATOM 2760 N N . GLY A 1 346 ? 19.281 -3.767 -17.924 1.00 93.25 346 GLY A N 1
ATOM 2761 C CA . GLY A 1 346 ? 19.158 -4.482 -16.660 1.00 93.25 346 GLY A CA 1
ATOM 2762 C C . GLY A 1 346 ? 18.508 -3.645 -15.568 1.00 93.25 346 GLY A C 1
ATOM 2763 O O . GLY A 1 346 ? 18.551 -2.408 -15.590 1.00 93.25 346 GLY A O 1
ATOM 2764 N N . LEU A 1 347 ? 17.919 -4.354 -14.600 1.00 93.56 347 LEU A N 1
ATOM 2765 C CA . LEU A 1 347 ? 17.194 -3.759 -13.481 1.00 93.56 347 LEU A CA 1
ATOM 2766 C C . LEU A 1 347 ? 18.055 -2.786 -12.662 1.00 93.56 347 LEU A C 1
ATOM 2768 O O . LEU A 1 347 ? 17.677 -1.618 -12.577 1.00 93.56 347 LEU A O 1
ATOM 2772 N N . PRO A 1 348 ? 19.238 -3.177 -12.140 1.00 93.81 348 PRO A N 1
ATOM 2773 C CA . PRO A 1 348 ? 20.007 -2.303 -11.252 1.00 93.81 348 PRO A CA 1
ATOM 2774 C C . PRO A 1 348 ? 20.490 -1.011 -11.921 1.00 93.81 348 PRO A C 1
ATOM 2776 O O . PRO A 1 348 ? 20.455 0.056 -11.310 1.00 93.81 348 PRO A O 1
ATOM 2779 N N . GLN A 1 349 ? 20.945 -1.101 -13.174 1.00 94.94 349 GLN A N 1
ATOM 2780 C CA . GLN A 1 349 ? 21.485 0.034 -13.925 1.00 94.94 349 GLN A CA 1
ATOM 2781 C C . GLN A 1 349 ? 20.398 1.066 -14.222 1.00 94.94 349 GLN A C 1
ATOM 2783 O O . GLN A 1 349 ? 20.587 2.263 -13.994 1.00 94.94 349 GLN A O 1
ATOM 2788 N N . THR A 1 350 ? 19.247 0.589 -14.697 1.00 95.31 350 THR A N 1
ATOM 2789 C CA . THR A 1 350 ? 18.131 1.454 -15.083 1.00 95.31 350 THR A CA 1
ATOM 2790 C C . THR A 1 350 ? 17.525 2.127 -13.857 1.00 95.31 350 THR A C 1
ATOM 2792 O O . THR A 1 350 ? 17.294 3.336 -13.884 1.00 95.31 350 THR A O 1
ATOM 2795 N N . ASP A 1 351 ? 17.369 1.393 -12.749 1.00 95.06 351 ASP A N 1
ATOM 2796 C CA . ASP A 1 351 ? 16.879 1.951 -11.486 1.00 95.06 351 ASP A CA 1
ATOM 2797 C C . ASP A 1 351 ? 17.784 3.044 -10.923 1.00 95.06 351 ASP A C 1
ATOM 2799 O O . ASP A 1 351 ? 17.313 4.129 -10.572 1.00 95.06 351 ASP A O 1
ATOM 2803 N N . ALA A 1 352 ? 19.093 2.785 -10.868 1.00 96.12 352 ALA A N 1
ATOM 2804 C CA . ALA A 1 352 ? 20.057 3.749 -10.350 1.00 96.12 352 ALA A CA 1
ATOM 2805 C C . ALA A 1 352 ? 20.026 5.063 -11.144 1.00 96.12 352 ALA A C 1
ATOM 2807 O O . ALA A 1 352 ? 20.025 6.148 -10.552 1.00 96.12 352 ALA A O 1
ATOM 2808 N N . LEU A 1 353 ? 19.954 4.972 -12.476 1.00 97.31 353 LEU A N 1
ATOM 2809 C CA . LEU A 1 353 ? 19.870 6.149 -13.328 1.00 97.31 353 LEU A CA 1
ATOM 2810 C C . LEU A 1 353 ? 18.527 6.869 -13.166 1.00 97.31 353 LEU A C 1
ATOM 2812 O O . LEU A 1 353 ? 18.525 8.085 -12.987 1.00 97.31 353 LEU A O 1
ATOM 2816 N N . GLY A 1 354 ? 17.401 6.151 -13.163 1.00 96.75 354 GLY A N 1
ATOM 2817 C CA . GLY A 1 354 ? 16.079 6.764 -13.018 1.00 96.75 354 GLY A CA 1
ATOM 2818 C C . GLY A 1 354 ? 15.912 7.519 -11.695 1.00 96.75 354 GLY A C 1
ATOM 2819 O O . GLY A 1 354 ? 15.406 8.642 -11.680 1.00 96.75 354 GLY A O 1
ATOM 2820 N N . ILE A 1 355 ? 16.444 6.977 -10.592 1.00 96.62 355 ILE A N 1
ATOM 2821 C CA . ILE A 1 355 ? 16.503 7.675 -9.297 1.00 96.62 355 ILE A CA 1
ATOM 2822 C C . ILE A 1 355 ? 17.308 8.978 -9.407 1.00 96.62 355 ILE A C 1
ATOM 2824 O O . ILE A 1 355 ? 16.908 10.006 -8.851 1.00 96.62 355 ILE A O 1
ATOM 2828 N N . ALA A 1 356 ? 18.454 8.953 -10.092 1.00 97.56 356 ALA A N 1
ATOM 2829 C CA . ALA A 1 356 ? 19.296 10.134 -10.264 1.00 97.56 356 ALA A CA 1
ATOM 2830 C C . ALA A 1 356 ? 18.605 11.212 -11.117 1.00 97.56 356 ALA A C 1
ATOM 2832 O O . ALA A 1 356 ? 18.621 12.385 -10.744 1.00 97.56 356 ALA A O 1
ATOM 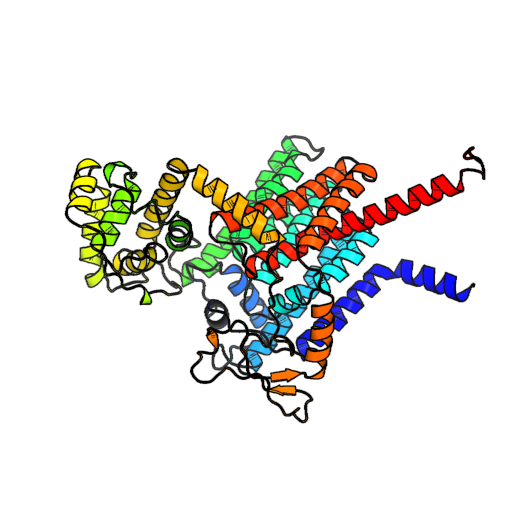2833 N N . VAL A 1 357 ? 17.941 10.813 -12.204 1.00 97.31 357 VAL A N 1
ATOM 2834 C CA . VAL A 1 357 ? 17.157 11.700 -13.080 1.00 97.31 357 VAL A CA 1
ATOM 2835 C C . VAL A 1 357 ? 16.018 12.360 -12.305 1.00 97.31 357 VAL A C 1
ATOM 2837 O O . VAL A 1 357 ? 15.853 13.577 -12.360 1.00 97.31 357 VAL A O 1
ATOM 2840 N N . TYR A 1 358 ? 15.273 11.586 -11.513 1.00 96.06 358 TYR A N 1
ATOM 2841 C CA . TYR A 1 358 ? 14.205 12.134 -10.682 1.00 96.06 358 TYR A CA 1
ATOM 2842 C C . TYR A 1 358 ? 14.734 13.177 -9.689 1.00 96.06 358 TYR A C 1
ATOM 2844 O O . TYR A 1 358 ? 14.182 14.272 -9.585 1.00 96.06 358 TYR A O 1
ATOM 2852 N N . LYS A 1 359 ? 15.852 12.901 -9.006 1.00 96.19 359 LYS A N 1
ATOM 2853 C CA . LYS A 1 359 ? 16.479 13.880 -8.099 1.00 96.19 359 LYS A CA 1
ATOM 2854 C C . LYS A 1 359 ? 16.885 15.166 -8.825 1.00 96.19 359 LYS A C 1
ATOM 2856 O O . LYS A 1 359 ? 16.633 16.248 -8.303 1.00 96.19 359 LYS A O 1
ATOM 2861 N N . GLU A 1 360 ? 17.473 15.063 -10.019 1.00 96.75 360 GLU A N 1
ATOM 2862 C CA . GLU A 1 360 ? 17.799 16.236 -10.843 1.00 96.75 360 GLU A CA 1
ATOM 2863 C C . GLU A 1 360 ? 16.547 17.042 -11.209 1.00 96.75 360 GLU A C 1
ATOM 2865 O O . GLU A 1 360 ? 16.552 18.266 -11.088 1.00 96.75 360 GLU A O 1
ATOM 2870 N N . SER A 1 361 ? 15.459 16.368 -11.588 1.00 95.81 361 SER A N 1
ATOM 2871 C CA . SER A 1 361 ? 14.205 17.028 -11.960 1.00 95.81 361 SER A CA 1
ATOM 2872 C C . SER A 1 361 ? 13.556 17.784 -10.795 1.00 95.81 361 SER A C 1
ATOM 2874 O O . SER A 1 361 ? 13.153 18.936 -10.962 1.00 95.81 361 SER A O 1
ATOM 2876 N N . VAL A 1 362 ? 13.540 17.204 -9.589 1.00 94.56 362 VAL A N 1
ATOM 2877 C CA . VAL A 1 362 ? 13.016 17.864 -8.380 1.00 94.56 362 VAL A CA 1
ATOM 2878 C C . VAL A 1 362 ? 13.805 19.131 -8.056 1.00 94.56 362 VAL A C 1
ATOM 2880 O O . VAL A 1 362 ? 13.212 20.149 -7.701 1.00 94.56 362 VAL A O 1
ATOM 2883 N N . LEU A 1 363 ? 15.133 19.090 -8.200 1.00 94.38 363 LEU A N 1
ATOM 2884 C CA . LEU A 1 363 ? 15.996 20.245 -7.947 1.00 94.38 363 LEU A CA 1
ATOM 2885 C C . LEU A 1 363 ? 15.867 21.323 -9.030 1.00 94.38 363 LEU A C 1
ATOM 2887 O O . LEU A 1 363 ? 15.948 22.509 -8.719 1.00 94.38 363 LEU A O 1
ATOM 2891 N N . ALA A 1 364 ? 15.657 20.926 -10.285 1.00 94.38 364 ALA A N 1
ATOM 2892 C CA . ALA A 1 364 ? 15.560 21.851 -11.407 1.00 94.38 364 ALA A CA 1
ATOM 2893 C C . ALA A 1 364 ? 14.211 22.588 -11.466 1.00 94.38 364 ALA A C 1
ATOM 2895 O O . ALA A 1 364 ? 14.175 23.768 -11.810 1.00 94.38 364 ALA A O 1
ATOM 2896 N N . ILE A 1 365 ? 13.102 21.911 -11.143 1.00 93.31 365 ILE A N 1
ATOM 2897 C CA . ILE A 1 365 ? 11.740 22.463 -11.259 1.00 93.31 365 ILE A CA 1
ATOM 2898 C C . ILE A 1 365 ? 10.867 22.193 -10.014 1.00 93.31 365 ILE A C 1
ATOM 2900 O O . ILE A 1 365 ? 9.750 21.684 -10.139 1.00 93.31 365 ILE A O 1
ATOM 2904 N N . PRO A 1 366 ? 11.296 22.589 -8.797 1.00 93.06 366 PRO A N 1
ATOM 2905 C CA . PRO A 1 366 ? 10.571 22.287 -7.555 1.00 93.06 366 PRO A CA 1
ATOM 2906 C C . PRO A 1 366 ? 9.138 22.843 -7.538 1.00 93.06 366 PRO A C 1
ATOM 2908 O O . PRO A 1 366 ? 8.234 22.229 -6.972 1.00 93.06 366 PRO A O 1
ATOM 2911 N N . ALA A 1 367 ? 8.901 23.976 -8.210 1.00 93.00 367 ALA A N 1
ATOM 2912 C CA . ALA A 1 367 ? 7.575 24.580 -8.326 1.00 93.00 367 ALA A CA 1
ATOM 2913 C C . ALA A 1 367 ? 6.553 23.657 -9.018 1.00 93.00 367 ALA A C 1
ATOM 2915 O O . ALA A 1 367 ? 5.388 23.648 -8.625 1.00 93.00 367 ALA A O 1
ATOM 2916 N N . ALA A 1 368 ? 6.979 22.843 -9.993 1.00 91.31 368 ALA A N 1
ATOM 2917 C CA . ALA A 1 368 ? 6.096 21.897 -10.676 1.00 91.31 368 ALA A CA 1
ATOM 2918 C C . ALA A 1 368 ? 5.614 20.787 -9.727 1.00 91.31 368 ALA A C 1
ATOM 2920 O O . ALA A 1 368 ? 4.435 20.438 -9.726 1.00 91.31 368 ALA A O 1
ATOM 2921 N N . TYR A 1 369 ? 6.497 20.293 -8.854 1.00 91.12 369 TYR A N 1
ATOM 2922 C CA . TYR A 1 369 ? 6.154 19.294 -7.838 1.00 91.12 369 TYR A CA 1
ATOM 2923 C C . TYR A 1 369 ? 5.226 19.858 -6.760 1.00 91.12 369 TYR A C 1
ATOM 2925 O O . TYR A 1 369 ? 4.267 19.196 -6.366 1.00 91.12 369 TYR A O 1
ATOM 2933 N N . ILE A 1 370 ? 5.461 21.097 -6.316 1.00 91.56 370 ILE A N 1
ATOM 2934 C CA . ILE A 1 370 ? 4.566 21.784 -5.373 1.00 91.56 370 ILE A CA 1
ATOM 2935 C C . ILE A 1 370 ? 3.181 21.983 -6.003 1.00 91.56 370 ILE A C 1
ATOM 2937 O O . ILE A 1 370 ? 2.170 21.702 -5.361 1.00 91.56 370 ILE A O 1
ATOM 2941 N N . ALA A 1 371 ? 3.117 22.407 -7.269 1.00 91.50 371 ALA A N 1
ATOM 2942 C CA . ALA A 1 371 ? 1.856 22.558 -7.990 1.00 91.50 371 ALA A CA 1
ATOM 2943 C C . ALA A 1 371 ? 1.114 21.218 -8.152 1.00 91.50 371 ALA A C 1
ATOM 2945 O O . ALA A 1 371 ? -0.087 21.158 -7.879 1.00 91.50 371 ALA A O 1
ATOM 2946 N N . LYS A 1 372 ? 1.819 20.131 -8.512 1.00 89.50 372 LYS A N 1
ATOM 2947 C CA . LYS A 1 372 ? 1.271 18.759 -8.559 1.00 89.50 372 LYS A CA 1
ATOM 2948 C C . LYS A 1 372 ? 0.694 18.346 -7.202 1.00 89.50 372 LYS A C 1
ATOM 2950 O O . LYS A 1 372 ? -0.414 17.826 -7.133 1.00 89.50 372 LYS A O 1
ATOM 2955 N N . LEU A 1 373 ? 1.402 18.639 -6.112 1.00 92.06 373 LEU A N 1
ATOM 2956 C CA . LEU A 1 373 ? 0.944 18.320 -4.762 1.00 92.06 373 LEU A CA 1
ATOM 2957 C C . LEU A 1 373 ? -0.326 19.103 -4.387 1.00 92.06 373 LEU A C 1
ATOM 2959 O O . LEU A 1 373 ? -1.282 18.507 -3.901 1.00 92.06 373 LEU A O 1
ATOM 2963 N N . ILE A 1 374 ? -0.368 20.418 -4.633 1.00 91.94 374 ILE A N 1
ATOM 2964 C CA . ILE A 1 374 ? -1.536 21.265 -4.324 1.00 91.94 374 ILE A CA 1
ATOM 2965 C C . ILE A 1 374 ? -2.759 20.826 -5.136 1.00 91.94 374 ILE A C 1
ATOM 2967 O O . ILE A 1 374 ? -3.837 20.636 -4.577 1.00 91.94 374 ILE A O 1
ATOM 2971 N N . THR A 1 375 ? -2.592 20.644 -6.447 1.00 91.06 375 THR A N 1
ATOM 2972 C CA . THR A 1 375 ? -3.675 20.193 -7.336 1.00 91.06 375 THR A CA 1
ATOM 2973 C C . THR A 1 375 ? -4.170 18.801 -6.951 1.00 91.06 375 THR A C 1
ATOM 2975 O O . THR A 1 375 ? -5.378 18.591 -6.862 1.00 91.06 375 THR A O 1
ATOM 2978 N N . GLY A 1 376 ? -3.258 17.888 -6.613 1.00 91.12 376 GLY A N 1
ATOM 2979 C CA . GLY A 1 376 ? -3.585 16.558 -6.109 1.00 91.12 376 GLY A CA 1
ATOM 2980 C C . GLY A 1 376 ? -4.372 16.575 -4.797 1.00 91.12 376 GLY A C 1
ATOM 2981 O O . GLY A 1 376 ? -5.345 15.840 -4.655 1.00 91.12 376 GLY A O 1
ATOM 2982 N N . TRP A 1 377 ? -4.012 17.447 -3.851 1.00 91.81 377 TRP A N 1
ATOM 2983 C CA . TRP A 1 377 ? -4.762 17.616 -2.602 1.00 91.81 377 TRP A CA 1
ATOM 2984 C C . TRP A 1 377 ? -6.168 18.176 -2.832 1.00 91.81 377 TRP A C 1
ATOM 2986 O O . TRP A 1 377 ? -7.113 17.733 -2.182 1.00 91.81 377 TRP A O 1
ATOM 2996 N N . LEU A 1 378 ? -6.330 19.123 -3.760 1.00 88.56 378 LEU A N 1
ATOM 2997 C CA . LEU A 1 378 ? -7.652 19.632 -4.134 1.00 88.56 378 LEU A CA 1
ATOM 2998 C C . LEU A 1 378 ? -8.509 18.527 -4.766 1.00 88.56 378 LEU A C 1
ATOM 3000 O O . LEU A 1 378 ? -9.658 18.349 -4.365 1.00 88.56 378 LEU A O 1
ATOM 3004 N N . ALA A 1 379 ? -7.939 17.750 -5.692 1.00 87.12 379 ALA A N 1
ATOM 3005 C CA . ALA A 1 379 ? -8.616 16.621 -6.324 1.00 87.12 379 ALA A CA 1
ATOM 3006 C C . ALA A 1 379 ? -9.045 15.563 -5.292 1.00 87.12 379 ALA A C 1
ATOM 3008 O O . ALA A 1 379 ? -10.205 15.154 -5.278 1.00 87.12 379 ALA A O 1
ATOM 3009 N N . PHE A 1 380 ? -8.163 15.213 -4.350 1.00 86.88 380 PHE A N 1
ATOM 3010 C CA . PHE A 1 380 ? -8.427 14.240 -3.285 1.00 86.88 380 PHE A CA 1
ATOM 3011 C C . PHE A 1 380 ? -9.701 14.537 -2.470 1.00 86.88 380 PHE A C 1
ATOM 3013 O O . PHE A 1 380 ? -10.398 13.613 -2.052 1.00 86.88 380 PHE A O 1
ATOM 3020 N N . PHE A 1 381 ? -10.038 15.812 -2.251 1.00 83.50 381 PHE A N 1
ATOM 3021 C CA . PHE A 1 381 ? -11.228 16.198 -1.484 1.00 83.50 381 PHE A CA 1
ATOM 3022 C C . PHE A 1 381 ? -12.503 16.378 -2.322 1.00 83.50 381 PHE A C 1
ATOM 3024 O O . PHE A 1 381 ? -13.584 16.523 -1.743 1.00 83.50 381 PHE A O 1
ATOM 3031 N N . ILE A 1 382 ? -12.401 16.383 -3.654 1.00 81.50 382 ILE A N 1
ATOM 3032 C CA . ILE A 1 382 ? -13.507 16.729 -4.564 1.00 81.50 382 ILE A CA 1
ATOM 3033 C C . ILE A 1 382 ? -13.915 15.546 -5.451 1.00 81.50 382 ILE A C 1
ATOM 3035 O O . ILE A 1 382 ? -15.091 15.427 -5.804 1.00 81.50 382 ILE A O 1
ATOM 3039 N N . GLU A 1 383 ? -12.977 14.670 -5.812 1.00 78.38 383 GLU A N 1
ATOM 3040 C CA . GLU A 1 383 ? -13.243 13.523 -6.679 1.00 78.38 383 GLU A CA 1
ATOM 3041 C C . GLU A 1 383 ? -14.240 12.534 -6.062 1.00 78.38 383 GLU A C 1
ATOM 3043 O O . GLU A 1 383 ? -14.489 12.512 -4.858 1.00 78.38 383 GLU A O 1
ATOM 3048 N N . LYS A 1 384 ? -14.885 11.725 -6.910 1.00 72.62 384 LYS A N 1
ATOM 3049 C CA . LYS A 1 384 ? -15.906 10.774 -6.456 1.00 72.62 384 LYS A CA 1
ATOM 3050 C C . LYS A 1 384 ? -15.271 9.628 -5.653 1.00 72.62 384 LYS A C 1
ATOM 3052 O O . LYS A 1 384 ? -14.166 9.203 -5.982 1.00 72.62 384 LYS A O 1
ATOM 3057 N N . PRO A 1 385 ? -15.982 9.066 -4.655 1.00 68.69 385 PRO A N 1
ATOM 3058 C CA . PRO A 1 385 ? -15.519 7.881 -3.942 1.00 68.69 385 PRO A CA 1
ATOM 3059 C C . PRO A 1 385 ? -15.234 6.719 -4.899 1.00 68.69 385 PRO A C 1
ATOM 3061 O O . PRO A 1 385 ? -16.029 6.433 -5.797 1.00 68.69 385 PRO A O 1
ATOM 3064 N N . PHE A 1 386 ? -14.123 6.019 -4.669 1.00 78.62 386 PHE A N 1
ATOM 3065 C CA . PHE A 1 386 ? -13.795 4.798 -5.397 1.00 78.62 386 PHE A CA 1
ATOM 3066 C C . PHE A 1 386 ? -14.780 3.675 -5.046 1.00 78.62 386 PHE A C 1
ATOM 3068 O O . PHE A 1 386 ? -15.116 3.465 -3.881 1.00 78.62 386 PHE A O 1
ATOM 3075 N N . GLN A 1 387 ? -15.196 2.907 -6.052 1.00 86.62 387 GLN A N 1
ATOM 3076 C CA . GLN A 1 387 ? -16.023 1.716 -5.882 1.00 86.62 387 GLN A CA 1
ATOM 3077 C C . GLN A 1 387 ? -15.207 0.475 -6.266 1.00 86.62 387 GLN A C 1
ATOM 3079 O O . GLN A 1 387 ? -14.652 0.418 -7.358 1.00 86.62 387 GLN A O 1
ATOM 3084 N N . LEU A 1 388 ? -15.144 -0.515 -5.371 1.00 88.69 388 LEU A N 1
ATOM 3085 C CA . LEU A 1 388 ? -14.422 -1.786 -5.584 1.00 88.69 388 LEU A CA 1
ATOM 3086 C C . LEU A 1 388 ? -15.350 -3.004 -5.683 1.00 88.69 388 LEU A C 1
ATOM 3088 O O . LEU A 1 388 ? -14.912 -4.116 -5.964 1.00 88.69 388 LEU A O 1
ATOM 3092 N N . THR A 1 389 ? -16.639 -2.793 -5.441 1.00 91.88 389 THR A N 1
ATOM 3093 C CA . THR A 1 389 ? -17.664 -3.834 -5.421 1.00 91.88 389 THR A CA 1
ATOM 3094 C C . THR A 1 389 ? -18.630 -3.598 -6.574 1.00 91.88 389 THR A C 1
ATOM 3096 O O . THR A 1 389 ? -19.112 -2.474 -6.691 1.00 91.88 389 THR A O 1
ATOM 3099 N N . PRO A 1 390 ? -18.966 -4.591 -7.410 1.00 94.00 390 PRO A N 1
ATOM 3100 C CA . PRO A 1 390 ? -19.976 -4.411 -8.446 1.00 94.00 390 PRO A CA 1
ATOM 3101 C C . PRO A 1 390 ? -21.366 -4.271 -7.816 1.00 94.00 390 PRO A C 1
ATOM 3103 O O . PRO A 1 390 ? -21.788 -5.102 -7.015 1.00 94.00 390 PRO A O 1
ATOM 3106 N N . LEU A 1 391 ? -22.090 -3.217 -8.183 1.00 93.69 391 LEU A N 1
ATOM 3107 C CA . LEU A 1 391 ? -23.431 -2.903 -7.688 1.00 93.69 391 LEU A CA 1
ATOM 3108 C C . LEU A 1 391 ? -24.414 -2.827 -8.859 1.00 93.69 391 LEU A C 1
ATOM 3110 O O . LEU A 1 391 ? -24.018 -2.668 -10.009 1.00 93.69 391 LEU A O 1
ATOM 3114 N N . LYS A 1 392 ? -25.721 -2.866 -8.580 1.00 89.50 392 LYS A N 1
ATOM 3115 C CA . LYS A 1 392 ? -26.737 -2.678 -9.634 1.00 89.50 392 LYS A CA 1
ATOM 3116 C C . LYS A 1 392 ? -26.675 -1.294 -10.289 1.00 89.50 392 LYS A C 1
ATOM 3118 O O . LYS A 1 392 ? -26.942 -1.172 -11.474 1.00 89.50 392 LYS A O 1
ATOM 3123 N N . SER A 1 393 ? -26.338 -0.259 -9.517 1.00 88.62 393 SER A N 1
ATOM 3124 C CA . SER A 1 393 ? -26.219 1.121 -10.007 1.00 88.62 393 SER A CA 1
ATOM 3125 C C . SER A 1 393 ? -24.932 1.381 -10.792 1.00 88.62 393 SER A C 1
ATOM 3127 O O . SER A 1 393 ? -24.862 2.347 -11.543 1.00 88.62 393 SER A O 1
ATOM 3129 N N . ASN A 1 394 ? -23.909 0.552 -10.588 1.00 91.50 394 ASN A N 1
ATOM 3130 C CA . ASN A 1 394 ? -22.627 0.613 -11.275 1.00 91.50 394 ASN A CA 1
ATOM 3131 C C . ASN A 1 394 ? -21.975 -0.768 -11.178 1.00 91.50 394 ASN A C 1
ATOM 3133 O O . ASN A 1 394 ? -21.494 -1.157 -10.112 1.00 91.50 394 ASN A O 1
ATOM 3137 N N . SER A 1 395 ? -21.971 -1.508 -12.278 1.00 91.19 395 SER A N 1
ATOM 3138 C CA . SER A 1 395 ? -21.502 -2.892 -12.321 1.00 91.19 395 SER A CA 1
ATOM 3139 C C . SER A 1 395 ? -19.986 -3.029 -12.469 1.00 91.19 395 SER A C 1
ATOM 3141 O O . SER A 1 395 ? -19.506 -4.155 -12.569 1.00 91.19 395 SER A O 1
ATOM 3143 N N . LEU A 1 396 ? -19.233 -1.919 -12.466 1.00 92.50 396 LEU A N 1
ATOM 3144 C CA . LEU A 1 396 ? -17.794 -1.900 -12.761 1.00 92.50 396 LEU A CA 1
ATOM 3145 C C . LEU A 1 396 ? -17.486 -2.525 -14.133 1.00 92.50 396 LEU A C 1
ATOM 3147 O O . LEU A 1 396 ? -16.625 -3.393 -14.254 1.00 92.50 396 LEU A O 1
ATOM 3151 N N . ASP A 1 397 ? -18.239 -2.093 -15.146 1.00 92.12 397 ASP A N 1
ATOM 3152 C CA . ASP A 1 397 ? -18.189 -2.563 -16.538 1.00 92.12 397 ASP A CA 1
ATOM 3153 C C . ASP A 1 397 ? -18.592 -4.031 -16.765 1.00 92.12 397 ASP A C 1
ATOM 3155 O O . ASP A 1 397 ? -18.450 -4.541 -17.874 1.00 92.12 397 ASP A O 1
ATOM 3159 N N . LEU A 1 398 ? -19.130 -4.727 -15.759 1.00 94.12 398 LEU A N 1
ATOM 3160 C CA . LEU A 1 398 ? -19.654 -6.087 -15.923 1.00 94.12 398 LEU A CA 1
ATOM 3161 C C . LEU A 1 398 ? -21.092 -6.078 -16.444 1.00 94.12 398 LEU A C 1
ATOM 3163 O O . LEU A 1 398 ? -21.894 -5.203 -16.112 1.00 94.12 398 LEU A O 1
ATOM 3167 N N . LEU A 1 399 ? -21.447 -7.110 -17.200 1.00 95.19 399 LEU A N 1
ATOM 3168 C CA . LEU A 1 399 ? -22.829 -7.393 -17.565 1.00 95.19 399 LEU A CA 1
ATOM 3169 C C . LEU A 1 399 ? -23.486 -8.191 -16.434 1.00 95.19 399 LEU A C 1
ATOM 3171 O O . LEU A 1 399 ? -22.986 -9.245 -16.032 1.00 95.19 399 LEU A O 1
ATOM 3175 N N . ILE A 1 400 ? -24.603 -7.678 -15.920 1.00 94.88 400 ILE A N 1
ATOM 3176 C CA . ILE A 1 400 ? -25.416 -8.354 -14.906 1.00 94.88 400 ILE A CA 1
ATOM 3177 C C . ILE A 1 400 ? -26.507 -9.134 -15.636 1.00 94.88 400 ILE A C 1
ATOM 3179 O O . ILE A 1 400 ? -27.267 -8.549 -16.400 1.00 94.88 400 ILE A O 1
ATOM 3183 N N . GLY A 1 401 ? -26.582 -10.445 -15.409 1.00 92.31 401 GLY A N 1
ATOM 3184 C CA . GLY A 1 401 ? -27.621 -11.282 -16.007 1.00 92.31 401 GLY A CA 1
ATOM 3185 C C . GLY A 1 401 ? -29.023 -10.949 -15.486 1.00 92.31 401 GLY A C 1
ATOM 3186 O O . GLY A 1 401 ? -29.200 -10.687 -14.296 1.00 92.31 401 GLY A O 1
ATOM 3187 N N . ASP A 1 402 ? -30.020 -11.036 -16.368 1.00 89.19 402 ASP A N 1
ATOM 3188 C CA . ASP A 1 402 ? -31.416 -10.681 -16.063 1.00 89.19 402 ASP A CA 1
ATOM 3189 C C . ASP A 1 402 ? -32.120 -11.687 -15.137 1.00 89.19 402 ASP A C 1
ATOM 3191 O O . ASP A 1 402 ? -33.058 -11.341 -14.419 1.00 89.19 402 ASP A O 1
ATOM 3195 N N . ASN A 1 403 ? -31.654 -12.940 -15.122 1.00 92.81 403 ASN A N 1
ATOM 3196 C CA . ASN A 1 403 ? -32.274 -14.028 -14.370 1.00 92.81 403 ASN A CA 1
ATOM 3197 C C . ASN A 1 403 ? 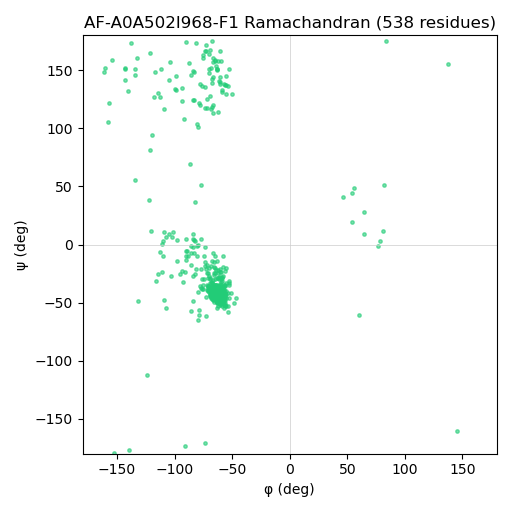-31.561 -14.293 -13.039 1.00 92.81 403 ASN A C 1
ATOM 3199 O O . ASN A 1 403 ? -30.337 -14.450 -12.987 1.00 92.81 403 ASN A O 1
ATOM 3203 N N . ILE A 1 404 ? -32.351 -14.423 -11.971 1.00 94.12 404 ILE A N 1
ATOM 3204 C CA . ILE A 1 404 ? -31.889 -14.895 -10.662 1.00 94.12 404 ILE A CA 1
ATOM 3205 C C . ILE A 1 404 ? -31.883 -16.428 -10.678 1.00 94.12 404 ILE A C 1
ATOM 3207 O O . ILE A 1 404 ? -32.900 -17.059 -10.964 1.00 94.12 404 ILE A O 1
ATOM 3211 N N . GLN A 1 405 ? -30.733 -17.027 -10.383 1.00 93.19 405 GLN A N 1
ATOM 3212 C CA . GLN A 1 405 ? -30.548 -18.474 -10.313 1.00 93.19 405 GLN A CA 1
ATOM 3213 C C . GLN A 1 405 ? -31.206 -19.066 -9.057 1.00 93.19 405 GLN A C 1
ATOM 3215 O O . GLN A 1 405 ? -31.526 -18.354 -8.105 1.00 93.19 405 GLN A O 1
ATOM 3220 N N . ALA A 1 406 ? -31.357 -20.393 -9.017 1.00 92.19 406 ALA A N 1
ATOM 3221 C CA . ALA A 1 406 ? -31.970 -21.098 -7.886 1.00 92.19 406 ALA A CA 1
ATOM 3222 C C . ALA A 1 406 ? -31.244 -20.870 -6.543 1.00 92.19 406 ALA A C 1
ATOM 3224 O O . ALA A 1 406 ? -31.875 -20.914 -5.491 1.00 92.19 406 ALA A O 1
ATOM 3225 N N . ASP A 1 407 ? -29.934 -20.593 -6.567 1.00 90.94 407 ASP A N 1
ATOM 3226 C CA . ASP A 1 407 ? -29.133 -20.264 -5.378 1.00 90.94 407 ASP A CA 1
ATOM 3227 C C . ASP A 1 407 ? -29.206 -18.775 -4.975 1.00 90.94 407 ASP A C 1
ATOM 3229 O O . ASP A 1 407 ? -28.430 -18.335 -4.126 1.00 90.94 407 ASP A O 1
ATOM 3233 N N . GLY A 1 408 ? -30.103 -17.997 -5.597 1.00 93.00 408 GLY A N 1
ATOM 3234 C CA . GLY A 1 408 ? -30.286 -16.563 -5.358 1.00 93.00 408 GLY A CA 1
ATOM 3235 C C . GLY A 1 408 ? -29.251 -15.661 -6.041 1.00 93.00 408 GLY A C 1
ATOM 3236 O O . GLY A 1 408 ? -29.289 -14.437 -5.861 1.00 93.00 408 GLY A O 1
ATOM 3237 N N . SER A 1 409 ? -28.327 -16.230 -6.822 1.00 95.88 409 SER A N 1
ATOM 3238 C CA . SER A 1 409 ? -27.274 -15.470 -7.495 1.00 95.88 409 SER A CA 1
ATOM 3239 C C . SER A 1 409 ? -27.689 -14.922 -8.862 1.00 95.88 409 SER A C 1
ATOM 3241 O O . SER A 1 409 ? -28.585 -15.439 -9.525 1.00 95.88 409 SER A O 1
ATOM 3243 N N . VAL A 1 410 ? -27.018 -13.857 -9.293 1.00 96.06 410 VAL A N 1
ATOM 3244 C CA . VAL A 1 410 ? -27.032 -13.344 -10.668 1.00 96.06 410 VAL A CA 1
ATOM 3245 C C . VAL A 1 410 ? -25.666 -13.555 -11.301 1.00 96.06 410 VAL A C 1
ATOM 3247 O O . VAL A 1 410 ? -24.645 -13.553 -10.606 1.00 96.06 410 VAL A O 1
ATOM 3250 N N . LYS A 1 411 ? -25.645 -13.719 -12.626 1.00 95.88 411 LYS A N 1
ATOM 3251 C CA . LYS A 1 411 ? -24.397 -13.845 -13.382 1.00 95.88 411 LYS A CA 1
ATOM 3252 C C . LYS A 1 411 ? -23.724 -12.475 -13.528 1.00 95.88 411 LYS A C 1
ATOM 3254 O O . LYS A 1 411 ? -24.410 -11.500 -13.822 1.00 95.88 411 LYS A O 1
ATOM 3259 N N . LEU A 1 412 ? -22.408 -12.414 -13.336 1.00 94.44 412 LEU A N 1
ATOM 3260 C CA . LEU A 1 412 ? -21.567 -11.231 -13.541 1.00 94.44 412 LEU A CA 1
ATOM 3261 C C . LEU A 1 412 ? -20.509 -11.547 -14.598 1.00 94.44 412 LEU A C 1
ATOM 3263 O O . LEU A 1 412 ? -19.459 -12.103 -14.273 1.00 94.44 412 LEU A O 1
ATOM 3267 N N . THR A 1 413 ? -20.792 -11.225 -15.859 1.00 94.12 413 THR A N 1
ATOM 3268 C CA . THR A 1 413 ? -19.916 -11.586 -16.982 1.00 94.12 413 THR A CA 1
ATOM 3269 C C . THR A 1 413 ? -19.132 -10.392 -17.514 1.00 94.12 413 THR A C 1
ATOM 3271 O O . THR A 1 413 ? -19.701 -9.306 -17.656 1.00 94.12 413 THR A O 1
ATOM 3274 N N . PRO A 1 414 ? -17.862 -10.586 -17.899 1.00 94.38 414 PRO A N 1
ATOM 3275 C CA . PRO A 1 414 ? -17.126 -9.632 -18.720 1.00 94.38 414 PRO A CA 1
ATOM 3276 C C . PRO A 1 414 ? -17.867 -9.315 -20.032 1.00 94.38 414 PRO A C 1
ATOM 3278 O O . PRO A 1 414 ? -18.481 -10.214 -20.616 1.00 94.38 414 PRO A O 1
ATOM 3281 N N . PRO A 1 415 ? -17.799 -8.072 -20.538 1.00 94.38 415 PRO A N 1
ATOM 3282 C CA . PRO A 1 415 ? -18.296 -7.755 -21.871 1.00 94.38 415 PRO A CA 1
ATOM 3283 C C . PRO A 1 415 ? -17.523 -8.509 -22.969 1.00 94.38 415 PRO A C 1
ATOM 3285 O O . PRO A 1 415 ? -16.325 -8.768 -22.806 1.00 94.38 415 PRO A O 1
ATOM 3288 N N . PRO A 1 416 ? -18.155 -8.810 -24.119 1.00 93.00 416 PRO A N 1
ATOM 3289 C CA . PRO A 1 416 ? -17.474 -9.433 -25.252 1.00 93.00 416 PRO A CA 1
ATOM 3290 C C . PRO A 1 416 ? -16.227 -8.647 -25.688 1.00 93.00 416 PRO A C 1
ATOM 3292 O O . PRO A 1 416 ? -16.254 -7.421 -25.775 1.00 93.00 416 PRO A O 1
ATOM 3295 N N . GLY A 1 417 ? -15.127 -9.352 -25.964 1.00 90.25 417 GLY A N 1
ATOM 3296 C CA . GLY A 1 417 ? -13.865 -8.749 -26.416 1.00 90.25 417 GLY A CA 1
ATOM 3297 C C . GLY A 1 417 ? -13.032 -8.066 -25.323 1.00 90.25 417 GLY A C 1
ATOM 3298 O O . GLY A 1 417 ? -11.944 -7.571 -25.613 1.00 90.25 417 GLY A O 1
ATOM 3299 N N . ARG A 1 418 ? -13.495 -8.043 -24.065 1.00 90.81 418 ARG A N 1
ATOM 3300 C CA . ARG A 1 418 ? -12.714 -7.533 -22.929 1.00 90.81 418 ARG A CA 1
ATOM 3301 C C . ARG A 1 418 ? -11.976 -8.676 -22.241 1.00 90.81 418 ARG A C 1
ATOM 3303 O O . ARG A 1 418 ? -12.558 -9.715 -21.947 1.00 90.81 418 ARG A O 1
ATOM 3310 N N . ILE A 1 419 ? -10.699 -8.452 -21.944 1.00 90.50 419 ILE A N 1
ATOM 3311 C CA . ILE A 1 419 ? -9.883 -9.367 -21.140 1.00 90.50 419 ILE A CA 1
ATOM 3312 C C . ILE A 1 419 ? -10.337 -9.236 -19.674 1.00 90.50 419 ILE A C 1
ATOM 3314 O O . ILE A 1 419 ? -10.200 -8.144 -19.112 1.00 90.50 419 ILE A O 1
ATOM 3318 N N . PRO A 1 420 ? -10.871 -10.296 -19.036 1.00 91.88 420 PRO A N 1
ATOM 3319 C CA . PRO A 1 420 ? -11.462 -10.200 -17.697 1.00 91.88 420 PRO A CA 1
ATOM 3320 C C . PRO A 1 420 ? -10.501 -9.660 -16.628 1.00 91.88 420 PRO A C 1
ATOM 3322 O O . PRO A 1 420 ? -10.897 -8.895 -15.754 1.00 91.88 420 PRO A O 1
ATOM 3325 N N . GLN A 1 421 ? -9.216 -10.000 -16.738 1.00 90.38 421 GLN A N 1
ATOM 3326 C CA . GLN A 1 421 ? -8.151 -9.595 -15.817 1.00 90.38 421 GLN A CA 1
ATOM 3327 C C . GLN A 1 421 ? -7.896 -8.077 -15.804 1.00 90.38 421 GLN A C 1
ATOM 3329 O O . GLN A 1 421 ? -7.348 -7.552 -14.833 1.00 90.38 421 GLN A O 1
ATOM 3334 N N . HIS A 1 422 ? -8.288 -7.364 -16.864 1.00 90.06 422 HIS A N 1
ATOM 3335 C CA . HIS A 1 422 ? -8.111 -5.912 -16.986 1.00 90.06 422 HIS A CA 1
ATOM 3336 C C . HIS A 1 422 ? -9.305 -5.119 -16.433 1.00 90.06 422 HIS A C 1
ATOM 3338 O O . HIS A 1 422 ? -9.254 -3.891 -16.383 1.00 90.06 422 HIS A O 1
ATOM 3344 N N . LEU A 1 423 ? -10.387 -5.793 -16.028 1.00 91.75 423 LEU A N 1
ATOM 3345 C CA . LEU A 1 423 ? -11.537 -5.147 -15.395 1.00 91.75 423 LEU A CA 1
ATOM 3346 C C . LEU A 1 423 ? -11.220 -4.770 -13.943 1.00 91.75 423 LEU A C 1
ATOM 3348 O O . LEU A 1 423 ? -10.322 -5.333 -13.324 1.00 91.75 423 LEU A O 1
ATOM 3352 N N . LEU A 1 424 ? -11.985 -3.836 -13.372 1.00 91.06 424 LEU A N 1
ATOM 3353 C CA . LEU A 1 424 ? -11.838 -3.451 -11.961 1.00 91.06 424 LEU A CA 1
ATOM 3354 C C . LEU A 1 424 ? -12.286 -4.558 -11.001 1.00 91.06 424 LEU A C 1
ATOM 3356 O O . LEU A 1 424 ? -11.778 -4.649 -9.884 1.00 91.06 424 LEU A O 1
ATOM 3360 N N . TYR A 1 425 ? -13.228 -5.396 -11.435 1.00 94.19 425 TYR A N 1
ATOM 3361 C CA . TYR A 1 425 ? -13.676 -6.570 -10.704 1.00 94.19 425 TYR A CA 1
ATOM 3362 C C . TYR A 1 425 ? -13.915 -7.729 -11.665 1.00 94.19 425 TYR A C 1
ATOM 3364 O O . TYR A 1 425 ? -14.612 -7.569 -12.663 1.00 94.19 425 TYR A O 1
ATOM 3372 N N . TRP A 1 426 ? -13.394 -8.908 -11.337 1.00 94.81 426 TRP A N 1
ATOM 3373 C CA . TRP A 1 426 ? -13.825 -10.168 -11.937 1.00 94.81 426 TRP A CA 1
ATOM 3374 C C . TRP A 1 426 ? -13.421 -11.349 -11.049 1.00 94.81 426 TRP A C 1
ATOM 3376 O O . TRP A 1 426 ? -12.437 -11.298 -10.306 1.00 94.81 426 TRP A O 1
ATOM 3386 N N . ASN A 1 427 ? -14.208 -12.421 -11.131 1.00 94.75 427 ASN A N 1
ATOM 3387 C CA . ASN A 1 427 ? -13.918 -13.714 -10.529 1.00 94.75 427 ASN A CA 1
ATOM 3388 C C . ASN A 1 427 ? -14.396 -14.835 -11.473 1.00 94.75 427 ASN A C 1
ATOM 3390 O O . ASN A 1 427 ? -15.501 -14.715 -12.005 1.00 94.75 427 ASN A O 1
ATOM 3394 N N . PRO A 1 428 ? -13.651 -15.948 -11.607 1.00 93.88 428 PRO A N 1
ATOM 3395 C CA . PRO A 1 428 ? -14.024 -17.091 -12.450 1.00 93.88 428 PRO A CA 1
ATOM 3396 C C . PRO A 1 428 ? -15.390 -17.728 -12.148 1.00 93.88 428 PRO A C 1
ATOM 3398 O O . PRO A 1 428 ? -15.963 -18.388 -13.006 1.00 93.88 428 PRO A O 1
ATOM 3401 N N . ALA A 1 429 ? -15.929 -17.557 -10.937 1.00 92.88 429 ALA A N 1
ATOM 3402 C CA . ALA A 1 429 ? -17.270 -18.027 -10.594 1.00 92.88 429 ALA A CA 1
ATOM 3403 C C . ALA A 1 429 ? -18.390 -17.206 -11.255 1.00 92.88 429 ALA A C 1
ATOM 3405 O O . ALA A 1 429 ? -19.529 -17.668 -11.268 1.00 92.88 429 ALA A O 1
ATOM 3406 N N . GLU A 1 430 ? -18.079 -15.994 -11.737 1.00 93.06 430 GLU A N 1
ATOM 3407 C CA . GLU A 1 430 ? -18.976 -15.089 -12.471 1.00 93.06 430 GLU A CA 1
ATOM 3408 C C . GLU A 1 430 ? -20.360 -14.934 -11.836 1.00 93.06 430 GLU A C 1
ATOM 3410 O O . GLU A 1 430 ? -21.385 -14.924 -12.521 1.00 93.06 430 GLU A O 1
ATOM 3415 N N . LYS A 1 431 ? -20.412 -14.838 -10.506 1.00 94.12 431 LYS A N 1
ATOM 3416 C CA . LYS A 1 431 ? -21.676 -14.752 -9.777 1.00 94.12 431 LYS A CA 1
ATOM 3417 C C . LYS A 1 431 ? -21.611 -13.829 -8.578 1.00 94.12 431 LYS A C 1
ATOM 3419 O O . LYS A 1 431 ? -20.574 -13.726 -7.931 1.00 94.12 431 LYS A O 1
ATOM 3424 N N . ALA A 1 432 ? -22.747 -13.229 -8.242 1.00 95.62 432 ALA A N 1
ATOM 3425 C CA . ALA A 1 432 ? -22.958 -12.531 -6.978 1.00 95.62 432 ALA A CA 1
ATOM 3426 C C . ALA A 1 432 ? -24.388 -12.737 -6.469 1.00 95.62 432 ALA A C 1
ATOM 3428 O O . ALA A 1 432 ? -25.309 -12.937 -7.257 1.00 95.62 432 ALA A O 1
ATOM 3429 N N . GLN A 1 433 ? -24.596 -12.693 -5.153 1.00 96.44 433 GLN A N 1
ATOM 3430 C CA . GLN A 1 433 ? -25.935 -12.841 -4.569 1.00 96.44 433 GLN A CA 1
ATOM 3431 C C . GLN A 1 433 ? -26.795 -11.600 -4.823 1.00 96.44 433 GLN A C 1
ATOM 3433 O O . GLN A 1 433 ? -26.428 -10.488 -4.439 1.00 96.44 433 GLN A O 1
ATOM 3438 N N . HIS A 1 434 ? -27.979 -11.790 -5.410 1.00 94.69 434 HIS A N 1
ATOM 3439 C CA . HIS A 1 434 ? -28.849 -10.689 -5.829 1.00 94.69 434 HIS A CA 1
ATOM 3440 C C . HIS A 1 434 ? -29.280 -9.791 -4.660 1.00 94.69 434 HIS A C 1
ATOM 3442 O O . HIS A 1 434 ? -29.252 -8.560 -4.755 1.00 94.69 434 HIS A O 1
ATOM 3448 N N . GLN A 1 435 ? -29.677 -10.409 -3.543 1.00 94.31 435 GLN A N 1
ATOM 3449 C CA . GLN A 1 435 ? -30.115 -9.695 -2.340 1.00 94.31 435 GLN A CA 1
ATOM 3450 C C . GLN A 1 435 ? -28.963 -8.922 -1.689 1.00 94.31 435 GLN A C 1
ATOM 3452 O O . GLN A 1 435 ? -29.152 -7.796 -1.227 1.00 94.31 435 GLN A O 1
ATOM 3457 N N . GLY A 1 436 ? -27.756 -9.492 -1.708 1.00 95.50 436 GLY A N 1
ATOM 3458 C CA . GLY A 1 436 ? -26.555 -8.821 -1.227 1.00 95.50 436 GLY A CA 1
ATOM 3459 C C . GLY A 1 436 ? -26.227 -7.591 -2.067 1.00 95.50 436 GLY A C 1
ATOM 3460 O O . GLY A 1 436 ? -26.032 -6.513 -1.512 1.00 95.50 436 GLY A O 1
ATOM 3461 N N . MET A 1 437 ? -26.279 -7.702 -3.399 1.00 95.50 437 MET A N 1
ATOM 3462 C CA . MET A 1 437 ? -26.077 -6.557 -4.298 1.00 95.50 437 MET A CA 1
ATOM 3463 C C . MET A 1 437 ? -27.057 -5.410 -4.037 1.00 95.50 437 MET A C 1
ATOM 3465 O O . MET A 1 437 ? -26.663 -4.246 -4.081 1.00 95.50 437 MET A O 1
ATOM 3469 N N . ALA A 1 438 ? -28.324 -5.716 -3.743 1.00 94.25 438 ALA A N 1
ATOM 3470 C CA . ALA A 1 438 ? -29.313 -4.697 -3.396 1.00 94.25 438 ALA A CA 1
ATOM 3471 C C . ALA A 1 438 ? -28.985 -4.008 -2.058 1.00 94.25 438 ALA A C 1
ATOM 3473 O O . ALA A 1 438 ? -28.967 -2.780 -1.984 1.00 94.25 438 ALA A O 1
ATOM 3474 N N . PHE A 1 439 ? -28.673 -4.790 -1.021 1.00 96.00 439 PHE A N 1
ATOM 3475 C CA . PHE A 1 439 ? -28.328 -4.269 0.302 1.00 96.00 439 PHE A CA 1
ATOM 3476 C C . PHE A 1 439 ? -27.060 -3.403 0.282 1.00 96.00 439 PHE A C 1
ATOM 3478 O O . PHE A 1 439 ? -27.063 -2.284 0.794 1.00 96.00 439 PHE A O 1
ATOM 3485 N N . PHE A 1 440 ? -25.988 -3.873 -0.361 1.00 96.25 440 PHE A N 1
ATOM 3486 C CA . PHE A 1 440 ? -24.755 -3.094 -0.486 1.00 96.25 440 PHE A CA 1
ATOM 3487 C C . PHE A 1 440 ? -24.917 -1.895 -1.425 1.00 96.25 440 PHE A C 1
ATOM 3489 O O . PHE A 1 440 ? -24.266 -0.876 -1.216 1.00 96.25 440 PHE A O 1
ATOM 3496 N N . GLY A 1 441 ? -25.836 -1.959 -2.394 1.00 94.62 441 GLY A N 1
ATOM 3497 C CA . GLY A 1 441 ? -26.247 -0.796 -3.180 1.00 94.62 441 GLY A CA 1
ATOM 3498 C C . GLY A 1 441 ? -26.853 0.309 -2.310 1.00 94.62 441 GLY A C 1
ATOM 3499 O O . GLY A 1 441 ? -26.476 1.472 -2.444 1.00 94.62 441 GLY A O 1
ATOM 3500 N N . TRP A 1 442 ? -27.727 -0.055 -1.366 1.00 93.56 442 TRP A N 1
ATOM 3501 C CA . TRP A 1 442 ? -28.284 0.886 -0.389 1.00 93.56 442 TRP A CA 1
ATOM 3502 C C . TRP A 1 442 ? -27.214 1.446 0.555 1.00 93.56 442 TRP A C 1
ATOM 3504 O O . TRP A 1 442 ? -27.164 2.654 0.770 1.00 93.56 442 TRP A O 1
ATOM 3514 N N . MET A 1 443 ? -26.306 0.606 1.061 1.00 92.50 443 MET A N 1
ATOM 3515 C CA . MET A 1 443 ? -25.184 1.089 1.874 1.00 92.50 443 MET A CA 1
ATOM 3516 C C . MET A 1 443 ? -24.291 2.069 1.110 1.00 92.50 443 MET A C 1
ATOM 3518 O O . MET A 1 443 ? -23.911 3.096 1.660 1.00 92.50 443 MET A O 1
ATOM 3522 N N . ASN A 1 444 ? -23.981 1.776 -0.156 1.00 91.25 444 ASN A N 1
ATOM 3523 C CA . ASN A 1 444 ? -23.166 2.653 -0.992 1.00 91.25 444 ASN A CA 1
ATOM 3524 C C . ASN A 1 444 ? -23.828 4.017 -1.210 1.00 91.25 444 ASN A C 1
ATOM 3526 O O . ASN A 1 444 ? -23.146 5.035 -1.209 1.00 91.25 444 ASN A O 1
ATOM 3530 N N . PHE A 1 445 ? -25.155 4.038 -1.367 1.00 88.44 445 PHE A N 1
ATOM 3531 C CA . PHE A 1 445 ? -25.929 5.274 -1.481 1.00 88.44 445 PHE A CA 1
ATOM 3532 C C . PHE A 1 445 ? -25.838 6.150 -0.220 1.00 88.44 445 PHE A C 1
ATOM 3534 O O . PHE A 1 445 ? -25.917 7.371 -0.316 1.00 88.44 445 PHE A O 1
ATOM 3541 N N . LEU A 1 446 ? -25.638 5.543 0.954 1.00 88.06 446 LEU A N 1
ATOM 3542 C CA . LEU A 1 446 ? -25.449 6.262 2.216 1.00 88.06 446 LEU A CA 1
ATOM 3543 C C . LEU A 1 446 ? -24.011 6.744 2.445 1.00 88.06 446 LEU A C 1
ATOM 3545 O O . LEU A 1 446 ? -23.777 7.471 3.412 1.00 88.06 446 LEU A O 1
ATOM 3549 N N . THR A 1 447 ? -23.051 6.360 1.597 1.00 85.31 447 THR A N 1
ATOM 3550 C CA . THR A 1 447 ? -21.660 6.810 1.713 1.00 85.31 447 THR A CA 1
ATOM 3551 C C . THR A 1 447 ? -21.578 8.312 1.425 1.00 85.31 447 THR A C 1
ATOM 3553 O O . THR A 1 447 ? -21.897 8.738 0.312 1.00 85.31 447 THR A O 1
ATOM 3556 N N . PRO A 1 448 ? -21.135 9.140 2.388 1.00 85.69 448 PRO A N 1
ATOM 3557 C CA . PRO A 1 448 ? -20.984 10.568 2.158 1.00 85.69 448 PRO A CA 1
ATOM 3558 C C . PRO A 1 448 ? -19.939 10.869 1.071 1.00 85.69 448 PRO A C 1
ATOM 3560 O O . PRO A 1 448 ? -18.967 10.127 0.919 1.00 85.69 448 PRO A O 1
ATOM 3563 N N . PRO A 1 449 ? -20.079 11.981 0.335 1.00 85.75 449 PRO A N 1
ATOM 3564 C CA . PRO A 1 449 ? -19.039 12.428 -0.587 1.00 85.75 449 PRO A CA 1
ATOM 3565 C C . PRO A 1 449 ? -17.760 12.870 0.165 1.00 85.75 449 PRO A C 1
ATOM 3567 O O . PRO A 1 449 ? -17.846 13.269 1.331 1.00 85.75 449 PRO A O 1
ATOM 3570 N N . PRO A 1 450 ? -16.571 12.869 -0.475 1.00 85.00 450 PRO A N 1
ATOM 3571 C CA . PRO A 1 450 ? -15.287 13.125 0.198 1.00 85.00 450 PRO A CA 1
ATOM 3572 C C . PRO A 1 450 ? -15.189 14.462 0.937 1.00 85.00 450 PRO A C 1
ATOM 3574 O O . PRO A 1 450 ? -14.645 14.519 2.042 1.00 85.00 450 PRO A O 1
ATOM 3577 N N . TRP A 1 451 ? -15.805 15.521 0.408 1.00 85.62 451 TRP A N 1
ATOM 3578 C CA . TRP A 1 451 ? -15.842 16.826 1.074 1.00 85.62 451 TRP A CA 1
ATOM 3579 C C . TRP A 1 451 ? -16.547 16.786 2.444 1.00 85.62 451 TRP A C 1
ATOM 3581 O O . TRP A 1 451 ? -16.194 17.561 3.335 1.00 85.62 451 TRP A O 1
ATOM 3591 N N . VAL A 1 452 ? -17.497 15.863 2.666 1.00 88.94 452 VAL A N 1
ATOM 3592 C CA . VAL A 1 452 ? -18.130 15.674 3.984 1.00 88.94 452 VAL A CA 1
ATOM 3593 C C . VAL A 1 452 ? -17.116 15.123 4.980 1.00 88.94 452 VAL A C 1
ATOM 3595 O O . VAL A 1 452 ? -17.066 15.590 6.115 1.00 88.94 452 VAL A O 1
ATOM 3598 N N . TYR A 1 453 ? -16.258 14.185 4.570 1.00 88.44 453 TYR A N 1
ATOM 3599 C CA . TYR A 1 453 ? -15.180 13.689 5.428 1.00 88.44 453 TYR A CA 1
ATOM 3600 C C . TYR A 1 453 ? -14.163 14.786 5.757 1.00 88.44 453 TYR A C 1
ATOM 3602 O O . TYR A 1 453 ? -13.715 14.866 6.900 1.00 88.44 453 TYR A O 1
ATOM 3610 N N . ALA A 1 454 ? -13.852 15.673 4.805 1.00 87.88 454 ALA A N 1
ATOM 3611 C CA . ALA A 1 454 ? -13.000 16.838 5.051 1.00 87.88 454 ALA A CA 1
ATOM 3612 C C . ALA A 1 454 ? -13.617 17.790 6.092 1.00 87.88 454 ALA A C 1
ATOM 3614 O O . ALA A 1 454 ? -12.945 18.209 7.037 1.00 87.88 454 ALA A O 1
ATOM 3615 N N . LEU A 1 455 ? -14.919 18.074 5.973 1.00 91.44 455 LEU A N 1
ATOM 3616 C CA . LEU A 1 455 ? -15.653 18.881 6.949 1.00 91.44 455 LEU A CA 1
ATOM 3617 C C . LEU A 1 455 ? -15.669 18.215 8.333 1.00 91.44 455 LEU A C 1
ATOM 3619 O O . LEU A 1 455 ? -15.398 18.871 9.338 1.00 91.44 455 LEU A O 1
ATOM 3623 N N . LEU A 1 456 ? -15.940 16.907 8.396 1.00 91.94 456 LEU A N 1
ATOM 3624 C CA . LEU A 1 456 ? -15.905 16.140 9.643 1.00 91.94 456 LEU A CA 1
ATOM 3625 C C . LEU A 1 456 ? -14.509 16.145 10.273 1.00 91.94 456 LEU A C 1
ATOM 3627 O O . LEU A 1 456 ? -14.399 16.260 11.494 1.00 91.94 456 LEU A O 1
ATOM 3631 N N . ALA A 1 457 ? -13.448 16.068 9.469 1.00 92.50 457 ALA A N 1
ATOM 3632 C CA . ALA A 1 457 ? -12.076 16.163 9.947 1.00 92.50 457 ALA A CA 1
ATOM 3633 C C . ALA A 1 457 ? -11.779 17.548 10.544 1.00 92.50 457 ALA A C 1
ATOM 3635 O O . ALA A 1 457 ? -11.231 17.643 11.643 1.00 92.50 457 ALA A O 1
ATOM 3636 N N . PHE A 1 458 ? -12.215 18.620 9.879 1.00 93.12 458 PHE A N 1
ATOM 3637 C CA . PHE A 1 458 ? -12.076 19.985 10.387 1.00 93.12 458 PHE A CA 1
ATOM 3638 C C . PHE A 1 458 ? -12.823 20.192 11.715 1.00 93.12 458 PHE A C 1
ATOM 3640 O O . PHE A 1 458 ? -12.246 20.671 12.694 1.00 93.12 458 PHE A O 1
ATOM 3647 N N . VAL A 1 459 ? -14.085 19.757 11.790 1.00 94.19 459 VAL A N 1
ATOM 3648 C CA . VAL A 1 459 ? -14.886 19.809 13.025 1.00 94.19 459 VAL A CA 1
ATOM 3649 C C . VAL A 1 459 ? -14.239 18.974 14.135 1.00 94.19 459 VAL A C 1
ATOM 3651 O O . VAL A 1 459 ? -14.199 19.410 15.287 1.00 94.19 459 VAL A O 1
ATOM 3654 N N . SER A 1 460 ? -13.671 17.816 13.792 1.00 95.12 460 SER A N 1
ATOM 3655 C CA . SER A 1 460 ? -12.934 16.953 14.720 1.00 95.12 460 SER A CA 1
ATOM 3656 C C . SER A 1 460 ? -11.720 17.663 15.321 1.00 95.12 460 SER A C 1
ATOM 3658 O O . SER A 1 460 ? -11.551 17.638 16.540 1.00 95.12 460 SER A O 1
ATOM 3660 N N . CYS A 1 461 ? -10.920 18.365 14.511 1.00 94.56 461 CYS A N 1
ATOM 3661 C CA . CYS A 1 461 ? -9.796 19.176 14.995 1.00 94.56 461 CYS A CA 1
ATOM 3662 C C . CYS A 1 461 ? -10.250 20.235 16.014 1.00 94.56 461 CYS A C 1
ATOM 3664 O O . CYS A 1 461 ? -9.658 20.374 17.091 1.00 94.56 461 CYS A O 1
ATOM 3666 N N . ILE A 1 462 ? -11.335 20.958 15.714 1.00 93.25 462 ILE A N 1
ATOM 3667 C CA . ILE A 1 462 ? -11.897 21.966 16.626 1.00 93.25 462 ILE A CA 1
ATOM 3668 C C . ILE A 1 462 ? -12.372 21.307 17.925 1.00 93.25 462 ILE A C 1
ATOM 3670 O O . ILE A 1 462 ? -12.022 21.759 19.015 1.00 93.25 462 ILE A O 1
ATOM 3674 N N . ALA A 1 463 ? -13.138 20.220 17.840 1.00 93.62 463 ALA A N 1
ATOM 3675 C CA . ALA A 1 463 ? -13.677 19.554 19.019 1.00 93.62 463 ALA A CA 1
ATOM 3676 C C . ALA A 1 463 ? -12.576 18.991 19.926 1.00 93.62 463 ALA A C 1
ATOM 3678 O O . ALA A 1 463 ? -12.638 19.164 21.146 1.00 93.62 463 ALA A O 1
ATOM 3679 N N . ILE A 1 464 ? -11.548 18.367 19.347 1.00 94.94 464 ILE A N 1
ATOM 3680 C CA . ILE A 1 464 ? -10.406 17.826 20.091 1.00 94.94 464 ILE A CA 1
ATOM 3681 C C . ILE A 1 464 ? -9.651 18.958 20.790 1.00 94.94 464 ILE A C 1
ATOM 3683 O O . ILE A 1 464 ? -9.454 18.887 22.001 1.00 94.94 464 ILE A O 1
ATOM 3687 N N . SER A 1 465 ? -9.309 20.037 20.076 1.00 92.12 465 SER A N 1
ATOM 3688 C CA . SER A 1 465 ? -8.580 21.174 20.664 1.00 92.12 465 SER A CA 1
ATOM 3689 C C . SER A 1 465 ? -9.331 21.864 21.810 1.00 92.12 465 SER A C 1
ATOM 3691 O O . SER A 1 465 ? -8.705 22.415 22.712 1.00 92.12 465 SER A O 1
ATOM 3693 N N . LYS A 1 466 ? -10.671 21.826 21.807 1.00 90.44 466 LYS A N 1
ATOM 3694 C CA . LYS A 1 466 ? -11.510 22.449 22.843 1.00 90.44 466 LYS A CA 1
ATOM 3695 C C . LYS A 1 466 ? -11.853 21.535 24.018 1.00 90.44 466 LYS A C 1
ATOM 3697 O O . LYS A 1 466 ? -12.209 22.045 25.079 1.00 90.44 466 LYS A O 1
ATOM 3702 N N . THR A 1 467 ? -11.816 20.214 23.846 1.00 90.56 467 THR A N 1
ATOM 3703 C CA . THR A 1 467 ? -12.280 19.264 24.879 1.00 90.56 467 THR A CA 1
ATOM 3704 C C . THR A 1 467 ? -11.193 18.388 25.470 1.00 90.56 467 THR A C 1
ATOM 3706 O O . THR A 1 467 ? -11.358 17.913 26.593 1.00 90.56 467 THR A O 1
ATOM 3709 N N . GLN A 1 468 ? -10.111 18.155 24.734 1.00 93.75 468 GLN A N 1
ATOM 3710 C CA . GLN A 1 468 ? -9.084 17.190 25.097 1.00 93.75 468 GLN A CA 1
ATOM 3711 C C . GLN A 1 468 ? -7.836 17.889 25.632 1.00 93.75 468 GLN A C 1
ATOM 3713 O O . GLN A 1 468 ? -7.580 19.059 25.358 1.00 93.75 468 GLN A O 1
ATOM 3718 N N . ASN A 1 469 ? -7.043 17.162 26.417 1.00 93.88 469 ASN A N 1
ATOM 3719 C CA . ASN A 1 469 ? -5.764 17.672 26.903 1.00 93.88 469 ASN A CA 1
ATOM 3720 C C . ASN A 1 469 ? -4.704 17.694 25.784 1.00 93.88 469 ASN A C 1
ATOM 3722 O O . ASN A 1 469 ? -4.857 17.049 24.745 1.00 93.88 469 ASN A O 1
ATOM 3726 N N . ILE A 1 470 ? -3.593 18.397 26.030 1.00 94.25 470 ILE A N 1
ATOM 3727 C CA . ILE A 1 470 ? -2.504 18.551 25.053 1.00 94.25 470 ILE A CA 1
ATOM 3728 C C . ILE A 1 470 ? -1.947 17.208 24.564 1.00 94.25 470 ILE A C 1
ATOM 3730 O O . ILE A 1 470 ? -1.622 17.059 23.392 1.00 94.25 470 ILE A O 1
ATOM 3734 N N . ARG A 1 471 ? -1.907 16.198 25.440 1.00 94.25 471 ARG A N 1
ATOM 3735 C CA . ARG A 1 471 ? -1.428 14.851 25.118 1.00 94.25 471 ARG A CA 1
ATOM 3736 C C . ARG A 1 471 ? -2.325 14.167 24.084 1.00 94.25 471 ARG A C 1
ATOM 3738 O O . ARG A 1 471 ? -1.832 13.606 23.113 1.00 94.25 471 ARG A O 1
ATOM 3745 N N . LYS A 1 472 ? -3.644 14.226 24.278 1.00 95.50 472 LYS A N 1
ATOM 3746 C CA . LYS A 1 472 ? -4.634 13.667 23.351 1.00 95.50 472 LYS A CA 1
ATOM 3747 C C . LYS A 1 472 ? -4.725 14.461 22.053 1.00 95.50 472 LYS A C 1
ATOM 3749 O O . LYS A 1 472 ? -4.869 13.859 20.993 1.00 95.50 472 LYS A O 1
ATOM 3754 N N . ALA A 1 473 ? -4.581 15.782 22.121 1.00 95.69 473 ALA A N 1
ATOM 3755 C CA . ALA A 1 473 ? -4.454 16.617 20.933 1.00 95.69 473 ALA A CA 1
ATOM 3756 C C . ALA A 1 473 ? -3.202 16.243 20.120 1.00 95.69 473 ALA A C 1
ATOM 3758 O O . ALA A 1 473 ? -3.306 16.055 18.915 1.00 95.69 473 ALA A O 1
ATOM 3759 N N . PHE A 1 474 ? -2.055 16.028 20.774 1.00 96.88 474 PHE A N 1
ATOM 3760 C CA . PHE A 1 474 ? -0.828 15.558 20.126 1.00 96.88 474 PHE A CA 1
ATOM 3761 C C . PHE A 1 474 ? -1.021 14.200 19.436 1.00 96.88 474 PHE A C 1
ATOM 3763 O O . PHE A 1 474 ? -0.727 14.072 18.251 1.00 96.88 474 PHE A O 1
ATOM 3770 N N . GLN A 1 475 ? -1.600 13.212 20.128 1.00 97.00 475 GLN A N 1
ATOM 3771 C CA . GLN A 1 475 ? -1.932 11.908 19.536 1.00 97.00 475 GLN A CA 1
ATOM 3772 C C . GLN A 1 475 ? -2.846 12.036 18.303 1.00 97.00 475 GLN A C 1
ATOM 3774 O O . GLN A 1 475 ? -2.619 11.368 17.298 1.00 97.00 475 GLN A O 1
ATOM 3779 N N . ALA A 1 476 ? -3.855 12.911 18.352 1.00 96.88 476 ALA A N 1
ATOM 3780 C CA . ALA A 1 476 ? -4.728 13.171 17.210 1.00 96.88 476 ALA A CA 1
ATOM 3781 C C . ALA A 1 476 ? -3.986 13.837 16.040 1.00 96.88 476 ALA A C 1
ATOM 3783 O O . ALA A 1 476 ? -4.165 13.426 14.895 1.00 96.88 476 ALA A O 1
ATOM 3784 N N . SER A 1 477 ? -3.111 14.808 16.315 1.00 97.06 477 SER A N 1
ATOM 3785 C CA . SER A 1 477 ? -2.274 15.450 15.295 1.00 97.06 477 SER A CA 1
ATOM 3786 C C . SER A 1 477 ? -1.361 14.452 14.583 1.00 97.06 477 SER A C 1
ATOM 3788 O O . SER A 1 477 ? -1.147 14.577 13.382 1.00 97.06 477 SER A O 1
ATOM 3790 N N . LEU A 1 478 ? -0.865 13.427 15.282 1.00 97.31 478 LEU A N 1
ATOM 3791 C CA . LEU A 1 478 ? -0.064 12.364 14.669 1.00 97.31 478 LEU A CA 1
ATOM 3792 C C . LEU A 1 478 ? -0.875 11.469 13.718 1.00 97.31 478 LEU A C 1
ATOM 3794 O O . LEU A 1 478 ? -0.342 11.027 12.700 1.00 97.31 478 LEU A O 1
ATOM 3798 N N . LEU A 1 479 ? -2.163 11.232 13.993 1.00 97.12 479 LEU A N 1
ATOM 3799 C CA . LEU A 1 479 ? -3.056 10.524 13.062 1.00 97.12 479 LEU A CA 1
ATOM 3800 C C . LEU A 1 479 ? -3.327 11.356 11.798 1.00 97.12 479 LEU A C 1
ATOM 3802 O O . LEU A 1 479 ? -3.302 10.827 10.683 1.00 97.12 479 LEU A O 1
ATOM 3806 N N . VAL A 1 480 ? -3.529 12.669 11.957 1.00 95.88 480 VAL A N 1
ATOM 3807 C CA . VAL A 1 480 ? -3.661 13.605 10.827 1.00 95.88 480 VAL A CA 1
ATOM 3808 C C . VAL A 1 480 ? -2.374 13.633 10.008 1.00 95.88 480 VAL A C 1
ATOM 3810 O O . VAL A 1 480 ? -2.420 13.510 8.787 1.00 95.88 480 VAL A O 1
ATOM 3813 N N . LEU A 1 481 ? -1.219 13.715 10.671 1.00 96.50 481 LEU A N 1
ATOM 3814 C CA . LEU A 1 481 ? 0.080 13.702 10.011 1.00 96.50 481 LEU A CA 1
ATOM 3815 C C . LEU A 1 481 ? 0.337 12.385 9.268 1.00 96.50 481 LEU A C 1
ATOM 3817 O O . LEU A 1 481 ? 0.818 12.414 8.144 1.00 96.50 481 LEU A O 1
ATOM 3821 N N . SER A 1 482 ? -0.046 11.243 9.845 1.00 96.25 482 SER A N 1
ATOM 3822 C CA . SER A 1 482 ? 0.030 9.931 9.181 1.00 96.25 482 SER A CA 1
ATOM 3823 C C . SER A 1 482 ? -0.755 9.917 7.868 1.00 96.25 482 SER A C 1
ATOM 3825 O O . SER A 1 482 ? -0.239 9.501 6.832 1.00 96.25 482 SER A O 1
ATOM 3827 N N . THR A 1 483 ? -1.986 10.436 7.905 1.00 93.81 483 THR A N 1
ATOM 3828 C CA . THR A 1 483 ? -2.849 10.580 6.722 1.00 93.81 483 THR A CA 1
ATOM 3829 C C . THR A 1 483 ? -2.195 11.506 5.693 1.00 93.81 483 THR A C 1
ATOM 3831 O O . THR A 1 483 ? -2.096 11.160 4.519 1.00 93.81 483 THR A O 1
ATOM 3834 N N . ALA A 1 484 ? -1.682 12.658 6.135 1.00 94.00 484 ALA A N 1
ATOM 3835 C CA . ALA A 1 484 ? -1.045 13.639 5.264 1.00 94.00 484 ALA A CA 1
ATOM 3836 C C . ALA A 1 484 ? 0.231 13.115 4.594 1.00 94.00 484 ALA A C 1
ATOM 3838 O O . ALA A 1 484 ? 0.448 13.391 3.416 1.00 94.00 484 ALA A O 1
ATOM 3839 N N . LEU A 1 485 ? 1.054 12.343 5.307 1.00 94.62 485 LEU A N 1
ATOM 3840 C CA . LEU A 1 485 ? 2.276 11.745 4.768 1.00 94.62 485 LEU A CA 1
ATOM 3841 C C . LEU A 1 485 ? 1.970 10.661 3.726 1.00 94.62 485 LEU A C 1
ATOM 3843 O O . LEU A 1 485 ? 2.596 10.642 2.666 1.00 94.62 485 LEU A O 1
ATOM 3847 N N . LEU A 1 486 ? 0.982 9.798 3.979 1.00 92.81 486 LEU A N 1
ATOM 3848 C CA . LEU A 1 486 ? 0.541 8.783 3.015 1.00 92.81 486 LEU A CA 1
ATOM 3849 C C . LEU A 1 486 ? -0.059 9.415 1.752 1.00 92.81 486 LEU A C 1
ATOM 3851 O O . LEU A 1 486 ? 0.317 9.039 0.643 1.00 92.81 486 LEU A O 1
ATOM 3855 N N . VAL A 1 487 ? -0.931 10.417 1.900 1.00 93.00 487 VAL A N 1
ATOM 3856 C CA . VAL A 1 487 ? -1.494 11.144 0.752 1.00 93.00 487 VAL A CA 1
ATOM 3857 C C . VAL A 1 487 ? -0.391 11.867 -0.022 1.00 93.00 487 VAL A C 1
ATOM 3859 O O . VAL A 1 487 ? -0.271 11.686 -1.230 1.00 93.00 487 VAL A O 1
ATOM 3862 N N . SER A 1 488 ? 0.462 12.634 0.661 1.00 93.31 488 SER A N 1
ATOM 3863 C CA . SER A 1 488 ? 1.493 13.444 -0.003 1.00 93.31 488 SER A CA 1
ATOM 3864 C C . SER A 1 488 ? 2.536 12.587 -0.715 1.00 93.31 488 SER A C 1
ATOM 3866 O O . SER A 1 488 ? 2.903 12.903 -1.841 1.00 93.31 488 SER A O 1
ATOM 3868 N N . SER A 1 489 ? 2.984 11.484 -0.107 1.00 91.25 489 SER A N 1
ATOM 3869 C CA . SER A 1 489 ? 3.917 10.557 -0.767 1.00 91.25 489 SER A CA 1
ATOM 3870 C C . SER A 1 489 ? 3.316 9.940 -2.030 1.00 91.25 489 SER A C 1
ATOM 3872 O O . SER A 1 489 ? 3.998 9.849 -3.048 1.00 91.25 489 SER A O 1
ATOM 3874 N N . SER A 1 490 ? 2.025 9.604 -1.999 1.00 91.06 490 SER A N 1
ATOM 3875 C CA . SER A 1 490 ? 1.307 9.064 -3.156 1.00 91.06 490 SER A CA 1
ATOM 3876 C C . SER A 1 490 ? 1.143 10.103 -4.268 1.00 91.06 490 SER A C 1
ATOM 3878 O O . SER A 1 490 ? 1.414 9.799 -5.425 1.00 91.06 490 SER A O 1
ATOM 3880 N N . LEU A 1 491 ? 0.776 11.343 -3.921 1.00 90.94 491 LEU A N 1
ATOM 3881 C CA . LEU A 1 491 ? 0.625 12.459 -4.867 1.00 90.94 491 LEU A CA 1
ATOM 3882 C C . LEU A 1 491 ? 1.948 12.916 -5.493 1.00 90.94 491 LEU A C 1
ATOM 3884 O O . LEU A 1 491 ? 1.966 13.369 -6.634 1.00 90.94 491 LEU A O 1
ATOM 3888 N N . MET A 1 492 ? 3.057 12.838 -4.754 1.00 86.38 492 MET A N 1
ATOM 3889 C CA . MET A 1 492 ? 4.367 13.191 -5.302 1.00 86.38 492 MET A CA 1
ATOM 3890 C C . MET A 1 492 ? 4.783 12.220 -6.407 1.00 86.38 492 MET A C 1
ATOM 3892 O O . MET A 1 492 ? 5.256 12.655 -7.458 1.00 86.38 492 MET A O 1
ATOM 3896 N N . LEU A 1 493 ? 4.565 10.924 -6.187 1.00 86.06 493 LEU A N 1
ATOM 3897 C CA . LEU A 1 493 ? 4.933 9.877 -7.134 1.00 86.06 493 LEU A CA 1
ATOM 3898 C C . LEU A 1 493 ? 3.900 9.782 -8.262 1.00 86.06 493 LEU A C 1
ATOM 3900 O O . LEU A 1 493 ? 4.176 10.145 -9.399 1.00 86.06 493 LEU A O 1
ATOM 3904 N N . LEU A 1 494 ? 2.674 9.400 -7.936 1.00 84.00 494 LEU A N 1
ATOM 3905 C CA . LEU A 1 494 ? 1.614 9.147 -8.904 1.00 84.00 494 LEU A CA 1
ATOM 3906 C C . LEU A 1 494 ? 0.404 10.020 -8.550 1.00 84.00 494 LEU A C 1
ATOM 3908 O O . LEU A 1 494 ? 0.459 11.247 -8.631 1.00 84.00 494 LEU A O 1
ATOM 3912 N N . THR A 1 495 ? -0.678 9.379 -8.128 1.00 85.12 495 THR A N 1
ATOM 3913 C CA . THR A 1 495 ? -1.905 9.978 -7.613 1.00 85.12 495 THR A CA 1
ATOM 3914 C C . THR A 1 495 ? -2.360 9.176 -6.393 1.00 85.12 495 THR A C 1
ATOM 3916 O O . THR A 1 495 ? -1.794 8.126 -6.074 1.00 85.12 495 THR A O 1
ATOM 3919 N N . VAL A 1 496 ? -3.394 9.644 -5.692 1.00 85.31 496 VAL A N 1
ATOM 3920 C CA . VAL A 1 496 ? -4.067 8.803 -4.695 1.00 85.31 496 VAL A CA 1
ATOM 3921 C C . VAL A 1 496 ? -5.032 7.877 -5.427 1.00 85.31 496 VAL A C 1
ATOM 3923 O O . VAL A 1 496 ? -6.100 8.310 -5.853 1.00 85.31 496 VAL A O 1
ATOM 3926 N N . ARG A 1 497 ? -4.670 6.601 -5.580 1.00 86.25 497 ARG A N 1
ATOM 3927 C CA . ARG A 1 497 ? -5.546 5.602 -6.203 1.00 86.25 497 ARG A CA 1
ATOM 3928 C C . ARG A 1 497 ? -6.403 4.936 -5.127 1.00 86.25 497 ARG A C 1
ATOM 3930 O O . ARG A 1 497 ? -6.215 5.124 -3.922 1.00 86.25 497 ARG A O 1
ATOM 3937 N N . SER A 1 498 ? -7.335 4.092 -5.559 1.00 84.94 498 SER A N 1
ATOM 3938 C CA . SER A 1 498 ? -8.159 3.285 -4.649 1.00 84.94 498 SER A CA 1
ATOM 3939 C C . SER A 1 498 ? -7.320 2.431 -3.685 1.00 84.94 498 SER A C 1
ATOM 3941 O O . SER A 1 498 ? -7.697 2.251 -2.530 1.00 84.94 498 SER A O 1
ATOM 3943 N N . LYS A 1 499 ? -6.154 1.956 -4.131 1.00 85.81 499 LYS A N 1
ATOM 3944 C CA . LYS A 1 499 ? -5.203 1.177 -3.327 1.00 85.81 499 LYS A CA 1
ATOM 3945 C C . LYS A 1 499 ? -4.671 1.979 -2.133 1.00 85.81 499 LYS A C 1
ATOM 3947 O O . LYS A 1 499 ? -4.727 1.516 -0.999 1.00 85.81 499 LYS A O 1
ATOM 3952 N N . GLU A 1 500 ? -4.248 3.221 -2.356 1.00 88.31 500 GLU A N 1
ATOM 3953 C CA . GLU A 1 500 ? -3.794 4.115 -1.286 1.00 88.31 500 GLU A CA 1
ATOM 3954 C C . GLU A 1 500 ? -4.942 4.505 -0.339 1.00 88.31 500 GLU A C 1
ATOM 3956 O O . GLU A 1 500 ? -4.749 4.577 0.875 1.00 88.31 500 GLU A O 1
ATOM 3961 N N . MET A 1 501 ? -6.162 4.677 -0.862 1.00 89.00 501 MET A N 1
ATOM 3962 C CA . MET A 1 501 ? -7.350 4.935 -0.038 1.00 89.00 501 MET A CA 1
ATOM 3963 C C . MET A 1 501 ? -7.682 3.790 0.922 1.00 89.00 501 MET A C 1
ATOM 3965 O O . MET A 1 501 ? -8.120 4.053 2.045 1.00 89.00 501 MET A O 1
ATOM 3969 N N . LEU A 1 502 ? -7.466 2.533 0.515 1.00 90.81 502 LEU A N 1
ATOM 3970 C CA . LEU A 1 502 ? -7.638 1.379 1.402 1.00 90.81 502 LEU A CA 1
ATOM 3971 C C . LEU A 1 502 ? -6.676 1.460 2.590 1.00 90.81 502 LEU A C 1
ATOM 3973 O O . LEU A 1 502 ? -7.113 1.311 3.726 1.00 90.81 502 LEU A O 1
ATOM 3977 N N . ALA A 1 503 ? -5.405 1.792 2.360 1.00 90.50 503 ALA A N 1
ATOM 3978 C CA . ALA A 1 503 ? -4.427 1.942 3.438 1.00 90.50 503 ALA A CA 1
ATOM 3979 C C . ALA A 1 503 ? -4.730 3.131 4.379 1.00 90.50 503 ALA A C 1
ATOM 3981 O O . ALA A 1 503 ? -4.425 3.077 5.572 1.00 90.50 503 ALA A O 1
ATOM 3982 N N . LEU A 1 504 ? -5.347 4.200 3.861 1.00 92.25 504 LEU A N 1
ATOM 3983 C CA . LEU A 1 504 ? -5.685 5.418 4.610 1.00 92.25 504 LEU A CA 1
ATOM 3984 C C . LEU A 1 504 ? -6.919 5.271 5.508 1.00 92.25 504 LEU A C 1
ATOM 3986 O O . LEU A 1 504 ? -6.964 5.843 6.603 1.00 92.25 504 LEU A O 1
ATOM 3990 N N . LEU A 1 505 ? -7.938 4.541 5.045 1.00 93.69 505 LEU A N 1
ATOM 3991 C CA . LEU A 1 505 ? -9.249 4.499 5.694 1.00 93.69 505 LEU A CA 1
ATOM 3992 C C . LEU A 1 505 ? -9.204 4.095 7.182 1.00 93.69 505 LEU A C 1
ATOM 3994 O O . LEU A 1 505 ? -9.899 4.744 7.971 1.00 93.69 505 LEU A O 1
ATOM 3998 N N . PRO A 1 506 ? -8.416 3.092 7.618 1.00 96.25 506 PRO A N 1
ATOM 3999 C CA . PRO A 1 506 ? -8.342 2.714 9.028 1.00 96.25 506 PRO A CA 1
ATOM 4000 C C . PRO A 1 506 ? -7.844 3.863 9.915 1.00 96.25 506 PRO A C 1
ATOM 4002 O O . PRO A 1 506 ? -8.437 4.160 10.953 1.00 96.25 506 PRO A O 1
ATOM 4005 N N . ILE A 1 507 ? -6.803 4.574 9.469 1.00 96.38 507 ILE A N 1
ATOM 4006 C CA . ILE A 1 507 ? -6.201 5.706 10.190 1.00 96.38 507 ILE A CA 1
ATOM 4007 C C . ILE A 1 507 ? -7.194 6.870 10.273 1.00 96.38 507 ILE A C 1
ATOM 4009 O O . ILE A 1 507 ? -7.428 7.418 11.356 1.00 96.38 507 ILE A O 1
ATOM 4013 N N . ALA A 1 508 ? -7.836 7.202 9.149 1.00 94.94 508 ALA A N 1
ATOM 4014 C CA . ALA A 1 508 ? -8.873 8.227 9.099 1.00 94.94 508 ALA A CA 1
ATOM 4015 C C . ALA A 1 508 ? -10.063 7.871 10.007 1.00 94.94 508 ALA A C 1
ATOM 4017 O O . ALA A 1 508 ? -10.574 8.729 10.727 1.00 94.94 508 ALA A O 1
ATOM 4018 N N . SER A 1 509 ? -10.460 6.596 10.044 1.00 96.75 509 SER A N 1
ATOM 4019 C CA . SER A 1 509 ? -11.547 6.104 10.896 1.00 96.75 509 SER A CA 1
ATOM 4020 C C . SER A 1 509 ? -11.224 6.258 12.381 1.00 96.75 509 SER A C 1
ATOM 4022 O O . SER A 1 509 ? -12.100 6.665 13.144 1.00 96.75 509 SER A O 1
ATOM 4024 N N . ILE A 1 510 ? -9.979 6.003 12.805 1.00 98.00 510 ILE A N 1
ATOM 4025 C CA . ILE A 1 510 ? -9.534 6.248 14.188 1.00 98.00 510 ILE A CA 1
ATOM 4026 C C . ILE A 1 510 ? -9.659 7.740 14.527 1.00 98.00 510 ILE A C 1
ATOM 4028 O O . ILE A 1 510 ? -10.271 8.091 15.540 1.00 98.00 510 ILE A O 1
ATOM 4032 N N . PHE A 1 511 ? -9.119 8.617 13.674 1.00 97.94 511 PHE A N 1
ATOM 4033 C CA . PHE A 1 511 ? -9.132 10.063 13.903 1.00 97.94 511 PHE A CA 1
ATOM 4034 C C . PHE A 1 511 ? -10.556 10.631 13.964 1.00 97.94 511 PHE A C 1
ATOM 4036 O O . PHE A 1 511 ? -10.920 11.278 14.948 1.00 97.94 511 PHE A O 1
ATOM 4043 N N . LEU A 1 512 ? -11.380 10.350 12.952 1.00 97.00 512 LEU A N 1
ATOM 4044 C CA . LEU A 1 512 ? -12.754 10.849 12.871 1.00 97.00 512 LEU A CA 1
ATOM 4045 C C . LEU A 1 512 ? -13.615 10.329 14.024 1.00 97.00 512 LEU A C 1
ATOM 4047 O O . LEU A 1 512 ? -14.419 11.073 14.580 1.00 97.00 512 LEU A O 1
ATOM 4051 N N . SER A 1 513 ? -13.413 9.080 14.443 1.00 97.31 513 SER A N 1
ATOM 4052 C CA . SER A 1 513 ? -14.144 8.504 15.575 1.00 97.31 513 SER A CA 1
ATOM 4053 C C . SER A 1 513 ? -13.774 9.158 16.903 1.00 97.31 513 SER A C 1
ATOM 4055 O O . SER A 1 513 ? -14.650 9.427 17.730 1.00 97.31 513 SER A O 1
ATOM 4057 N N . PHE A 1 514 ? -12.489 9.459 17.112 1.00 97.81 514 PHE A N 1
ATOM 4058 C CA . PHE A 1 514 ? -12.043 10.211 18.283 1.00 97.81 514 PHE A CA 1
ATOM 4059 C C . PHE A 1 514 ? -12.552 11.661 18.267 1.00 97.81 514 PHE A C 1
ATOM 4061 O O . PHE A 1 514 ? -13.002 12.184 19.293 1.00 97.81 514 PHE A O 1
ATOM 4068 N N . GLY A 1 515 ? -12.547 12.292 17.095 1.00 96.88 515 GLY A N 1
ATOM 4069 C CA . GLY A 1 515 ? -13.118 13.614 16.866 1.00 96.88 515 GLY A CA 1
ATOM 4070 C C . GLY A 1 515 ? -14.608 13.684 17.178 1.00 96.88 515 GLY A C 1
ATOM 4071 O O . GLY A 1 515 ? -15.031 14.508 17.986 1.00 96.88 515 GLY A O 1
ATOM 4072 N N . PHE A 1 516 ? -15.397 12.760 16.633 1.00 95.75 516 PHE A N 1
ATOM 4073 C CA . PHE A 1 516 ? -16.837 12.691 16.878 1.00 95.75 516 PHE A CA 1
ATOM 4074 C C . PHE A 1 516 ? -17.162 12.401 18.350 1.00 95.75 516 PHE A C 1
ATOM 4076 O O . PHE A 1 516 ? -18.033 13.042 18.938 1.00 95.75 516 PHE A O 1
ATOM 4083 N N . SER A 1 517 ? -16.411 11.500 18.990 1.00 95.12 517 SER A N 1
ATOM 4084 C CA . SER A 1 517 ? -16.487 11.261 20.439 1.00 95.12 517 SER A CA 1
ATOM 4085 C C . SER A 1 517 ? -16.223 12.548 21.241 1.00 95.12 517 SER A C 1
ATOM 4087 O O . SER A 1 517 ? -16.940 12.869 22.193 1.00 95.12 517 SER A O 1
ATOM 4089 N N . SER A 1 518 ? -15.250 13.354 20.805 1.00 94.88 518 SER A N 1
ATOM 4090 C CA . SER A 1 518 ? -14.951 14.667 21.388 1.00 94.88 518 SER A CA 1
ATOM 4091 C C . SER A 1 518 ? -16.079 15.684 21.166 1.00 94.88 518 SER A C 1
ATOM 4093 O O . SER A 1 518 ? -16.413 16.425 22.092 1.00 94.88 518 SER A O 1
ATOM 4095 N N . CYS A 1 519 ? -16.727 15.683 19.996 1.00 92.94 519 CYS A N 1
ATOM 4096 C CA . CYS A 1 519 ? -17.922 16.491 19.725 1.00 92.94 519 CYS A CA 1
ATOM 4097 C C . CYS A 1 519 ? -19.082 16.128 20.662 1.00 92.94 519 CYS A C 1
ATOM 4099 O O . CYS A 1 519 ? -19.694 17.021 21.248 1.00 92.94 519 CYS A O 1
ATOM 4101 N N . ILE A 1 520 ? -19.359 14.832 20.855 1.00 90.81 520 ILE A N 1
ATOM 4102 C CA . ILE A 1 520 ? -20.393 14.365 21.792 1.00 90.81 520 ILE A CA 1
ATOM 4103 C C . ILE A 1 520 ? -20.102 14.906 23.196 1.00 90.81 520 ILE A C 1
ATOM 4105 O O . ILE A 1 520 ? -20.975 15.507 23.826 1.00 90.81 520 ILE A O 1
ATOM 4109 N N . ASN A 1 521 ? -18.862 14.758 23.667 1.00 85.94 521 ASN A N 1
ATOM 4110 C CA . ASN A 1 521 ? -18.452 15.243 24.985 1.00 85.94 521 ASN A CA 1
ATOM 4111 C C . ASN A 1 521 ? -18.575 16.769 25.111 1.00 85.94 521 ASN A C 1
ATOM 4113 O O . ASN A 1 521 ? -19.023 17.263 26.148 1.00 85.94 521 ASN A O 1
ATOM 4117 N N . TYR A 1 522 ? -18.232 17.519 24.059 1.00 85.81 522 TYR A N 1
ATOM 4118 C CA . TYR A 1 522 ? -18.416 18.970 24.009 1.00 85.81 522 TYR A CA 1
ATOM 4119 C C . TYR A 1 522 ? -19.889 19.358 24.203 1.00 85.81 522 TYR A C 1
ATOM 4121 O O . TYR A 1 522 ? -20.213 20.181 25.064 1.00 85.81 522 TYR A O 1
ATOM 4129 N N . CYS A 1 523 ? -20.792 18.731 23.442 1.00 85.25 523 CYS A N 1
ATOM 4130 C CA . CYS A 1 523 ? -22.229 18.987 23.511 1.00 85.25 523 CYS A CA 1
ATOM 4131 C C . CYS A 1 523 ? -22.816 18.621 24.880 1.00 85.25 523 CYS A C 1
ATOM 4133 O O . CYS A 1 523 ? -23.587 19.401 25.443 1.00 85.25 523 CYS A O 1
ATOM 4135 N N . LEU A 1 524 ? -22.424 17.475 25.447 1.00 83.12 524 LEU A N 1
ATOM 4136 C CA . LEU A 1 524 ? -22.871 17.042 26.773 1.00 83.12 524 LEU A CA 1
ATOM 4137 C C . LEU A 1 524 ? -22.406 18.004 27.873 1.00 83.12 524 LEU A C 1
ATOM 4139 O O . LEU A 1 524 ? -23.215 18.412 28.707 1.00 83.12 524 LEU A O 1
ATOM 4143 N N . LYS A 1 525 ? -21.137 18.434 27.841 1.00 80.50 525 LYS A N 1
ATOM 4144 C CA . LYS A 1 525 ? -20.591 19.399 28.806 1.00 80.50 525 LYS A CA 1
ATOM 4145 C C . LYS A 1 525 ? -21.310 20.744 28.721 1.00 80.50 525 LYS A C 1
ATOM 4147 O O . LYS A 1 525 ? -21.689 21.306 29.744 1.00 80.50 525 LYS A O 1
ATOM 4152 N N . ARG A 1 526 ? -21.567 21.239 27.505 1.00 79.62 526 ARG A N 1
ATOM 4153 C CA . ARG A 1 526 ? -22.313 22.489 27.298 1.00 79.62 526 ARG A CA 1
ATOM 4154 C C . ARG A 1 526 ? -23.750 22.388 27.811 1.00 79.62 526 ARG A C 1
ATOM 4156 O O . ARG A 1 526 ? -24.215 23.317 28.460 1.00 79.62 526 ARG A O 1
ATOM 4163 N N . ARG A 1 527 ? -24.436 21.266 27.567 1.00 77.12 527 ARG A N 1
ATOM 4164 C CA . ARG A 1 527 ? -25.800 21.032 28.067 1.00 77.12 527 ARG A CA 1
ATOM 4165 C C . ARG A 1 527 ? -25.845 20.977 29.594 1.00 77.12 527 ARG A C 1
ATOM 4167 O O . ARG A 1 527 ? -26.728 21.593 30.176 1.00 77.12 527 ARG A O 1
ATOM 4174 N N . SER A 1 528 ? -24.882 20.302 30.224 1.00 71.88 528 SER A N 1
ATOM 4175 C CA . SER A 1 528 ? -24.742 20.283 31.685 1.00 71.88 528 SER A CA 1
ATOM 4176 C C . SER A 1 528 ? -24.567 21.697 32.240 1.00 71.88 528 SER A C 1
ATOM 4178 O O . SER A 1 528 ? -25.305 22.097 33.135 1.00 71.88 528 SER A O 1
ATOM 4180 N N . ASN A 1 529 ? -23.657 22.483 31.660 1.00 72.31 529 ASN A N 1
ATOM 4181 C CA . ASN A 1 529 ? -23.417 23.859 32.094 1.00 72.31 529 ASN A CA 1
ATOM 4182 C C . ASN A 1 529 ? -24.655 24.749 31.910 1.00 72.31 529 ASN A C 1
ATOM 4184 O O . ASN A 1 529 ? -24.985 25.508 32.807 1.00 72.31 529 ASN A O 1
ATOM 4188 N N . LEU A 1 530 ? -25.381 24.615 30.794 1.00 67.62 530 LEU A N 1
ATOM 4189 C CA . LEU A 1 530 ? -26.638 25.338 30.566 1.00 67.62 530 LEU A CA 1
ATOM 4190 C C . LEU A 1 530 ? -27.743 24.919 31.546 1.00 67.62 530 LEU A C 1
ATOM 4192 O O . LEU A 1 530 ? -28.525 25.758 31.965 1.00 67.62 530 LEU A O 1
ATOM 4196 N N . SER A 1 531 ? -27.804 23.644 31.943 1.00 59.56 531 SER A N 1
ATOM 4197 C CA . SER A 1 531 ? -28.779 23.166 32.938 1.00 59.56 531 SER A CA 1
ATOM 4198 C C . SER A 1 531 ? -28.468 23.597 34.377 1.00 59.56 531 SER A C 1
ATOM 4200 O O . SER A 1 531 ? -29.360 23.567 35.227 1.00 59.56 531 SER A O 1
ATOM 4202 N N . MET A 1 532 ? -27.221 24.005 34.633 1.00 57.78 532 MET A N 1
ATOM 4203 C CA . MET A 1 532 ? -26.788 24.636 35.882 1.00 57.78 532 MET A CA 1
ATOM 4204 C C . MET A 1 532 ? -27.008 26.154 35.883 1.00 57.78 532 MET A C 1
ATOM 4206 O O . MET A 1 532 ? -26.709 26.789 36.883 1.00 57.78 532 MET A O 1
ATOM 4210 N N . LEU A 1 533 ? -27.527 26.744 34.802 1.00 53.56 533 LEU A N 1
ATOM 4211 C CA . LEU A 1 533 ? -27.928 28.149 34.759 1.00 53.56 533 LEU A CA 1
ATOM 4212 C C . LEU A 1 533 ? -29.457 28.242 34.936 1.00 53.56 533 LEU A C 1
ATOM 4214 O O . LEU A 1 533 ? -30.214 27.473 34.340 1.00 53.56 533 LEU A O 1
ATOM 4218 N N . GLY A 1 534 ? -29.928 29.145 35.797 1.00 54.25 534 GLY A N 1
ATOM 4219 C CA . GLY A 1 534 ? -31.339 29.488 35.972 1.00 54.25 534 GLY A CA 1
ATOM 4220 C C . GLY A 1 534 ? -31.927 30.197 34.744 1.00 54.25 534 GLY A C 1
ATOM 4221 O O . GLY A 1 534 ? -31.211 30.530 33.802 1.00 54.25 534 GLY A O 1
ATOM 4222 N N . LEU A 1 535 ? -33.241 30.466 34.762 1.00 52.47 535 LEU A N 1
ATOM 4223 C CA . LEU A 1 535 ? -33.991 31.097 33.653 1.00 52.47 535 LEU A CA 1
ATOM 4224 C C . LEU A 1 535 ? -33.416 32.452 33.187 1.00 52.47 535 LEU A C 1
ATOM 4226 O O . LEU A 1 535 ? -33.645 32.835 32.045 1.00 52.47 535 LEU A O 1
ATOM 4230 N N . ASN A 1 536 ? -32.622 33.120 34.032 1.00 55.53 536 ASN A N 1
ATOM 4231 C CA . ASN A 1 536 ? -31.983 34.408 33.748 1.00 55.53 536 ASN A CA 1
ATOM 4232 C C . ASN A 1 536 ? -30.453 34.318 33.545 1.00 55.53 536 ASN A C 1
ATOM 4234 O O . ASN A 1 536 ? -29.786 35.344 33.503 1.00 55.53 536 ASN A O 1
ATOM 4238 N N . GLY A 1 537 ? -29.874 33.116 33.421 1.00 54.44 537 GLY A N 1
ATOM 4239 C CA . GLY A 1 537 ? -28.432 32.946 33.189 1.00 54.44 537 GLY A CA 1
ATOM 4240 C C . GLY A 1 537 ? -27.542 33.044 34.436 1.00 54.44 537 GLY A C 1
ATOM 4241 O O . GLY A 1 537 ? -26.323 33.094 34.295 1.00 54.44 537 GLY A O 1
ATOM 4242 N N . GLU A 1 538 ? -28.114 33.039 35.641 1.00 46.44 538 GLU A N 1
ATOM 4243 C CA . GLU A 1 538 ? -27.357 32.928 36.897 1.00 46.44 538 GLU A CA 1
ATOM 4244 C C . GLU A 1 538 ? -27.095 31.457 37.257 1.00 46.44 538 GLU A C 1
ATOM 4246 O O . GLU A 1 538 ? -27.940 30.614 36.953 1.00 46.44 538 GLU A O 1
ATOM 4251 N N . PRO A 1 539 ? -25.956 31.105 37.880 1.00 52.66 539 PRO A N 1
ATOM 4252 C CA . PRO A 1 539 ? -25.732 29.748 38.375 1.00 52.66 539 PRO A CA 1
ATOM 4253 C C . PRO A 1 539 ? -26.822 29.351 39.386 1.00 52.66 539 PRO A C 1
ATOM 4255 O O . PRO A 1 539 ? -27.164 30.138 40.264 1.00 52.66 539 PRO A O 1
ATOM 4258 N N . LYS A 1 540 ? -27.381 28.148 39.226 1.00 50.78 540 LYS A N 1
ATOM 4259 C CA . LYS A 1 540 ? -28.311 27.528 40.179 1.00 50.78 540 LYS A CA 1
ATOM 4260 C C . LYS A 1 540 ? -27.637 27.153 41.488 1.00 50.78 540 LYS A C 1
ATOM 4262 O O . LYS A 1 540 ? -26.487 26.660 41.431 1.00 50.78 540 LYS A O 1
#

Foldseek 3Di:
DVVVVVVVVVCVVCLQVVLLVVLLVLLVLLLQFDQFFQFAQCSVVLLVCLLVLAAFFAALCLLSVVLNVLCVVVVNHHDPDSQDRVSSSVSLVSLSVVLSVLLVLLLVLLCLQQNNQLSSLLSCQQSVDLLLSLVSSYSALLLVLQSLLSNLLSLLSNLLVDDDLCSLVSLLVSLLSLLSSCSSPVLSVLLVVLSLVSLVPRPDDPVSSVVSVVSSVVSSVVVLVCCQVVHHCVFAVDSNSHLCQLLLLLLLFDPVQLVDQLVLADLLSLLLQLLLLPFDLPLVLDDRGRYQPAADPPVQLVVSQVVSVVSVPDDSVVSNVSCVVRPHDPSRDRNSSLSRCCHRHTRVSSSVSSVVRSVRRCVSCVVVLVVLLVVLVVCQQAPFDDDSDQAPVHRQQWDWAPDQDPVQKIFTHHDPPDDQNNTSGDHPVRIGHPVSRVVVNVVVVVDDGSNVLVVLLVLLLVLCVVQHDPSSNSSLVSLVSSLVSLQSVCSSRDHCDSSSVSSSSSSSSSNSSSSVVSVVVVVVVVVVQVVQAPPVRHGD

Sequence (540 aa):
MSALNTLGNLLQRHLLLIALVIVILLNLYYLKTYPINIAAFDYPNYAQMIFSSVSNLIHASGYTLAARFALDFAGVPNGVDIYNFKWLRHLQHIHFYVHLFAIAISTFMCNKVFGKISATLMCLAWGGSLFFMGGVNSIGPDWLQGDFLAIALLTALWAFDVKNDAKIILYVLSAVILTVAYLVKFNSLVIAPVIAMLVIFDSKDWTWKIATAIVTLSASTTIIFVFVETFHYPTTNSRQLSYDHAWVLIDAIPNNYITQEPNKLGINSLRWRALGAILPPEYFRAAAYQDVDWGAPKEVRAPYLAQYNYLMNASRSELIDFTTKHPLPETFDIHVSAIPGYYYIGLPQTDALGIAVYKESVLAIPAAYIAKLITGWLAFFIEKPFQLTPLKSNSLDLLIGDNIQADGSVKLTPPPGRIPQHLLYWNPAEKAQHQGMAFFGWMNFLTPPPWVYALLAFVSCIAISKTQNIRKAFQASLLVLSTALLVSSSLMLLTVRSKEMLALLPIASIFLSFGFSSCINYCLKRRSNLSMLGLNGEPK

Mean predicted aligned error: 5.73 Å

Radius of gyration: 26.23 Å; Cα contacts (8 Å, |Δi|>4): 782; chains: 1; bounding box: 71×62×73 Å